Protein AF-A0A5E4KX99-F1 (afdb_monomer_lite)

Foldseek 3Di:
DVVVVVVVVVVVVVVPPDPPPPPPPPPPDQDFFKEKEFEAAPVRQAAWQWKKWKQAPVRDIDIWTAHNRNMTMDHRGGQIWMWIGGVQWDIDTDPGGDGHDYHYYYTYGFWAKEKEFEAAPVRAGAFQKWKWKQAPVRDIDIWTAHPRNMDIDGHRFFFIWIWIDGPQWDIDTDGTDGRHHYYYHYDYTYGFDDVVLLVQLVVLLCQLVVQLVVLVVVPVPPDCPCLLVSNVVSVVSSLVSLVVSCVVVVHQWHDDPDSVLTDGVLLLVLLLQLLVVLLVVVVVVCVVPPDDPVSVVVSSNVSSVLSSCLSVQLSVVCVVCVVQVVVPDVVSSSVSSSVSSNCVVVVVVVVVVVVLVVDDPVVVCVVCLQVVLLLQLCFALVDDSLLSVLCVQLVNRHLVSLLVDPDLVVSCVSSVDDSVVSVSSNVSSVLCVLQVNDPVVQVVCVVVVQSHPVSLLVPDLVVLVVSCVVRVGNSVSNVVVSVVVD

Secondary structure (DSSP, 8-state):
-HHHHHHHHHHHHHHS----------TT----EEEEEEEE-TTS-B-TT-EEEEE-TTS-EEEEE--TTSEEEEEEE-SB-EEEE-TTB--EE-SS-B-SEEEEEEPPBPPEEEEEEEEETT--B-TT-EEEEE-TTS-EEEEE--TTSEEEEEE-SEEEEEEEE-TTBPPEEEEEEEE-TT-EEEEEEPBPPPHHHHHHHHHHHHHHHHHHHHHHHGGGSTT-TTHHHHHHHHHHHHHHHHHHHHHHHT--EEEESEEEEEEETHHHHHHHHHHHHHHHHHHHHHHTS---HHHHHHHHHHHHHHHHHHHHHHHHHHHH-HHHHHT--HHHHHHHHHHHHHTHHHHHHHHHHHHHHHS-HHHHHHHHHHHHHHHHHHHHH---HHHHHHHHHTT--SHHHHHH-S-HHHHHHHHT--HHHHHHHHHHHHHHHHTT--HHHHHHHHTTT--SHHHHHHT-HHHHHHHHHHHT--HHHHHHHHHHH-

Structure (mmCIF, N/CA/C/O backbone):
data_AF-A0A5E4KX99-F1
#
_entry.id   AF-A0A5E4KX99-F1
#
loop_
_atom_site.group_PDB
_atom_site.id
_atom_site.type_symbol
_atom_site.label_atom_id
_atom_site.label_alt_id
_atom_site.label_comp_id
_atom_site.label_asym_id
_atom_site.label_entity_id
_atom_site.label_seq_id
_atom_site.pdbx_PDB_ins_code
_atom_site.Cartn_x
_atom_site.Cartn_y
_atom_site.Cartn_z
_atom_site.occupancy
_atom_site.B_iso_or_equiv
_atom_site.auth_seq_id
_atom_site.auth_comp_id
_atom_site.auth_asym_id
_atom_site.auth_atom_id
_atom_site.pdbx_PDB_model_num
ATOM 1 N N . MET A 1 1 ? -3.307 -23.089 -34.613 1.00 44.16 1 MET A N 1
ATOM 2 C CA . MET A 1 1 ? -2.799 -21.711 -34.404 1.00 44.16 1 MET A CA 1
ATOM 3 C C . MET A 1 1 ? -1.633 -21.332 -35.318 1.00 44.16 1 MET A C 1
ATOM 5 O O . MET A 1 1 ? -1.630 -20.208 -35.792 1.00 44.16 1 MET A O 1
ATOM 9 N N . VAL A 1 2 ? -0.712 -22.241 -35.665 1.00 36.81 2 VAL A N 1
ATOM 10 C CA . VAL A 1 2 ? 0.419 -21.945 -36.579 1.00 36.81 2 VAL A CA 1
ATOM 11 C C . VAL A 1 2 ? -0.026 -21.594 -38.018 1.00 36.81 2 VAL A C 1
ATOM 13 O O . VAL A 1 2 ? 0.577 -20.745 -38.664 1.00 36.81 2 VAL A O 1
ATOM 16 N N . GLY A 1 3 ? -1.150 -22.143 -38.498 1.00 30.84 3 GLY A N 1
ATOM 17 C CA . GLY A 1 3 ? -1.674 -21.859 -39.847 1.00 30.84 3 GLY A CA 1
ATOM 18 C C . GLY A 1 3 ? -2.347 -20.489 -40.042 1.00 30.84 3 GLY A C 1
ATOM 19 O O . GLY A 1 3 ? -2.503 -20.054 -41.178 1.00 30.84 3 GLY A O 1
ATOM 20 N N . VAL A 1 4 ? -2.729 -19.794 -38.962 1.00 39.47 4 VAL A N 1
ATOM 21 C CA . VAL A 1 4 ? -3.359 -18.457 -39.046 1.00 39.47 4 VAL A CA 1
ATOM 22 C C . VAL A 1 4 ? -2.293 -17.359 -39.086 1.00 39.47 4 VAL A C 1
ATOM 24 O O . VAL A 1 4 ? -2.448 -16.384 -39.810 1.00 39.47 4 VAL A O 1
ATOM 27 N N . ILE A 1 5 ? -1.157 -17.563 -38.411 1.00 42.03 5 ILE A N 1
ATOM 28 C CA . ILE A 1 5 ? -0.041 -16.606 -38.404 1.00 42.03 5 ILE A CA 1
ATOM 29 C C . ILE A 1 5 ? 0.683 -16.597 -39.760 1.00 42.03 5 ILE A C 1
ATOM 31 O O . ILE A 1 5 ? 1.001 -15.529 -40.272 1.00 42.03 5 ILE A O 1
ATOM 35 N N . ILE A 1 6 ? 0.844 -17.757 -40.411 1.00 42.53 6 ILE A N 1
ATOM 36 C CA . ILE A 1 6 ? 1.455 -17.825 -41.751 1.00 42.53 6 ILE A CA 1
ATOM 37 C C . ILE A 1 6 ? 0.539 -17.197 -42.815 1.00 42.53 6 ILE A C 1
ATOM 39 O O . ILE A 1 6 ? 1.030 -16.499 -43.697 1.00 42.53 6 ILE A O 1
ATOM 43 N N . LYS A 1 7 ? -0.792 -17.349 -42.705 1.00 37.19 7 LYS A N 1
ATOM 44 C CA . LYS A 1 7 ? -1.737 -16.663 -43.604 1.00 37.19 7 LYS A CA 1
ATOM 45 C C . LYS A 1 7 ? -1.737 -15.148 -43.406 1.00 37.19 7 LYS A C 1
ATOM 47 O O . LYS A 1 7 ? -1.787 -14.440 -44.401 1.00 37.19 7 LYS A O 1
ATOM 52 N N . SER A 1 8 ? -1.626 -14.650 -42.175 1.00 41.19 8 SER A N 1
ATOM 53 C CA . SER A 1 8 ? -1.585 -13.205 -41.916 1.00 41.19 8 SER A CA 1
ATOM 54 C C . SER A 1 8 ? -0.257 -12.559 -42.317 1.00 41.19 8 SER A C 1
ATOM 56 O O . SER A 1 8 ? -0.279 -11.448 -42.830 1.00 41.19 8 SER A O 1
ATOM 58 N N . ILE A 1 9 ? 0.881 -13.250 -42.177 1.00 42.69 9 ILE A N 1
ATOM 59 C CA . ILE A 1 9 ? 2.183 -12.746 -42.657 1.00 42.69 9 ILE A CA 1
ATOM 60 C C . ILE A 1 9 ? 2.229 -12.744 -44.194 1.00 42.69 9 ILE A C 1
ATOM 62 O O . ILE A 1 9 ? 2.695 -11.775 -44.788 1.00 42.69 9 ILE A O 1
ATOM 66 N N . LEU A 1 10 ? 1.665 -13.762 -44.856 1.00 35.88 10 LEU A N 1
ATOM 67 C CA . LEU A 1 10 ? 1.577 -13.785 -46.321 1.00 35.88 10 LEU A CA 1
ATOM 68 C C . LEU A 1 10 ? 0.583 -12.737 -46.861 1.00 35.88 10 LEU A C 1
ATOM 70 O O . LEU A 1 10 ? 0.836 -12.132 -47.897 1.00 35.88 10 LEU A O 1
ATOM 74 N N . LEU A 1 11 ? -0.518 -12.471 -46.145 1.00 33.94 11 LEU A N 1
ATOM 75 C CA . LEU A 1 11 ? -1.491 -11.436 -46.515 1.00 33.94 11 LEU A CA 1
ATOM 76 C C . LEU A 1 11 ? -0.943 -10.016 -46.278 1.00 33.94 11 LEU A C 1
ATOM 78 O O . LEU A 1 11 ? -1.275 -9.109 -47.034 1.00 33.94 11 LEU A O 1
ATOM 82 N N . PHE A 1 12 ? -0.061 -9.826 -45.291 1.00 38.72 12 PHE A N 1
ATOM 83 C CA . PHE A 1 12 ? 0.606 -8.542 -45.039 1.00 38.72 12 PHE A CA 1
ATOM 84 C C . PHE A 1 12 ? 1.687 -8.232 -46.088 1.00 38.72 12 PHE A C 1
ATOM 86 O O . PHE A 1 12 ? 1.818 -7.087 -46.508 1.00 38.72 12 PHE A O 1
ATOM 93 N N . ILE A 1 13 ? 2.395 -9.253 -46.589 1.00 40.41 13 ILE A N 1
ATOM 94 C CA . ILE A 1 13 ? 3.366 -9.106 -47.691 1.00 40.41 13 ILE A CA 1
ATOM 95 C C . ILE A 1 13 ? 2.662 -8.812 -49.033 1.00 40.41 13 ILE A C 1
ATOM 97 O O . ILE A 1 13 ? 3.232 -8.140 -49.887 1.00 40.41 13 ILE A O 1
ATOM 101 N N . ILE A 1 14 ? 1.412 -9.257 -49.216 1.00 39.94 14 ILE A N 1
ATOM 102 C CA . ILE A 1 14 ? 0.649 -9.060 -50.464 1.00 39.94 14 ILE A CA 1
ATOM 103 C C . ILE A 1 14 ? -0.176 -7.755 -50.460 1.00 39.94 14 ILE A C 1
ATOM 105 O O . ILE A 1 14 ? -0.394 -7.184 -51.524 1.00 39.94 14 ILE A O 1
ATOM 109 N N . LEU A 1 15 ? -0.608 -7.244 -49.299 1.00 32.22 15 LEU A N 1
ATOM 110 C CA . LEU A 1 15 ? -1.455 -6.037 -49.209 1.00 32.22 15 LEU A CA 1
ATOM 111 C C . LEU A 1 15 ? -0.692 -4.717 -48.992 1.00 32.22 15 LEU A C 1
ATOM 113 O O . LEU A 1 15 ? -1.299 -3.656 -49.110 1.00 32.22 15 LEU A O 1
ATOM 117 N N . PHE A 1 16 ? 0.614 -4.763 -48.711 1.00 33.22 16 PHE A N 1
ATOM 118 C CA . PHE A 1 16 ? 1.474 -3.578 -48.541 1.00 33.22 16 PHE A CA 1
ATOM 119 C C . PHE A 1 16 ? 2.603 -3.482 -49.574 1.00 33.22 16 PHE A C 1
ATOM 121 O O . PHE A 1 16 ? 3.603 -2.803 -49.353 1.00 33.22 16 PHE A O 1
ATOM 128 N N . LEU A 1 17 ? 2.430 -4.105 -50.739 1.00 32.28 17 LEU A N 1
ATOM 129 C CA . LEU A 1 17 ? 3.063 -3.587 -51.943 1.00 32.28 17 LEU A CA 1
ATOM 130 C C . LEU A 1 17 ? 2.210 -2.392 -52.384 1.00 32.28 17 LEU A C 1
ATOM 132 O O . LEU A 1 17 ? 1.126 -2.613 -52.931 1.00 32.28 17 LEU A O 1
ATOM 136 N N . PRO A 1 18 ? 2.627 -1.124 -52.169 1.00 34.69 18 PRO A N 1
ATOM 137 C CA . PRO A 1 18 ? 2.121 -0.080 -53.040 1.00 34.69 18 PRO A CA 1
ATOM 138 C C . PRO A 1 18 ? 2.360 -0.577 -54.462 1.00 34.69 18 PRO A C 1
ATOM 140 O O . PRO A 1 18 ? 3.390 -1.198 -54.736 1.00 34.69 18 PRO A O 1
ATOM 143 N N . SER A 1 19 ? 1.399 -0.354 -55.349 1.00 35.78 19 SER A N 1
ATOM 144 C CA . SER A 1 19 ? 1.588 -0.508 -56.783 1.00 35.78 19 SER A CA 1
ATOM 145 C C . SER A 1 19 ? 2.695 0.456 -57.208 1.00 35.78 19 SER A C 1
ATOM 147 O O . SER A 1 19 ? 2.440 1.548 -57.709 1.00 35.78 19 SER A O 1
ATOM 149 N N . VAL A 1 20 ? 3.945 0.088 -56.938 1.00 40.88 20 VAL A N 1
ATOM 150 C CA . VAL A 1 20 ? 5.107 0.686 -57.548 1.00 40.88 20 VAL A CA 1
ATOM 151 C C . VAL A 1 20 ? 4.941 0.255 -58.985 1.00 40.88 20 VAL A C 1
ATOM 153 O O . VAL A 1 20 ? 5.066 -0.925 -59.317 1.00 40.88 20 VAL A O 1
ATOM 156 N N . ALA A 1 21 ? 4.577 1.206 -59.837 1.00 34.84 21 ALA A N 1
ATOM 157 C CA . ALA A 1 21 ? 4.978 1.115 -61.217 1.00 34.84 21 ALA A CA 1
ATOM 158 C C . ALA A 1 21 ? 6.494 0.916 -61.161 1.00 34.84 21 ALA A C 1
ATOM 160 O O . ALA A 1 21 ? 7.247 1.868 -60.963 1.00 34.84 21 ALA A O 1
ATOM 161 N N . ALA A 1 22 ? 6.934 -0.342 -61.221 1.00 39.78 22 ALA A N 1
ATOM 162 C CA . ALA A 1 22 ? 8.265 -0.662 -61.663 1.00 39.78 22 ALA A CA 1
ATOM 163 C C . ALA A 1 22 ? 8.306 -0.063 -63.063 1.00 39.78 22 ALA A C 1
ATOM 165 O O . ALA A 1 22 ? 7.812 -0.661 -64.019 1.00 39.78 22 ALA A O 1
ATOM 166 N N . GLY A 1 23 ? 8.773 1.185 -63.158 1.00 40.12 23 GLY A N 1
ATOM 167 C CA . GLY A 1 23 ? 9.247 1.701 -64.422 1.00 40.12 23 GLY A CA 1
ATOM 168 C C . GLY A 1 23 ? 10.189 0.624 -64.919 1.00 40.12 23 GLY A C 1
ATOM 169 O O . GLY A 1 23 ? 11.112 0.252 -64.193 1.00 40.12 23 GLY A O 1
ATOM 170 N N . GLN A 1 24 ? 9.863 0.027 -66.066 1.00 39.31 24 GLN A N 1
ATOM 171 C CA . GLN A 1 24 ? 10.779 -0.877 -66.735 1.00 39.31 24 GLN A CA 1
ATOM 172 C C . GLN A 1 24 ? 12.104 -0.126 -66.817 1.00 39.31 24 GLN A C 1
ATOM 174 O O . GLN A 1 24 ? 12.202 0.891 -67.502 1.00 39.31 24 GLN A O 1
ATOM 179 N N . LEU A 1 25 ? 13.077 -0.564 -66.020 1.00 47.03 25 LEU A N 1
ATOM 180 C CA . LEU A 1 25 ? 14.448 -0.118 -66.145 1.00 47.03 25 LEU A CA 1
ATOM 181 C C . LEU A 1 25 ? 14.883 -0.648 -67.503 1.00 47.03 25 LEU A C 1
ATOM 183 O O . LEU A 1 25 ? 15.090 -1.848 -67.659 1.00 47.03 25 LEU A O 1
ATOM 187 N N . ASP A 1 26 ? 14.901 0.238 -68.494 1.00 46.06 26 ASP A N 1
ATOM 188 C CA . ASP A 1 26 ? 15.429 -0.044 -69.818 1.00 46.06 26 ASP A CA 1
ATOM 189 C C . ASP A 1 26 ? 16.878 -0.519 -69.632 1.00 46.06 26 ASP A C 1
ATOM 191 O O . ASP A 1 26 ? 17.750 0.238 -69.200 1.00 46.06 26 ASP A O 1
ATOM 195 N N . GLU A 1 27 ? 17.122 -1.815 -69.840 1.00 49.81 27 GLU A N 1
ATOM 196 C CA . GLU A 1 27 ? 18.379 -2.483 -69.477 1.00 49.81 27 GLU A CA 1
ATOM 197 C C . GLU A 1 27 ? 19.589 -1.987 -70.284 1.00 49.81 27 GLU A C 1
ATOM 199 O O . GLU A 1 27 ? 20.719 -2.357 -69.971 1.00 49.81 27 GLU A O 1
ATOM 204 N N . ASN A 1 28 ? 19.379 -1.120 -71.279 1.00 50.72 28 ASN A N 1
ATOM 205 C CA . ASN A 1 28 ? 20.403 -0.733 -72.244 1.00 50.72 28 ASN A CA 1
ATOM 206 C C . ASN A 1 28 ? 20.693 0.765 -72.355 1.00 50.72 28 ASN A C 1
ATOM 208 O O . ASN A 1 28 ? 21.486 1.153 -73.215 1.00 50.72 28 ASN A O 1
ATOM 212 N N . THR A 1 29 ? 20.131 1.619 -71.500 1.00 54.12 29 THR A N 1
ATOM 213 C CA . THR A 1 29 ? 20.494 3.039 -71.528 1.00 54.12 29 THR A CA 1
ATOM 214 C C . THR A 1 29 ? 21.383 3.401 -70.352 1.00 54.12 29 THR A C 1
ATOM 216 O O . THR A 1 29 ? 21.002 3.287 -69.190 1.00 54.12 29 THR A O 1
ATOM 219 N N . ASP A 1 30 ? 22.579 3.878 -70.681 1.00 67.81 30 ASP A N 1
ATOM 220 C CA . ASP A 1 30 ? 23.577 4.499 -69.810 1.00 67.81 30 ASP A CA 1
ATOM 221 C C . ASP A 1 30 ? 23.068 5.856 -69.269 1.00 67.81 30 ASP A C 1
ATOM 223 O O . ASP A 1 30 ? 23.676 6.913 -69.445 1.00 67.81 30 ASP A O 1
ATOM 227 N N . THR A 1 31 ? 21.864 5.851 -68.693 1.00 75.81 31 THR A N 1
ATOM 228 C CA . THR A 1 31 ? 21.152 7.039 -68.232 1.00 75.81 31 THR A CA 1
ATOM 229 C C . THR A 1 31 ? 21.771 7.542 -66.942 1.00 75.81 31 THR A C 1
ATOM 231 O O . THR A 1 31 ? 21.774 6.858 -65.917 1.00 75.81 31 THR A O 1
ATOM 234 N N . ILE A 1 32 ? 22.278 8.768 -67.010 1.00 83.06 32 ILE A N 1
ATOM 235 C CA . ILE A 1 32 ? 22.665 9.567 -65.853 1.00 83.06 32 ILE A CA 1
ATOM 236 C C . ILE A 1 32 ? 21.389 10.163 -65.264 1.00 83.06 32 ILE A C 1
ATOM 238 O O . ILE A 1 32 ? 20.579 10.740 -65.989 1.00 83.06 32 ILE A O 1
ATOM 242 N N . GLY A 1 33 ? 21.215 10.051 -63.953 1.00 87.50 33 GLY A N 1
ATOM 243 C CA . GLY A 1 33 ? 20.093 10.671 -63.265 1.00 87.50 33 GLY A CA 1
ATOM 244 C C . GLY A 1 33 ? 20.302 10.719 -61.761 1.00 87.50 33 GLY A C 1
ATOM 245 O O . GLY A 1 33 ? 21.372 10.398 -61.248 1.00 87.50 33 GLY A O 1
ATOM 246 N N . ASN A 1 34 ? 19.271 11.148 -61.047 1.00 90.50 34 ASN A N 1
ATOM 247 C CA . ASN A 1 34 ? 19.334 11.285 -59.600 1.00 90.50 34 ASN A CA 1
ATOM 248 C C . ASN A 1 34 ? 18.769 10.033 -58.929 1.00 90.50 34 ASN A C 1
ATOM 250 O O . ASN A 1 34 ? 17.805 9.442 -59.421 1.00 90.50 34 ASN A O 1
ATOM 254 N N . ILE A 1 35 ? 19.351 9.642 -57.797 1.00 92.31 35 ILE A N 1
ATOM 255 C CA . ILE A 1 35 ? 18.842 8.549 -56.970 1.00 92.31 35 ILE A CA 1
ATOM 256 C C . ILE A 1 35 ? 18.560 9.047 -55.554 1.00 92.31 35 ILE A C 1
ATOM 258 O O . ILE A 1 35 ? 19.391 9.703 -54.923 1.00 92.31 35 ILE A O 1
ATOM 262 N N . SER A 1 36 ? 17.367 8.729 -55.058 1.00 93.75 36 SER A N 1
ATOM 263 C CA . SER A 1 36 ? 16.972 8.928 -53.668 1.00 93.75 36 SER A CA 1
ATOM 264 C C . SER A 1 36 ? 16.866 7.574 -52.984 1.00 93.75 36 SER A C 1
ATOM 266 O O . SER A 1 36 ? 16.226 6.657 -53.495 1.00 93.75 36 SER A O 1
ATOM 268 N N . ILE A 1 37 ? 17.517 7.439 -51.838 1.00 93.56 37 ILE A N 1
ATOM 269 C CA . ILE A 1 37 ? 17.590 6.201 -51.077 1.00 93.56 37 ILE A CA 1
ATOM 270 C C . ILE A 1 37 ? 16.925 6.434 -49.727 1.00 93.56 37 ILE A C 1
ATOM 272 O O . ILE A 1 37 ? 17.395 7.260 -48.951 1.00 93.56 37 ILE A O 1
ATOM 276 N N . ILE A 1 38 ? 15.857 5.696 -49.444 1.00 94.31 38 ILE A N 1
ATOM 277 C CA . ILE A 1 38 ? 15.119 5.739 -48.181 1.00 94.31 38 ILE A CA 1
ATOM 278 C C . ILE A 1 38 ? 15.519 4.512 -47.364 1.00 94.31 38 ILE A C 1
ATOM 280 O O . ILE A 1 38 ? 15.323 3.382 -47.808 1.00 94.31 38 ILE A O 1
ATOM 284 N N . VAL A 1 39 ? 16.081 4.730 -46.180 1.00 93.31 39 VAL A N 1
ATOM 285 C CA . VAL A 1 39 ? 16.588 3.692 -45.281 1.00 93.31 39 VAL A CA 1
ATOM 286 C C . VAL A 1 39 ? 15.735 3.656 -44.020 1.00 93.31 39 VAL A C 1
ATOM 288 O O . VAL A 1 39 ? 15.731 4.604 -43.234 1.00 93.31 39 VAL A O 1
ATOM 291 N N . ASN A 1 40 ? 15.049 2.535 -43.820 1.00 91.31 40 ASN A N 1
ATOM 292 C CA . ASN A 1 40 ? 14.211 2.287 -42.656 1.00 91.31 40 ASN A CA 1
ATOM 293 C C . ASN A 1 40 ? 14.705 1.075 -41.854 1.00 91.31 40 ASN A C 1
ATOM 295 O O . ASN A 1 40 ? 15.447 0.230 -42.357 1.00 91.31 40 ASN A O 1
ATOM 299 N N . ASP A 1 41 ? 14.270 0.971 -40.603 1.00 85.12 41 ASP A N 1
ATOM 300 C CA . ASP A 1 41 ? 14.358 -0.260 -39.818 1.00 85.12 41 ASP A CA 1
ATOM 301 C C . ASP A 1 41 ? 13.230 -1.248 -40.196 1.00 85.12 41 ASP A C 1
ATOM 303 O O . ASP A 1 41 ? 12.346 -0.948 -41.006 1.00 85.12 41 ASP A O 1
ATOM 307 N N . LEU A 1 42 ? 13.228 -2.443 -39.592 1.00 81.69 42 LEU A N 1
ATOM 308 C CA . LEU A 1 42 ? 12.185 -3.464 -39.800 1.00 81.69 42 LEU A CA 1
ATOM 309 C C . LEU A 1 42 ? 10.765 -3.012 -39.401 1.00 81.69 42 LEU A C 1
ATOM 311 O O . LEU A 1 42 ? 9.795 -3.659 -39.791 1.00 81.69 42 LEU A O 1
ATOM 315 N N . LYS A 1 43 ? 10.628 -1.929 -38.627 1.00 79.69 43 LYS A N 1
ATOM 316 C CA . LYS A 1 43 ? 9.346 -1.338 -38.216 1.00 79.69 43 LYS A CA 1
ATOM 317 C C . LYS A 1 43 ? 8.894 -0.211 -39.150 1.00 79.69 43 LYS A C 1
ATOM 319 O O . LYS A 1 43 ? 7.803 0.323 -38.960 1.00 79.69 43 LYS A O 1
ATOM 324 N N . GLY A 1 44 ? 9.703 0.142 -40.149 1.00 85.50 44 GLY A N 1
ATOM 325 C CA . GLY A 1 44 ? 9.449 1.264 -41.046 1.00 85.50 44 GLY A CA 1
ATOM 326 C C . GLY A 1 44 ? 9.868 2.622 -40.477 1.00 85.50 44 GLY A C 1
ATOM 327 O O . GLY A 1 44 ? 9.524 3.642 -41.070 1.00 85.50 44 GLY A O 1
ATOM 328 N N . SER A 1 45 ? 10.591 2.663 -39.353 1.00 86.19 45 SER A N 1
ATOM 329 C CA . SER A 1 45 ? 11.127 3.911 -38.798 1.00 86.19 45 SER A CA 1
ATOM 330 C C . SER A 1 45 ? 12.350 4.357 -39.604 1.00 86.19 45 SER A C 1
ATOM 332 O O . SER A 1 45 ? 13.195 3.515 -39.914 1.00 86.19 45 SER A O 1
ATOM 334 N N . PRO A 1 46 ? 12.503 5.657 -39.905 1.00 91.69 46 PRO A N 1
ATOM 335 C CA . PRO A 1 46 ? 13.661 6.153 -40.641 1.00 91.69 46 PRO A CA 1
ATOM 336 C C . PRO A 1 46 ? 14.956 6.002 -39.836 1.00 91.69 46 PRO A C 1
ATOM 338 O O . PRO A 1 46 ? 14.978 6.274 -38.634 1.00 91.69 46 PRO A O 1
ATOM 341 N N . ILE A 1 47 ? 16.048 5.620 -40.505 1.00 89.62 47 ILE A N 1
ATOM 342 C CA . ILE A 1 47 ? 17.388 5.532 -39.907 1.00 89.62 47 ILE A CA 1
ATOM 343 C C . ILE A 1 47 ? 18.196 6.769 -40.329 1.00 89.62 47 ILE A C 1
ATOM 345 O O . ILE A 1 47 ? 18.678 6.802 -41.466 1.00 89.62 47 ILE A O 1
ATOM 349 N N . PRO A 1 48 ? 18.353 7.790 -39.465 1.00 91.25 48 PRO A N 1
ATOM 350 C CA . PRO A 1 48 ? 19.178 8.957 -39.765 1.00 91.25 48 PRO A CA 1
ATOM 351 C C . PRO A 1 48 ? 20.673 8.630 -39.704 1.00 91.25 48 PRO A C 1
ATOM 353 O O . PRO A 1 48 ? 21.085 7.667 -39.056 1.00 91.25 48 PRO A O 1
ATOM 356 N N . ASP A 1 49 ? 21.482 9.452 -40.375 1.00 90.50 49 ASP A N 1
ATOM 357 C CA . ASP A 1 49 ? 22.947 9.375 -40.394 1.00 90.50 49 ASP A CA 1
ATOM 358 C C . ASP A 1 49 ? 23.538 8.050 -40.918 1.00 90.50 49 ASP A C 1
ATOM 360 O O . ASP A 1 49 ? 24.744 7.813 -40.790 1.00 90.50 49 ASP A O 1
ATOM 364 N N . ALA A 1 50 ? 22.727 7.203 -41.560 1.00 90.44 50 ALA A N 1
ATOM 365 C CA . ALA A 1 50 ? 23.198 6.016 -42.257 1.00 90.44 50 ALA A CA 1
ATOM 366 C C . ALA A 1 50 ? 24.137 6.442 -43.388 1.00 90.44 50 ALA A C 1
ATOM 368 O O . ALA A 1 50 ? 23.795 7.266 -44.236 1.00 90.44 50 ALA A O 1
ATOM 369 N N . PHE A 1 51 ? 25.338 5.881 -43.384 1.00 92.69 51 PHE A N 1
ATOM 370 C CA . PHE A 1 51 ? 26.381 6.174 -44.345 1.00 92.69 51 PHE A CA 1
ATOM 371 C C . PHE A 1 51 ? 26.204 5.305 -45.584 1.00 92.69 51 PHE A C 1
ATOM 373 O O . PHE A 1 51 ? 26.266 4.077 -45.516 1.00 92.69 51 PHE A O 1
ATOM 380 N N . ILE A 1 52 ? 26.006 5.945 -46.729 1.00 91.56 52 ILE A N 1
ATOM 381 C CA . ILE A 1 52 ? 25.810 5.262 -48.000 1.00 91.56 52 ILE A CA 1
ATOM 382 C C . ILE A 1 52 ? 26.999 5.562 -48.890 1.00 91.56 52 ILE A C 1
ATOM 384 O O . ILE A 1 52 ? 27.319 6.716 -49.171 1.00 91.56 52 ILE A O 1
ATOM 388 N N . GLN A 1 53 ? 27.636 4.495 -49.344 1.00 91.06 53 GLN A N 1
ATOM 389 C CA . GLN A 1 53 ? 28.719 4.513 -50.304 1.00 91.06 53 GLN A CA 1
ATOM 390 C C . GLN A 1 53 ? 28.189 3.998 -51.639 1.00 91.06 53 GLN A C 1
ATOM 392 O O . GLN A 1 53 ? 27.599 2.921 -51.705 1.00 91.06 53 GLN A O 1
ATOM 397 N N . ALA A 1 54 ? 28.447 4.744 -52.704 1.00 87.44 54 ALA A N 1
ATOM 398 C CA . ALA A 1 54 ? 28.196 4.316 -54.070 1.00 87.44 54 ALA A CA 1
ATOM 399 C C . ALA A 1 54 ? 29.485 4.404 -54.890 1.00 87.44 54 ALA A C 1
ATOM 401 O O . ALA A 1 54 ? 30.399 5.165 -54.560 1.00 87.44 54 ALA A O 1
ATOM 402 N N . THR A 1 55 ? 29.566 3.632 -55.966 1.00 81.31 55 THR A N 1
ATOM 403 C CA . THR A 1 55 ? 30.647 3.751 -56.952 1.00 81.31 55 THR A CA 1
ATOM 404 C C . THR A 1 55 ? 30.138 4.508 -58.168 1.00 81.31 55 THR A C 1
ATOM 406 O O . THR A 1 55 ? 29.181 4.072 -58.794 1.00 81.31 55 THR A O 1
ATOM 409 N N . ASP A 1 56 ? 30.753 5.634 -58.508 1.00 71.75 56 ASP A N 1
ATOM 410 C CA . ASP A 1 56 ? 30.392 6.445 -59.668 1.00 71.75 56 ASP A CA 1
ATOM 411 C C . ASP A 1 56 ? 30.847 5.800 -61.003 1.00 71.75 56 ASP A C 1
ATOM 413 O O . ASP A 1 56 ? 31.564 4.792 -61.001 1.00 71.75 56 ASP A O 1
ATOM 417 N N . PRO A 1 57 ? 30.466 6.371 -62.164 1.00 57.41 57 PRO A N 1
ATOM 418 C CA . PRO A 1 57 ? 30.798 5.831 -63.489 1.00 57.41 57 PRO A CA 1
ATOM 419 C C . PRO A 1 57 ? 32.291 5.672 -63.791 1.00 57.41 57 PRO A C 1
ATOM 421 O O . PRO A 1 57 ? 32.660 4.908 -64.678 1.00 57.41 57 PRO A O 1
ATOM 424 N N . SER A 1 58 ? 33.148 6.419 -63.095 1.00 69.75 58 SER A N 1
ATOM 425 C CA . SER A 1 58 ? 34.604 6.381 -63.252 1.00 69.75 58 SER A CA 1
ATOM 426 C C . SER A 1 58 ? 35.278 5.371 -62.317 1.00 69.75 58 SER A C 1
ATOM 428 O O . SER A 1 58 ? 36.502 5.253 -62.313 1.00 69.75 58 SER A O 1
ATOM 430 N N . GLY A 1 59 ? 34.492 4.647 -61.512 1.00 75.06 59 GLY A N 1
ATOM 431 C CA . GLY A 1 59 ? 34.990 3.768 -60.457 1.00 75.06 59 GLY A CA 1
ATOM 432 C C . GLY A 1 59 ? 35.337 4.508 -59.161 1.00 75.06 59 GLY A C 1
ATOM 433 O O . GLY A 1 59 ? 35.861 3.896 -58.229 1.00 75.06 59 GLY A O 1
ATOM 434 N N . LYS A 1 60 ? 35.055 5.814 -59.069 1.00 84.19 60 LYS A N 1
ATOM 435 C CA . LYS A 1 60 ? 35.348 6.627 -57.888 1.00 84.19 60 LYS A CA 1
ATOM 436 C C . LYS A 1 60 ? 34.225 6.492 -56.863 1.00 84.19 60 LYS A C 1
ATOM 438 O O . LYS A 1 60 ? 33.045 6.456 -57.191 1.00 84.19 60 LYS A O 1
ATOM 443 N N . LEU A 1 61 ? 34.596 6.415 -55.589 1.00 88.94 61 LEU A N 1
ATOM 444 C CA . LEU A 1 61 ? 33.630 6.334 -54.498 1.00 88.94 61 LEU A CA 1
ATOM 445 C C . LEU A 1 61 ? 32.997 7.699 -54.223 1.00 88.94 61 LEU A C 1
ATOM 447 O O . LEU A 1 61 ? 33.695 8.708 -54.094 1.00 88.94 61 LEU A O 1
ATOM 451 N N . VAL A 1 62 ? 31.676 7.701 -54.087 1.00 91.00 62 VAL A N 1
ATOM 452 C CA . VAL A 1 62 ? 30.874 8.844 -53.649 1.00 91.00 62 VAL A CA 1
ATOM 453 C C . VAL A 1 62 ? 30.074 8.453 -52.413 1.00 91.00 62 VAL A C 1
ATOM 455 O O . VAL A 1 62 ? 29.715 7.289 -52.229 1.00 91.00 62 VAL A O 1
ATOM 458 N N . PHE A 1 63 ? 29.822 9.426 -51.543 1.00 93.31 63 PHE A N 1
ATOM 459 C CA . PHE A 1 63 ? 29.262 9.188 -50.219 1.00 93.31 63 PHE A CA 1
ATOM 460 C C . PHE A 1 63 ? 28.111 10.143 -49.944 1.00 93.31 63 PHE A C 1
ATOM 462 O O . PHE A 1 63 ? 28.171 11.314 -50.314 1.00 93.31 63 PHE A O 1
ATOM 469 N N . SER A 1 64 ? 27.092 9.647 -49.255 1.00 94.81 64 SER A N 1
ATOM 470 C CA . SER A 1 64 ? 25.983 10.445 -48.743 1.00 94.81 64 SER A CA 1
ATOM 471 C C . SER A 1 64 ? 25.563 9.907 -47.378 1.00 94.81 64 SER A C 1
ATOM 473 O O . SER A 1 64 ? 25.881 8.769 -47.024 1.00 94.81 64 SER A O 1
ATOM 475 N N . LYS A 1 65 ? 24.876 10.734 -46.594 1.00 95.81 65 LYS A N 1
ATOM 476 C CA . LYS A 1 65 ? 24.261 10.325 -45.330 1.00 95.81 65 LYS A CA 1
ATOM 477 C C . LYS A 1 65 ? 22.761 10.514 -45.415 1.00 95.81 65 LYS A C 1
ATOM 479 O O . LYS A 1 65 ? 22.302 11.449 -46.069 1.00 95.81 65 LYS A O 1
ATOM 484 N N . THR A 1 66 ? 22.014 9.647 -44.747 1.00 96.50 66 THR A N 1
ATOM 485 C CA . THR A 1 66 ? 20.577 9.850 -44.608 1.00 96.50 66 THR A CA 1
ATOM 486 C C . THR A 1 66 ? 20.269 11.015 -43.674 1.00 96.50 66 THR A C 1
ATOM 488 O O . THR A 1 66 ? 20.931 11.219 -42.656 1.00 96.50 66 THR A O 1
ATOM 491 N N . ASP A 1 67 ? 19.252 11.791 -44.031 1.00 95.62 67 ASP A N 1
ATOM 492 C CA . ASP A 1 67 ? 18.710 12.871 -43.217 1.00 95.62 67 ASP A CA 1
ATOM 493 C C . ASP A 1 67 ? 17.813 12.345 -42.076 1.00 95.62 67 ASP A C 1
ATOM 495 O O . ASP A 1 67 ? 17.683 11.142 -41.842 1.00 95.62 67 ASP A O 1
ATOM 499 N N . SER A 1 68 ? 17.143 13.253 -41.359 1.00 93.25 68 SER A N 1
ATOM 500 C CA . SER A 1 68 ? 16.215 12.906 -40.271 1.00 93.25 68 SER A CA 1
ATOM 501 C C . SER A 1 68 ? 14.992 12.091 -40.712 1.00 93.25 68 SER A C 1
ATOM 503 O O . SER A 1 68 ? 14.305 11.520 -39.866 1.00 93.25 68 SER A O 1
ATOM 505 N N . LYS A 1 69 ? 14.714 12.019 -42.018 1.00 95.38 69 LYS A N 1
ATOM 506 C CA . LYS A 1 69 ? 13.664 11.189 -42.620 1.00 95.38 69 LYS A CA 1
ATOM 507 C C . LYS A 1 69 ? 14.226 9.886 -43.189 1.00 95.38 69 LYS A C 1
ATOM 509 O O . LYS A 1 69 ? 13.527 9.203 -43.933 1.00 95.38 69 LYS A O 1
ATOM 514 N N . GLY A 1 70 ? 15.478 9.544 -42.878 1.00 95.44 70 GLY A N 1
ATOM 515 C CA . GLY A 1 70 ? 16.126 8.337 -43.378 1.00 95.44 70 GLY A CA 1
ATOM 516 C C . GLY A 1 70 ? 16.426 8.405 -44.874 1.00 95.44 70 GLY A C 1
ATOM 517 O O . GLY A 1 70 ? 16.642 7.369 -45.490 1.00 95.44 70 GLY A O 1
ATOM 518 N N . THR A 1 71 ? 16.425 9.596 -45.482 1.00 95.38 71 THR A N 1
ATOM 519 C CA . THR A 1 71 ? 16.594 9.759 -46.929 1.00 95.38 71 THR A CA 1
ATOM 520 C C . THR A 1 71 ? 17.980 10.289 -47.260 1.00 95.38 71 THR A C 1
ATOM 522 O O . THR A 1 71 ? 18.418 11.292 -46.707 1.00 95.38 71 THR A O 1
ATOM 525 N N . ALA A 1 72 ? 18.670 9.641 -48.191 1.00 96.31 72 ALA A N 1
ATOM 526 C CA . ALA A 1 72 ? 19.889 10.147 -48.804 1.00 96.31 72 ALA A CA 1
ATOM 527 C C . ALA A 1 72 ? 19.669 10.406 -50.289 1.00 96.31 72 ALA A C 1
ATOM 529 O O . ALA A 1 72 ? 18.838 9.771 -50.940 1.00 96.31 72 ALA A O 1
ATOM 530 N N . TYR A 1 73 ? 20.443 11.337 -50.828 1.00 94.12 73 TYR A N 1
ATOM 531 C CA . TYR A 1 73 ? 20.322 11.757 -52.212 1.00 94.12 73 TYR A CA 1
ATOM 532 C C . TYR A 1 73 ? 21.686 11.757 -52.887 1.00 94.12 73 TYR A C 1
ATOM 534 O O . TYR A 1 73 ? 22.684 12.170 -52.288 1.00 94.12 73 TYR A O 1
ATOM 542 N N . PHE A 1 74 ? 21.709 11.282 -54.128 1.00 92.19 74 PHE A N 1
ATOM 543 C CA . PHE A 1 74 ? 22.862 11.361 -55.006 1.00 92.19 74 PHE A CA 1
ATOM 544 C C . PHE A 1 74 ? 22.438 11.939 -56.354 1.00 92.19 74 PHE A C 1
ATOM 546 O O . PHE A 1 74 ? 21.477 11.477 -56.975 1.00 92.19 74 PHE A O 1
ATOM 553 N N . GLU A 1 75 ? 23.184 12.937 -56.813 1.00 90.56 75 GLU A N 1
ATOM 554 C CA . GLU A 1 75 ? 22.953 13.601 -58.092 1.00 90.56 75 GLU A CA 1
ATOM 555 C C . GLU A 1 75 ? 23.836 13.019 -59.188 1.00 90.56 75 GLU A C 1
ATOM 557 O O . GLU A 1 75 ? 25.000 12.694 -58.949 1.00 90.56 75 GLU A O 1
ATOM 562 N N . ASN A 1 76 ? 23.299 12.968 -60.408 1.00 87.94 76 ASN A N 1
ATOM 563 C CA . ASN A 1 76 ? 24.047 12.636 -61.622 1.00 87.94 76 ASN A CA 1
ATOM 564 C C . ASN A 1 76 ? 24.821 11.302 -61.542 1.00 87.94 76 ASN A C 1
ATOM 566 O O . ASN A 1 76 ? 25.952 11.191 -62.019 1.00 87.94 76 ASN A O 1
ATOM 570 N N . ILE A 1 77 ? 24.199 10.278 -60.958 1.00 85.31 77 ILE A N 1
ATOM 571 C CA . ILE A 1 77 ? 24.741 8.922 -60.852 1.00 85.31 77 ILE A CA 1
ATOM 572 C C . ILE A 1 77 ? 24.182 8.041 -61.982 1.00 85.31 77 ILE A C 1
ATOM 574 O O . ILE A 1 77 ? 23.047 8.206 -62.429 1.00 85.31 77 ILE A O 1
ATOM 578 N N . ARG A 1 78 ? 25.006 7.117 -62.487 1.00 84.38 78 ARG A N 1
ATOM 579 C CA . ARG A 1 78 ? 24.576 6.054 -63.413 1.00 84.38 78 ARG A CA 1
ATOM 580 C C . ARG A 1 78 ? 24.232 4.789 -62.635 1.00 84.38 78 ARG A C 1
ATOM 582 O O . ARG A 1 78 ? 24.271 4.771 -61.415 1.00 84.38 78 ARG A O 1
ATOM 589 N N . LYS A 1 79 ? 23.922 3.702 -63.335 1.00 86.81 79 LYS A N 1
ATOM 590 C CA . LYS A 1 79 ? 23.739 2.395 -62.704 1.00 86.81 79 LYS A CA 1
ATOM 591 C C . LYS A 1 79 ? 24.992 2.007 -61.889 1.00 86.81 79 LYS A C 1
ATOM 593 O O . LYS A 1 79 ? 26.056 1.811 -62.470 1.00 86.81 79 LYS A O 1
ATOM 598 N N . SER A 1 80 ? 24.859 1.895 -60.565 1.00 84.12 80 SER A N 1
ATOM 599 C CA . SER A 1 80 ? 25.991 1.797 -59.627 1.00 84.12 80 SER A CA 1
ATOM 600 C C . SER A 1 80 ? 25.752 0.784 -58.507 1.00 84.12 80 SER A C 1
ATOM 602 O O . SER A 1 80 ? 24.615 0.546 -58.111 1.00 84.12 80 SER A O 1
ATOM 604 N N . ASN A 1 81 ? 26.819 0.197 -57.957 1.00 86.69 81 ASN A N 1
ATOM 605 C CA . ASN A 1 81 ? 26.723 -0.629 -56.749 1.00 86.69 81 ASN A CA 1
ATOM 606 C C . ASN A 1 81 ? 26.684 0.258 -55.500 1.00 86.69 81 ASN A C 1
ATOM 608 O O . ASN A 1 81 ? 27.433 1.235 -55.410 1.00 86.69 81 ASN A O 1
ATOM 612 N N . PHE A 1 82 ? 25.849 -0.118 -54.531 1.00 87.12 82 PHE A N 1
ATOM 613 C CA . PHE A 1 82 ? 25.666 0.606 -53.274 1.00 87.12 82 PHE A CA 1
ATOM 614 C C . PHE A 1 82 ? 26.013 -0.278 -52.077 1.00 87.12 82 PHE A C 1
ATOM 616 O O . PHE A 1 82 ? 25.664 -1.459 -52.039 1.00 87.12 82 PHE A O 1
ATOM 623 N N . ILE A 1 83 ? 26.675 0.318 -51.088 1.00 88.25 83 ILE A N 1
ATOM 624 C CA . ILE A 1 83 ? 26.891 -0.244 -49.756 1.00 88.25 83 ILE A CA 1
ATOM 625 C C . ILE A 1 83 ? 26.291 0.733 -48.755 1.00 88.25 83 ILE A C 1
ATOM 627 O O . ILE A 1 83 ? 26.613 1.921 -48.771 1.00 88.25 83 ILE A O 1
ATOM 631 N N . VAL A 1 84 ? 25.429 0.238 -47.879 1.00 87.44 84 VAL A N 1
ATOM 632 C CA . VAL A 1 84 ? 24.753 1.042 -46.862 1.00 87.44 84 VAL A CA 1
ATOM 633 C C . VAL A 1 84 ? 25.182 0.529 -45.504 1.00 87.44 84 VAL A C 1
ATOM 635 O O . VAL A 1 84 ? 25.021 -0.653 -45.205 1.00 87.44 84 VAL A O 1
ATOM 638 N N . LYS A 1 85 ? 25.734 1.429 -44.696 1.00 86.44 85 LYS A N 1
ATOM 639 C CA . LYS A 1 85 ? 26.212 1.148 -43.348 1.00 86.44 85 LYS A CA 1
ATOM 640 C C . LYS A 1 85 ? 25.497 2.056 -42.367 1.00 86.44 85 LYS A C 1
ATOM 642 O O . LYS A 1 85 ? 25.476 3.270 -42.548 1.00 86.44 85 LYS A O 1
ATOM 647 N N . ALA A 1 86 ? 24.959 1.493 -41.300 1.00 84.62 86 ALA A N 1
ATOM 648 C CA . ALA A 1 86 ? 24.402 2.274 -40.205 1.00 84.62 86 ALA A CA 1
ATOM 649 C C . ALA A 1 86 ? 24.862 1.680 -38.877 1.00 84.62 86 ALA A C 1
ATOM 651 O O . ALA A 1 86 ? 24.953 0.464 -38.726 1.00 84.62 86 ALA A O 1
ATOM 652 N N . GLN A 1 87 ? 25.170 2.536 -37.903 1.00 77.94 87 GLN A N 1
ATOM 653 C CA . GLN A 1 87 ? 25.612 2.074 -36.592 1.00 77.94 87 GLN A CA 1
ATOM 654 C C . GLN A 1 87 ? 24.510 1.237 -35.927 1.00 77.94 87 GLN A C 1
ATOM 656 O O . GLN A 1 87 ? 23.388 1.708 -35.765 1.00 77.94 87 GLN A O 1
ATOM 661 N N . GLY A 1 88 ? 24.843 0.010 -35.516 1.00 73.75 88 GLY A N 1
ATOM 662 C CA . GLY A 1 88 ? 23.885 -0.920 -34.907 1.00 73.75 88 GLY A CA 1
ATOM 663 C C . GLY A 1 88 ? 23.039 -1.707 -35.913 1.00 73.75 88 GLY A C 1
ATOM 664 O O . GLY A 1 88 ? 22.078 -2.356 -35.507 1.00 73.75 88 GLY A O 1
ATOM 665 N N . TYR A 1 89 ? 23.386 -1.678 -37.202 1.00 83.38 89 TYR A N 1
ATOM 666 C CA . TYR A 1 89 ? 22.721 -2.430 -38.263 1.00 83.38 89 TYR A CA 1
ATOM 667 C C . TYR A 1 89 ? 23.730 -3.192 -39.113 1.00 83.38 89 TYR A C 1
ATOM 669 O O . TYR A 1 89 ? 24.878 -2.776 -39.242 1.00 83.38 89 TYR A O 1
ATOM 677 N N . GLN A 1 90 ? 23.280 -4.296 -39.706 1.00 82.75 90 GLN A N 1
ATOM 678 C CA . GLN A 1 90 ? 24.090 -5.078 -40.629 1.00 82.75 90 GLN A CA 1
ATOM 679 C C . GLN A 1 90 ? 24.333 -4.272 -41.904 1.00 82.75 90 GLN A C 1
ATOM 681 O O . GLN A 1 90 ? 23.407 -3.654 -42.439 1.00 82.75 90 GLN A O 1
ATOM 686 N N . ASP A 1 91 ? 25.565 -4.324 -42.409 1.00 86.88 91 ASP A N 1
ATOM 687 C CA . ASP A 1 91 ? 25.911 -3.753 -43.707 1.00 86.88 91 ASP A CA 1
ATOM 688 C C . ASP A 1 91 ? 25.018 -4.360 -44.800 1.00 86.88 91 ASP A C 1
ATOM 690 O O . ASP A 1 91 ? 24.908 -5.582 -44.940 1.00 86.88 91 ASP A O 1
ATOM 694 N N . TRP A 1 92 ? 24.408 -3.503 -45.615 1.00 88.88 92 TRP A N 1
ATOM 695 C CA . TRP A 1 92 ? 23.664 -3.928 -46.794 1.00 88.88 92 TRP A CA 1
ATOM 696 C C . TRP A 1 92 ? 24.479 -3.652 -48.051 1.00 88.88 92 TRP A C 1
ATOM 698 O O . TRP A 1 92 ? 25.018 -2.559 -48.229 1.00 88.88 92 TRP A O 1
ATOM 708 N N . VAL A 1 93 ? 24.562 -4.642 -48.938 1.00 86.69 93 VAL A N 1
ATOM 709 C CA . VAL A 1 93 ? 25.284 -4.546 -50.210 1.00 86.69 93 VAL A CA 1
ATOM 710 C C . VAL A 1 93 ? 24.315 -4.857 -51.342 1.00 86.69 93 VAL A C 1
ATOM 712 O O . VAL A 1 93 ? 23.686 -5.921 -51.351 1.00 86.69 93 VAL A O 1
ATOM 715 N N . ALA A 1 94 ? 24.205 -3.938 -52.301 1.00 85.44 94 ALA A N 1
ATOM 716 C CA . ALA A 1 94 ? 23.413 -4.146 -53.503 1.00 85.44 94 ALA A CA 1
ATOM 717 C C . ALA A 1 94 ? 23.954 -5.357 -54.274 1.00 85.44 94 ALA A C 1
ATOM 719 O O . ALA A 1 94 ? 25.147 -5.440 -54.564 1.00 85.44 94 ALA A O 1
ATOM 720 N N . ARG A 1 95 ? 23.072 -6.306 -54.603 1.00 80.94 95 ARG A N 1
ATOM 721 C CA . ARG A 1 95 ? 23.449 -7.500 -55.380 1.00 80.94 95 ARG A CA 1
ATOM 722 C C . ARG A 1 95 ? 23.650 -7.194 -56.861 1.00 80.94 95 ARG A C 1
ATOM 724 O O . ARG A 1 95 ? 24.395 -7.903 -57.527 1.00 80.94 95 ARG A O 1
ATOM 731 N N . GLU A 1 96 ? 22.992 -6.147 -57.346 1.00 84.31 96 GLU A N 1
ATOM 732 C CA . GLU A 1 96 ? 23.066 -5.676 -58.723 1.00 84.31 96 GLU A CA 1
ATOM 733 C C . GLU A 1 96 ? 23.196 -4.147 -58.746 1.00 84.31 96 GLU A C 1
ATOM 735 O O . GLU A 1 96 ? 22.704 -3.483 -57.824 1.00 84.31 96 GLU A O 1
ATOM 740 N N . PRO A 1 97 ? 23.822 -3.572 -59.788 1.00 85.19 97 PRO A N 1
ATOM 741 C CA . PRO A 1 97 ? 23.893 -2.128 -59.954 1.00 85.19 97 PRO A CA 1
ATOM 742 C C . PRO A 1 97 ? 22.494 -1.495 -60.034 1.00 85.19 97 PRO A C 1
ATOM 744 O O . PRO A 1 97 ? 21.626 -1.977 -60.761 1.00 85.19 97 PRO A O 1
ATOM 747 N N . ILE A 1 98 ? 22.282 -0.382 -59.336 1.00 85.88 98 ILE A N 1
ATOM 748 C CA . ILE A 1 98 ? 20.993 0.315 -59.230 1.00 85.88 98 ILE A CA 1
ATOM 749 C C . ILE A 1 98 ? 21.068 1.622 -60.017 1.00 85.88 98 ILE A C 1
ATOM 751 O O . ILE A 1 98 ? 22.022 2.383 -59.860 1.00 85.88 98 ILE A O 1
ATOM 755 N N . GLY A 1 99 ? 20.090 1.853 -60.896 1.00 85.75 99 GLY A N 1
ATOM 756 C CA . GLY A 1 99 ? 19.986 3.061 -61.720 1.00 85.75 99 GLY A CA 1
ATOM 757 C C . GLY A 1 99 ? 19.276 4.229 -61.019 1.00 85.75 99 GLY A C 1
ATOM 758 O O . GLY A 1 99 ? 18.834 4.088 -59.878 1.00 85.75 99 GLY A O 1
ATOM 759 N N . PRO A 1 100 ? 19.144 5.380 -61.701 1.00 87.81 100 PRO A N 1
ATOM 760 C CA . PRO A 1 100 ? 18.391 6.533 -61.204 1.00 87.81 100 PRO A CA 1
ATOM 761 C C . PRO A 1 100 ? 16.954 6.183 -60.788 1.00 87.81 100 PRO A C 1
ATOM 763 O O . PRO A 1 100 ? 16.305 5.357 -61.429 1.00 87.81 100 PRO A O 1
ATOM 766 N N . GLY A 1 101 ? 16.438 6.834 -59.740 1.00 90.38 101 GLY A N 1
ATOM 767 C CA . GLY A 1 101 ? 15.092 6.583 -59.216 1.00 90.38 101 GLY A CA 1
ATOM 768 C C . GLY A 1 101 ? 14.983 6.686 -57.693 1.00 90.38 101 GLY A C 1
ATOM 769 O O . GLY A 1 101 ? 15.761 7.380 -57.041 1.00 90.38 101 GLY A O 1
ATOM 770 N N . VAL A 1 102 ? 13.993 5.999 -57.119 1.00 89.00 102 VAL A N 1
ATOM 771 C CA . VAL A 1 102 ? 13.796 5.908 -55.664 1.00 89.00 102 VAL A CA 1
ATOM 772 C C . VAL A 1 102 ? 14.006 4.466 -55.222 1.00 89.00 102 VAL A C 1
ATOM 774 O O . VAL A 1 102 ? 13.332 3.563 -55.713 1.00 89.00 102 VAL A O 1
ATOM 777 N N . LEU A 1 103 ? 14.918 4.257 -54.277 1.00 88.94 103 LEU A N 1
ATOM 778 C CA . LEU A 1 103 ? 15.206 2.962 -53.673 1.00 88.94 103 LEU A CA 1
ATOM 779 C C . LEU A 1 103 ? 14.769 2.978 -52.209 1.00 88.94 103 LEU A C 1
ATOM 781 O O . LEU A 1 103 ? 15.228 3.814 -51.436 1.00 88.94 103 LEU A O 1
ATOM 785 N N . MET A 1 104 ? 13.916 2.036 -51.814 1.00 88.69 104 MET A N 1
ATOM 786 C CA . MET A 1 104 ? 13.570 1.818 -50.408 1.00 88.69 104 MET A CA 1
ATOM 787 C C . MET A 1 104 ? 14.332 0.609 -49.876 1.00 88.69 104 MET A C 1
ATOM 789 O O . MET A 1 104 ? 14.336 -0.450 -50.502 1.00 88.69 104 MET A O 1
ATOM 793 N N . MET A 1 105 ? 14.961 0.762 -48.716 1.00 87.62 105 MET A N 1
ATOM 794 C CA . MET A 1 105 ? 15.741 -0.284 -48.067 1.00 87.62 105 MET A CA 1
ATOM 795 C C . MET A 1 105 ? 15.358 -0.417 -46.605 1.00 87.62 105 MET A C 1
ATOM 797 O O . MET A 1 105 ? 15.047 0.561 -45.928 1.00 87.62 105 MET A O 1
ATOM 801 N N . VAL A 1 106 ? 15.434 -1.653 -46.127 1.00 86.75 106 VAL A N 1
ATOM 802 C CA . VAL A 1 106 ? 15.206 -2.004 -44.733 1.00 86.75 106 VAL A CA 1
ATOM 803 C C . VAL A 1 106 ? 16.480 -2.636 -44.194 1.00 86.75 106 VAL A C 1
ATOM 805 O O . VAL A 1 106 ? 16.926 -3.657 -44.721 1.00 86.75 106 VAL A O 1
ATOM 808 N N . LEU A 1 107 ? 17.079 -2.027 -43.172 1.00 85.12 107 LEU A N 1
ATOM 809 C CA . LEU A 1 107 ? 18.245 -2.589 -42.498 1.00 85.12 107 LEU A CA 1
ATOM 810 C C . LEU A 1 107 ? 17.818 -3.476 -41.328 1.00 85.12 107 LEU A C 1
ATOM 812 O O . LEU A 1 107 ? 16.887 -3.166 -40.582 1.00 85.12 107 LEU A O 1
ATOM 816 N N . VAL A 1 108 ? 18.541 -4.580 -41.150 1.00 81.62 108 VAL A N 1
ATOM 817 C CA . VAL A 1 108 ? 18.378 -5.483 -40.008 1.00 81.62 108 VAL A CA 1
ATOM 818 C C . VAL A 1 108 ? 19.365 -5.058 -38.930 1.00 81.62 108 VAL A C 1
ATOM 820 O O . VAL A 1 108 ? 20.557 -4.932 -39.200 1.00 81.62 108 VAL A O 1
ATOM 823 N N . SER A 1 109 ? 18.882 -4.814 -37.714 1.00 78.56 109 SER A N 1
ATOM 824 C CA . SER A 1 109 ? 19.743 -4.428 -36.596 1.00 78.56 109 SER A CA 1
ATOM 825 C C . SER A 1 109 ? 20.754 -5.532 -36.269 1.00 78.56 109 SER A C 1
ATOM 827 O O . SER A 1 109 ? 20.371 -6.701 -36.165 1.00 78.56 109 SER A O 1
ATOM 829 N N . GLU A 1 110 ? 22.020 -5.181 -36.052 1.00 80.56 110 GLU A N 1
ATOM 830 C CA . GLU A 1 110 ? 23.007 -6.123 -35.523 1.00 80.56 110 GLU A CA 1
ATOM 831 C C . GLU A 1 110 ? 22.672 -6.439 -34.067 1.00 80.56 110 GLU A C 1
ATOM 833 O O . GLU A 1 110 ? 22.493 -5.510 -33.276 1.00 80.56 110 GLU A O 1
ATOM 838 N N . PRO A 1 111 ? 22.585 -7.719 -33.674 1.00 80.62 111 PRO A N 1
ATOM 839 C CA . PRO A 1 111 ? 22.268 -8.050 -32.299 1.00 80.62 111 PRO A CA 1
ATOM 840 C C . PRO A 1 111 ? 23.387 -7.568 -31.366 1.00 80.62 111 PRO A C 1
ATOM 842 O O . PRO A 1 111 ? 24.568 -7.874 -31.547 1.00 80.62 111 PRO A O 1
ATOM 845 N N . ALA A 1 112 ? 23.007 -6.819 -30.335 1.00 85.25 112 ALA A N 1
ATOM 846 C CA . ALA A 1 112 ? 23.896 -6.405 -29.269 1.00 85.25 112 ALA A CA 1
ATOM 847 C C . ALA A 1 112 ? 24.107 -7.581 -28.309 1.00 85.25 112 ALA A C 1
ATOM 849 O O . ALA A 1 112 ? 23.185 -8.016 -27.615 1.00 85.25 112 ALA A O 1
ATOM 850 N N . ASN A 1 113 ? 25.341 -8.082 -28.246 1.00 89.88 113 ASN A N 1
ATOM 851 C CA . ASN A 1 113 ? 25.752 -8.987 -27.180 1.00 89.88 113 ASN A CA 1
ATOM 852 C C . ASN A 1 113 ? 25.998 -8.160 -25.917 1.00 89.88 113 ASN A C 1
ATOM 854 O O . ASN A 1 113 ? 26.937 -7.363 -25.859 1.00 89.88 113 ASN A O 1
ATOM 858 N N . THR A 1 114 ? 25.136 -8.336 -24.922 1.00 91.12 114 THR A N 1
ATOM 859 C CA . THR A 1 114 ? 25.232 -7.664 -23.628 1.00 91.12 114 THR A CA 1
ATOM 860 C C . THR A 1 114 ? 25.540 -8.680 -22.537 1.00 91.12 114 THR A C 1
ATOM 862 O O . THR A 1 114 ? 25.056 -9.817 -22.567 1.00 91.12 114 THR A O 1
ATOM 865 N N . ASN A 1 115 ? 26.361 -8.266 -21.577 1.00 95.19 115 ASN A N 1
ATOM 866 C CA . ASN A 1 115 ? 26.708 -9.068 -20.415 1.00 95.19 115 ASN A CA 1
ATOM 867 C C . ASN A 1 115 ? 26.049 -8.471 -19.174 1.00 95.19 115 ASN A C 1
ATOM 869 O O . ASN A 1 115 ? 25.977 -7.255 -19.013 1.00 95.19 115 ASN A O 1
ATOM 873 N N . PHE A 1 116 ? 25.615 -9.340 -18.277 1.00 96.25 116 PHE A N 1
ATOM 874 C CA . PHE A 1 116 ? 24.984 -8.996 -17.014 1.00 96.25 116 PHE A CA 1
ATOM 875 C C . PHE A 1 116 ? 25.833 -9.494 -15.858 1.00 96.25 116 PHE A C 1
ATOM 877 O O . PHE A 1 116 ? 26.406 -10.581 -15.943 1.00 96.25 116 PHE A O 1
ATOM 884 N N . HIS A 1 117 ? 25.881 -8.723 -14.777 1.00 97.81 117 HIS A N 1
ATOM 885 C CA . HIS A 1 117 ? 26.460 -9.140 -13.505 1.00 97.81 117 HIS A CA 1
ATOM 886 C C . HIS A 1 117 ? 25.494 -8.792 -12.375 1.00 97.81 117 HIS A C 1
ATOM 888 O O . HIS A 1 117 ? 25.229 -7.622 -12.115 1.00 97.81 117 HIS A O 1
ATOM 894 N N . ILE A 1 118 ? 24.924 -9.814 -11.750 1.00 97.69 118 ILE A N 1
ATOM 895 C CA . ILE A 1 118 ? 23.921 -9.697 -10.700 1.00 97.69 118 ILE A CA 1
ATOM 896 C C . ILE A 1 118 ? 24.616 -9.906 -9.361 1.00 97.69 118 ILE A C 1
ATOM 898 O O . ILE A 1 118 ? 25.174 -10.975 -9.107 1.00 97.69 118 ILE A O 1
ATOM 902 N N . ILE A 1 119 ? 24.581 -8.882 -8.518 1.00 97.56 119 ILE A N 1
ATOM 903 C CA . ILE A 1 119 ? 25.190 -8.893 -7.190 1.00 97.56 119 ILE A CA 1
ATOM 904 C C . ILE A 1 119 ? 24.172 -8.488 -6.129 1.00 97.56 119 ILE A C 1
ATOM 906 O O . ILE A 1 119 ? 23.167 -7.860 -6.440 1.00 97.56 119 ILE A O 1
ATOM 910 N N . ASP A 1 120 ? 24.421 -8.833 -4.872 1.00 95.69 120 ASP A N 1
ATOM 911 C CA . ASP A 1 120 ? 23.636 -8.334 -3.745 1.00 95.69 120 ASP A CA 1
ATOM 912 C C . ASP A 1 120 ? 24.172 -6.986 -3.219 1.00 95.69 120 ASP A C 1
ATOM 914 O O . ASP A 1 120 ? 25.215 -6.480 -3.650 1.00 95.69 120 ASP A O 1
ATOM 918 N N . THR A 1 121 ? 23.485 -6.398 -2.237 1.00 90.38 121 THR A N 1
ATOM 919 C CA . THR A 1 121 ? 23.910 -5.149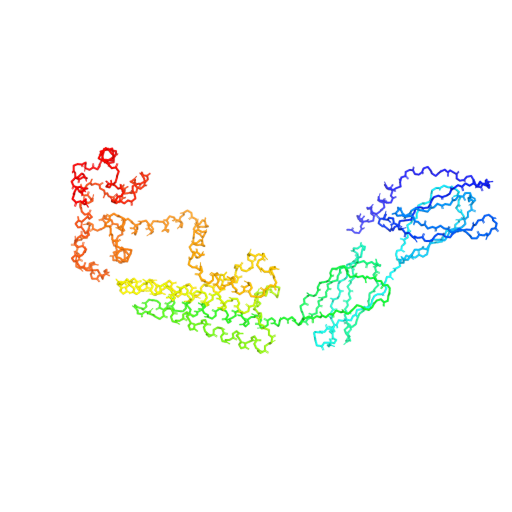 -1.573 1.00 90.38 121 THR A CA 1
ATOM 920 C C . THR A 1 121 ? 25.256 -5.247 -0.842 1.00 90.38 121 THR A C 1
ATOM 922 O O . THR A 1 121 ? 25.870 -4.222 -0.544 1.00 90.38 121 THR A O 1
ATOM 925 N N . LYS A 1 122 ? 25.760 -6.462 -0.585 1.00 91.75 122 LYS A N 1
ATOM 926 C CA . LYS A 1 122 ? 27.088 -6.744 -0.015 1.00 91.75 122 LYS A CA 1
ATOM 927 C C . LYS A 1 122 ? 28.137 -7.052 -1.092 1.00 91.75 122 LYS A C 1
ATOM 929 O O . LYS A 1 122 ? 29.283 -7.333 -0.745 1.00 91.75 122 LYS A O 1
ATOM 934 N N . ARG A 1 123 ? 27.774 -6.937 -2.375 1.00 94.38 123 ARG A N 1
ATOM 935 C CA . ARG A 1 123 ? 28.590 -7.256 -3.557 1.00 94.38 123 ARG A CA 1
ATOM 936 C C . ARG A 1 123 ? 28.955 -8.738 -3.700 1.00 94.38 123 ARG A C 1
ATOM 938 O O . ARG A 1 123 ? 29.956 -9.046 -4.343 1.00 94.38 123 ARG A O 1
ATOM 945 N N . ASN A 1 124 ? 28.166 -9.646 -3.130 1.00 95.75 124 ASN A N 1
ATOM 946 C CA . ASN A 1 124 ? 28.275 -11.071 -3.436 1.00 95.75 124 ASN A CA 1
ATOM 947 C C . ASN A 1 124 ? 27.551 -11.377 -4.746 1.00 95.75 124 ASN A C 1
ATOM 949 O O . ASN A 1 124 ? 26.519 -10.776 -5.038 1.00 95.75 124 ASN A O 1
ATOM 953 N N . ASP A 1 125 ? 28.068 -12.337 -5.503 1.00 97.75 125 ASP A N 1
ATOM 954 C CA . ASP A 1 125 ? 27.437 -12.822 -6.728 1.00 97.75 125 ASP A CA 1
ATOM 955 C C . ASP A 1 125 ? 26.096 -13.514 -6.423 1.00 97.75 125 ASP A C 1
ATOM 957 O O . ASP A 1 125 ? 26.016 -14.336 -5.507 1.00 97.75 125 ASP A O 1
ATOM 961 N N . VAL A 1 126 ? 25.049 -13.209 -7.201 1.00 96.56 126 VAL A N 1
ATOM 962 C CA . VAL A 1 126 ? 23.722 -13.837 -7.064 1.00 96.56 126 VAL A CA 1
ATOM 963 C C . VAL A 1 126 ? 23.512 -14.867 -8.182 1.00 96.56 126 VAL A C 1
ATOM 965 O O . VAL A 1 126 ? 23.205 -14.482 -9.320 1.00 96.56 126 VAL A O 1
ATOM 968 N N . PRO A 1 127 ? 23.681 -16.173 -7.900 1.00 97.00 127 PRO A N 1
ATOM 969 C CA . PRO A 1 127 ? 23.462 -17.221 -8.887 1.00 97.00 127 PRO A CA 1
ATOM 970 C C . PRO A 1 127 ? 21.973 -17.458 -9.149 1.00 97.00 127 PRO A C 1
ATOM 972 O O . PRO A 1 127 ? 21.116 -17.066 -8.356 1.00 97.00 127 PRO A O 1
ATOM 975 N N . ASP A 1 128 ? 21.673 -18.123 -10.266 1.00 95.38 128 ASP A N 1
ATOM 976 C CA . ASP A 1 128 ? 20.328 -18.584 -10.628 1.00 95.38 128 ASP A CA 1
ATOM 977 C C . ASP A 1 128 ? 19.261 -17.476 -10.728 1.00 95.38 128 ASP A C 1
ATOM 979 O O . ASP A 1 128 ? 18.057 -17.735 -10.664 1.00 95.38 128 ASP A O 1
ATOM 983 N N . ALA A 1 129 ? 19.682 -16.227 -10.925 1.00 95.69 129 ALA A N 1
ATOM 984 C CA . ALA A 1 129 ? 18.790 -15.100 -11.143 1.00 95.69 129 ALA A CA 1
ATOM 985 C C . ALA A 1 129 ? 18.226 -15.147 -12.569 1.00 95.69 129 ALA A C 1
ATOM 987 O O . ALA A 1 129 ? 18.977 -15.127 -13.545 1.00 95.69 129 ALA A O 1
ATOM 988 N N . PHE A 1 130 ? 16.901 -15.163 -12.701 1.00 96.19 130 PHE A N 1
ATOM 989 C CA . PHE A 1 130 ? 16.208 -15.056 -13.980 1.00 96.19 130 PHE A CA 1
ATOM 990 C C . PHE A 1 130 ? 16.167 -13.601 -14.441 1.00 96.19 130 PHE A C 1
ATOM 992 O O . PHE A 1 130 ? 15.546 -12.758 -13.797 1.00 96.19 130 PHE A O 1
ATOM 999 N N . ILE A 1 131 ? 16.791 -13.324 -15.580 1.00 97.56 131 ILE A N 1
ATOM 1000 C CA . ILE A 1 131 ? 16.864 -12.020 -16.233 1.00 97.56 131 ILE A CA 1
ATOM 1001 C C . ILE A 1 131 ? 15.921 -12.057 -17.433 1.00 97.56 131 ILE A C 1
ATOM 1003 O O . ILE A 1 131 ? 16.149 -12.799 -18.390 1.00 97.56 131 ILE A O 1
ATOM 1007 N N . ILE A 1 132 ? 14.852 -11.273 -17.375 1.00 97.00 132 ILE A N 1
ATOM 1008 C CA . ILE A 1 132 ? 13.851 -11.133 -18.429 1.00 97.00 132 ILE A CA 1
ATOM 1009 C C . ILE A 1 132 ? 14.088 -9.786 -19.103 1.00 97.00 132 ILE A C 1
ATOM 1011 O O . ILE A 1 132 ? 14.020 -8.750 -18.450 1.00 97.00 132 ILE A O 1
ATOM 1015 N N . ILE A 1 133 ? 14.362 -9.805 -20.402 1.00 96.50 133 ILE A N 1
ATOM 1016 C CA . ILE A 1 133 ? 14.677 -8.625 -21.203 1.00 96.50 133 ILE A CA 1
ATOM 1017 C C . ILE A 1 133 ? 13.587 -8.478 -22.252 1.00 96.50 133 ILE A C 1
ATOM 1019 O O . ILE A 1 133 ? 13.353 -9.415 -23.010 1.00 96.50 133 ILE A O 1
ATOM 1023 N N . VAL A 1 134 ? 12.948 -7.317 -22.312 1.00 94.75 134 VAL A N 1
ATOM 1024 C CA . VAL A 1 134 ? 12.065 -6.930 -23.415 1.00 94.75 134 VAL A CA 1
ATOM 1025 C C . VAL A 1 134 ? 12.789 -5.847 -24.201 1.00 94.75 134 VAL A C 1
ATOM 1027 O O . VAL A 1 134 ? 12.968 -4.738 -23.698 1.00 94.75 134 VAL A O 1
ATOM 1030 N N . ASP A 1 135 ? 13.283 -6.192 -25.389 1.00 90.88 135 ASP A N 1
ATOM 1031 C CA . ASP A 1 135 ? 14.116 -5.298 -26.197 1.00 90.88 135 ASP A CA 1
ATOM 1032 C C . ASP A 1 135 ? 13.311 -4.178 -26.886 1.00 90.88 135 ASP A C 1
ATOM 1034 O O . ASP A 1 135 ? 12.082 -4.116 -26.812 1.00 90.88 135 ASP A O 1
ATOM 1038 N N . SER A 1 136 ? 14.012 -3.283 -27.586 1.00 83.88 136 SER A N 1
ATOM 1039 C CA . SER A 1 136 ? 13.424 -2.160 -28.335 1.00 83.88 136 SER A CA 1
ATOM 1040 C C . SER A 1 136 ? 12.469 -2.608 -29.450 1.00 83.88 136 SER A C 1
ATOM 1042 O O . SER A 1 136 ? 11.605 -1.844 -29.901 1.00 83.88 136 SER A O 1
ATOM 1044 N N . MET A 1 137 ? 12.597 -3.858 -29.900 1.00 80.81 137 MET A N 1
ATOM 1045 C CA . MET A 1 137 ? 11.717 -4.477 -30.879 1.00 80.81 137 MET A CA 1
ATOM 1046 C C . MET A 1 137 ? 10.466 -5.098 -30.247 1.00 80.81 137 MET A C 1
ATOM 1048 O O . MET A 1 137 ? 9.492 -5.318 -30.963 1.00 80.81 137 MET A O 1
ATOM 1052 N N . GLY A 1 138 ? 10.436 -5.256 -28.922 1.00 85.62 138 GLY A N 1
ATOM 1053 C CA . GLY A 1 138 ? 9.381 -5.944 -28.180 1.00 85.62 138 GLY A CA 1
ATOM 1054 C C . GLY A 1 138 ? 9.628 -7.448 -28.049 1.00 85.62 138 GLY A C 1
ATOM 1055 O O . GLY A 1 138 ? 8.753 -8.166 -27.565 1.00 85.62 138 GLY A O 1
ATOM 1056 N N . ASN A 1 139 ? 10.798 -7.940 -28.464 1.00 87.31 139 ASN A N 1
ATOM 1057 C CA . ASN A 1 139 ? 11.159 -9.339 -28.293 1.00 87.31 139 ASN A CA 1
ATOM 1058 C C . ASN A 1 139 ? 11.540 -9.598 -26.840 1.00 87.31 139 ASN A C 1
ATOM 1060 O O . ASN A 1 139 ? 12.277 -8.823 -26.226 1.00 87.31 139 ASN A O 1
ATOM 1064 N N . GLN A 1 140 ? 11.080 -10.729 -26.314 1.00 95.25 140 GLN A N 1
ATOM 1065 C CA . GLN A 1 140 ? 11.414 -11.164 -24.969 1.00 95.25 140 GLN A CA 1
ATOM 1066 C C . GLN A 1 140 ? 12.543 -12.200 -24.997 1.00 95.25 140 GLN A C 1
ATOM 1068 O O . GLN A 1 140 ? 12.435 -13.235 -25.655 1.00 95.25 140 GLN A O 1
ATOM 1073 N N . VAL A 1 141 ? 13.600 -11.953 -24.225 1.00 95.19 141 VAL A N 1
ATOM 1074 C CA . VAL A 1 141 ? 14.710 -12.885 -23.998 1.00 95.19 141 VAL A CA 1
ATOM 1075 C C . VAL A 1 141 ? 14.804 -13.188 -22.507 1.00 95.19 141 VAL A C 1
ATOM 1077 O O . VAL A 1 141 ? 14.754 -12.281 -21.683 1.00 95.19 141 VAL A O 1
ATOM 1080 N N . VAL A 1 142 ? 14.946 -14.466 -22.152 1.00 96.00 142 VAL A N 1
ATOM 1081 C CA . VAL A 1 142 ? 15.114 -14.906 -20.760 1.00 96.00 142 VAL A CA 1
ATOM 1082 C C . VAL A 1 142 ? 16.470 -15.582 -20.602 1.00 96.00 142 VAL A C 1
ATOM 1084 O O . VAL A 1 142 ? 16.837 -16.447 -21.401 1.00 96.00 142 VAL A O 1
ATOM 1087 N N . LYS A 1 143 ? 17.220 -15.179 -19.578 1.00 97.62 143 LYS A N 1
ATOM 1088 C CA . LYS A 1 143 ? 18.517 -15.750 -19.202 1.00 97.62 143 LYS A CA 1
ATOM 1089 C C . LYS A 1 143 ? 18.557 -16.056 -17.714 1.00 97.62 143 LYS A C 1
ATOM 1091 O O . LYS A 1 143 ? 17.766 -15.516 -16.952 1.00 97.62 143 LYS A O 1
ATOM 1096 N N . GLN A 1 144 ? 19.484 -16.918 -17.324 1.00 97.44 144 GLN A N 1
ATOM 1097 C CA . GLN A 1 144 ? 19.753 -17.258 -15.934 1.00 97.44 144 GLN A CA 1
ATOM 1098 C C . GLN A 1 144 ? 21.219 -16.943 -15.635 1.00 97.44 144 GLN A C 1
ATOM 1100 O O . GLN A 1 144 ? 22.074 -17.214 -16.484 1.00 97.44 144 GLN A O 1
ATOM 1105 N N . SER A 1 145 ? 21.499 -16.329 -14.484 1.00 97.81 145 SER A N 1
ATOM 1106 C CA . SER A 1 145 ? 22.874 -16.071 -14.052 1.00 97.81 145 SER A CA 1
ATOM 1107 C C . SER A 1 145 ? 23.586 -17.353 -13.617 1.00 97.81 145 SER A C 1
ATOM 1109 O O . SER A 1 145 ? 22.982 -18.263 -13.050 1.00 97.81 145 SER A O 1
ATOM 1111 N N . ASP A 1 146 ? 24.884 -17.424 -13.901 1.00 98.00 146 ASP A N 1
ATOM 1112 C CA . ASP A 1 146 ? 25.762 -18.512 -13.482 1.00 98.00 146 ASP A CA 1
ATOM 1113 C C . ASP A 1 146 ? 26.171 -18.399 -11.999 1.00 98.00 146 ASP A C 1
ATOM 1115 O O . ASP A 1 146 ? 25.760 -17.491 -11.277 1.00 98.00 146 ASP A O 1
ATOM 1119 N N . ALA A 1 147 ? 27.038 -19.308 -11.541 1.00 97.06 147 ALA A N 1
ATOM 1120 C CA . ALA A 1 147 ? 27.559 -19.323 -10.171 1.00 97.06 147 ALA A CA 1
ATOM 1121 C C . ALA A 1 147 ? 28.309 -18.037 -9.750 1.00 97.06 147 ALA A C 1
ATOM 1123 O O . ALA A 1 147 ? 28.541 -17.835 -8.562 1.00 97.06 147 ALA A O 1
ATOM 1124 N N . LYS A 1 148 ? 28.712 -17.190 -10.706 1.00 97.62 148 LYS A N 1
ATOM 1125 C CA . LYS A 1 148 ? 29.370 -15.891 -10.489 1.00 97.62 148 LYS A CA 1
ATOM 1126 C C . LYS A 1 148 ? 28.414 -14.724 -10.746 1.00 97.62 148 LYS A C 1
ATOM 1128 O O . LYS A 1 148 ? 28.857 -13.603 -10.990 1.00 97.62 148 LYS A O 1
ATOM 1133 N N . GLY A 1 149 ? 27.106 -14.982 -10.760 1.00 97.25 149 GLY A N 1
ATOM 1134 C CA . GLY A 1 149 ? 26.090 -13.972 -11.015 1.00 97.25 149 GLY A CA 1
ATOM 1135 C C . GLY A 1 149 ? 26.143 -13.407 -12.434 1.00 97.25 149 GLY A C 1
ATOM 1136 O O . GLY A 1 149 ? 25.601 -12.332 -12.672 1.00 97.25 149 GLY A O 1
ATOM 1137 N N . LYS A 1 150 ? 26.793 -14.077 -13.393 1.00 97.75 150 LYS A N 1
ATOM 1138 C CA . LYS A 1 150 ? 26.969 -13.560 -14.755 1.00 97.75 150 LYS A CA 1
ATOM 1139 C C . LYS A 1 150 ? 26.026 -14.217 -15.745 1.00 97.75 150 LYS A C 1
ATOM 1141 O O . LYS A 1 150 ? 25.749 -15.407 -15.667 1.00 97.75 150 LYS A O 1
ATOM 1146 N N . ALA A 1 151 ? 25.564 -13.443 -16.717 1.00 97.50 151 ALA A N 1
ATOM 1147 C CA . ALA A 1 151 ? 24.808 -13.953 -17.856 1.00 97.50 151 ALA A CA 1
ATOM 1148 C C . ALA A 1 151 ? 25.135 -13.150 -19.115 1.00 97.50 151 ALA A C 1
ATOM 1150 O O . ALA A 1 151 ? 25.595 -12.014 -19.029 1.00 97.50 151 ALA A O 1
ATOM 1151 N N . SER A 1 152 ? 24.850 -13.712 -20.286 1.00 95.75 152 SER A N 1
ATOM 1152 C CA . SER A 1 152 ? 24.938 -12.995 -21.557 1.00 95.75 152 SER A CA 1
ATOM 1153 C C . SER A 1 152 ? 23.673 -13.186 -22.386 1.00 95.75 152 SER A C 1
ATOM 1155 O O . SER A 1 152 ? 23.057 -14.260 -22.402 1.00 95.75 152 SER A O 1
ATOM 1157 N N . ALA A 1 153 ? 23.267 -12.124 -23.074 1.00 94.94 153 ALA A N 1
ATOM 1158 C CA . ALA A 1 153 ? 22.149 -12.145 -24.004 1.00 94.94 153 ALA A CA 1
ATOM 1159 C C . ALA A 1 153 ? 22.521 -11.447 -25.307 1.00 94.94 153 ALA A C 1
ATOM 1161 O O . ALA A 1 153 ? 23.281 -10.484 -25.317 1.00 94.94 153 ALA A O 1
ATOM 1162 N N . SER A 1 154 ? 21.942 -11.943 -26.395 1.00 92.75 154 SER A N 1
ATOM 1163 C CA . SER A 1 154 ? 21.974 -11.302 -27.701 1.00 92.75 154 SER A CA 1
ATOM 1164 C C . SER A 1 154 ? 20.588 -10.705 -27.917 1.00 92.75 154 SER A C 1
ATOM 1166 O O . SER A 1 154 ? 19.606 -11.449 -27.943 1.00 92.75 154 SER A O 1
ATOM 1168 N N . VAL A 1 155 ? 20.495 -9.378 -27.944 1.00 90.94 155 VAL A N 1
ATOM 1169 C CA . VAL A 1 155 ? 19.226 -8.636 -28.026 1.00 90.94 155 VAL A CA 1
ATOM 1170 C C . VAL A 1 155 ? 19.315 -7.559 -29.092 1.00 90.94 155 VAL A C 1
ATOM 1172 O O . VAL A 1 155 ? 20.408 -7.179 -29.505 1.00 90.94 155 VAL A O 1
ATOM 1175 N N . SER A 1 156 ? 18.175 -7.047 -29.544 1.00 85.75 156 SER A N 1
ATOM 1176 C CA . SER A 1 156 ? 18.177 -5.910 -30.465 1.00 85.75 156 SER A CA 1
ATOM 1177 C C . SER A 1 156 ? 18.816 -4.687 -29.792 1.00 85.75 156 SER A C 1
ATOM 1179 O O . SER A 1 156 ? 18.567 -4.449 -28.605 1.00 85.75 156 SER A O 1
ATOM 1181 N N . PRO A 1 157 ? 19.631 -3.903 -30.512 1.00 83.12 157 PRO A N 1
ATOM 1182 C CA . PRO A 1 157 ? 20.249 -2.712 -29.960 1.00 83.12 157 PRO A CA 1
ATOM 1183 C C . PRO A 1 157 ? 19.189 -1.659 -29.606 1.00 83.12 157 PRO A C 1
ATOM 1185 O O . PRO A 1 157 ? 18.098 -1.601 -30.184 1.00 83.12 157 PRO A O 1
ATOM 1188 N N . GLY A 1 158 ? 19.518 -0.807 -28.637 1.00 84.50 158 GLY A N 1
ATOM 1189 C CA . GLY A 1 158 ? 18.649 0.274 -28.169 1.00 84.50 158 GLY A CA 1
ATOM 1190 C C . GLY A 1 158 ? 18.147 0.069 -26.742 1.00 84.50 158 GLY A C 1
ATOM 1191 O O . GLY A 1 158 ? 18.778 -0.603 -25.938 1.00 84.50 158 GLY A O 1
ATOM 1192 N N . ARG A 1 159 ? 17.030 0.706 -26.386 1.00 87.00 159 ARG A N 1
ATOM 1193 C CA . ARG A 1 159 ? 16.497 0.670 -25.015 1.00 87.00 159 ARG A CA 1
ATOM 1194 C C . ARG A 1 159 ? 15.687 -0.601 -24.775 1.00 87.00 159 ARG A C 1
ATOM 1196 O O . ARG A 1 159 ? 14.820 -0.924 -25.581 1.00 87.00 159 ARG A O 1
ATOM 1203 N N . ALA A 1 160 ? 15.937 -1.269 -23.656 1.00 92.94 160 ALA A N 1
ATOM 1204 C CA . ALA A 1 160 ? 15.215 -2.459 -23.224 1.00 92.94 160 ALA A CA 1
ATOM 1205 C C . ALA A 1 160 ? 14.674 -2.298 -21.799 1.00 92.94 160 ALA A C 1
ATOM 1207 O O . ALA A 1 160 ? 15.256 -1.588 -20.980 1.00 92.94 160 ALA A O 1
ATOM 1208 N N . ASN A 1 161 ? 13.582 -2.990 -21.493 1.00 94.56 161 ASN A N 1
ATOM 1209 C CA . ASN A 1 161 ? 13.090 -3.136 -20.125 1.00 94.56 161 ASN A CA 1
ATOM 1210 C C . ASN A 1 161 ? 13.626 -4.442 -19.546 1.00 94.56 161 ASN A C 1
ATOM 1212 O O . ASN A 1 161 ? 13.577 -5.479 -20.213 1.00 94.56 161 ASN A O 1
ATOM 1216 N N . ILE A 1 162 ? 14.140 -4.394 -18.319 1.00 96.81 162 ILE A N 1
ATOM 1217 C CA . ILE A 1 162 ? 14.735 -5.552 -17.655 1.00 96.81 162 ILE A CA 1
ATOM 1218 C C . ILE A 1 162 ? 14.008 -5.824 -16.345 1.00 96.81 162 ILE A C 1
ATOM 1220 O O . ILE A 1 162 ? 13.859 -4.934 -15.513 1.00 96.81 162 ILE A O 1
ATOM 1224 N N . THR A 1 163 ? 13.636 -7.084 -16.143 1.00 96.19 163 THR A N 1
ATOM 1225 C CA . THR A 1 163 ? 13.147 -7.612 -14.868 1.00 96.19 163 THR A CA 1
ATOM 1226 C C . THR A 1 163 ? 14.074 -8.723 -14.394 1.00 96.19 163 THR A C 1
ATOM 1228 O O . THR A 1 163 ? 14.343 -9.659 -15.147 1.00 96.19 163 THR A O 1
ATOM 1231 N N . ILE A 1 164 ? 14.529 -8.665 -13.143 1.00 97.00 164 ILE A N 1
ATOM 1232 C CA . ILE A 1 164 ? 15.386 -9.692 -12.538 1.00 97.00 164 ILE A CA 1
ATOM 1233 C C . ILE A 1 164 ? 14.670 -10.315 -11.343 1.00 97.00 164 ILE A C 1
ATOM 1235 O O . ILE A 1 164 ? 14.146 -9.612 -10.479 1.00 97.00 164 ILE A O 1
ATOM 1239 N N . LYS A 1 165 ? 14.649 -11.650 -11.298 1.00 93.25 165 LYS A N 1
ATOM 1240 C CA . LYS A 1 165 ? 14.058 -12.438 -10.212 1.00 93.25 165 LYS A CA 1
ATOM 1241 C C . LYS A 1 165 ? 15.071 -13.448 -9.692 1.00 93.25 165 LYS A C 1
ATOM 1243 O O . LYS A 1 165 ? 15.523 -14.296 -10.454 1.00 93.25 165 LYS A O 1
ATOM 1248 N N . ALA A 1 166 ? 15.371 -13.403 -8.401 1.00 92.94 166 ALA A N 1
ATOM 1249 C CA . ALA A 1 166 ? 16.215 -14.389 -7.735 1.00 92.94 166 ALA A CA 1
ATOM 1250 C C . ALA A 1 166 ? 15.575 -14.820 -6.410 1.00 92.94 166 ALA A C 1
ATOM 1252 O O . ALA A 1 166 ? 14.899 -14.033 -5.746 1.00 92.94 166 ALA A O 1
ATOM 1253 N N . GLY A 1 167 ? 15.754 -16.086 -6.029 1.00 83.94 167 GLY A N 1
ATOM 1254 C CA . GLY A 1 167 ? 15.219 -16.602 -4.770 1.00 83.94 167 GLY A CA 1
ATOM 1255 C C . GLY A 1 167 ? 15.851 -15.892 -3.573 1.00 83.94 167 GLY A C 1
ATOM 1256 O O . GLY A 1 167 ? 17.070 -15.851 -3.461 1.00 83.94 167 GLY A O 1
ATOM 1257 N N . GLY A 1 168 ? 15.028 -15.344 -2.677 1.00 82.62 168 GLY A N 1
ATOM 1258 C CA . GLY A 1 168 ? 15.516 -14.595 -1.514 1.00 82.62 168 GLY A CA 1
ATOM 1259 C C . GLY A 1 168 ? 15.910 -13.143 -1.804 1.00 82.62 168 GLY A C 1
ATOM 1260 O O . GLY A 1 168 ? 16.521 -12.521 -0.942 1.00 82.62 168 GLY A O 1
ATOM 1261 N N . TYR A 1 169 ? 15.546 -12.599 -2.970 1.00 87.62 169 TYR A N 1
ATOM 1262 C CA . TYR A 1 169 ? 15.780 -11.205 -3.370 1.00 87.62 169 TYR A CA 1
ATOM 1263 C C . TYR A 1 169 ? 14.469 -10.510 -3.778 1.00 87.62 169 TYR A C 1
ATOM 1265 O O . TYR A 1 169 ? 13.526 -11.174 -4.218 1.00 87.62 169 TYR A O 1
ATOM 1273 N N . GLU A 1 170 ? 14.391 -9.184 -3.624 1.00 84.56 170 GLU A N 1
ATOM 1274 C CA . GLU A 1 170 ? 13.305 -8.375 -4.192 1.00 84.56 170 GLU A CA 1
ATOM 1275 C C . GLU A 1 170 ? 13.352 -8.423 -5.735 1.0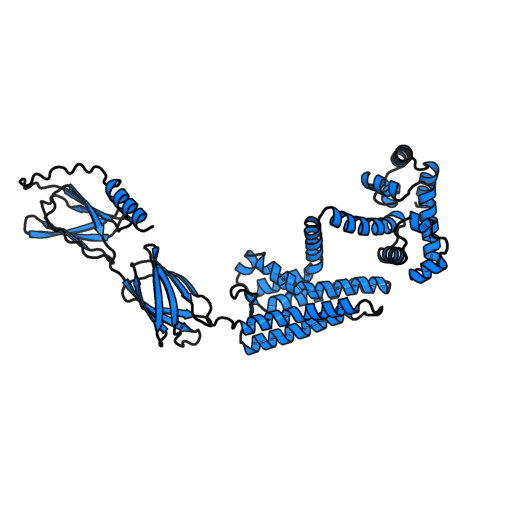0 84.56 170 GLU A C 1
ATOM 1277 O O . GLU A 1 170 ? 14.412 -8.595 -6.346 1.00 84.56 170 GLU A O 1
ATOM 1282 N N . ILE A 1 171 ? 12.190 -8.288 -6.389 1.00 87.00 171 ILE A N 1
ATOM 1283 C CA . ILE A 1 171 ? 12.122 -8.225 -7.856 1.00 87.00 171 ILE A CA 1
ATOM 1284 C C . ILE A 1 171 ? 12.658 -6.868 -8.303 1.00 87.00 171 ILE A C 1
ATOM 1286 O O . ILE A 1 171 ? 12.061 -5.834 -8.009 1.00 87.00 171 ILE A O 1
ATOM 1290 N N . PHE A 1 172 ? 13.740 -6.881 -9.074 1.00 92.12 172 PHE A N 1
ATOM 1291 C CA . PHE A 1 172 ? 14.313 -5.673 -9.651 1.00 92.12 172 PHE A CA 1
ATOM 1292 C C . PHE A 1 172 ? 13.694 -5.397 -11.025 1.00 92.12 172 PHE A C 1
ATOM 1294 O O . PHE A 1 172 ? 13.611 -6.303 -11.857 1.00 92.12 172 PHE A O 1
ATOM 1301 N N . ASN A 1 173 ? 13.274 -4.153 -11.268 1.00 92.19 173 ASN A N 1
ATOM 1302 C CA . ASN A 1 173 ? 12.747 -3.697 -12.553 1.00 92.19 173 ASN A CA 1
ATOM 1303 C C . ASN A 1 173 ? 13.438 -2.394 -12.958 1.00 92.19 173 ASN A C 1
ATOM 1305 O O . ASN A 1 173 ? 13.311 -1.398 -12.251 1.00 92.19 173 ASN A O 1
ATOM 1309 N N . GLU A 1 174 ? 14.098 -2.389 -14.114 1.00 92.88 174 GLU A N 1
ATOM 1310 C CA . GLU A 1 174 ? 14.694 -1.190 -14.705 1.00 92.88 174 GLU A CA 1
ATOM 1311 C C . GLU A 1 174 ? 14.080 -0.950 -16.081 1.00 92.88 174 GLU A C 1
ATOM 1313 O O . GLU A 1 174 ? 14.110 -1.813 -16.967 1.00 92.88 174 GLU A O 1
ATOM 1318 N N . ASN A 1 175 ? 13.520 0.242 -16.259 1.00 90.06 175 ASN A N 1
ATOM 1319 C CA . ASN A 1 175 ? 12.953 0.655 -17.530 1.00 90.06 175 ASN A CA 1
ATOM 1320 C C . ASN A 1 175 ? 14.034 1.352 -18.355 1.00 90.06 175 ASN A C 1
ATOM 1322 O O . ASN A 1 175 ? 14.725 2.234 -17.856 1.00 90.06 175 ASN A O 1
ATOM 1326 N N . SER A 1 176 ? 14.113 1.039 -19.648 1.00 88.56 176 SER A N 1
ATOM 1327 C CA . SER A 1 176 ? 14.977 1.760 -20.592 1.00 88.56 176 SER A CA 1
ATOM 1328 C C . SER A 1 176 ? 16.498 1.631 -20.335 1.00 88.56 176 SER A C 1
ATOM 1330 O O . SER A 1 176 ? 17.239 2.613 -20.433 1.00 88.56 176 SER A O 1
ATOM 1332 N N . VAL A 1 177 ? 16.995 0.412 -20.122 1.00 89.38 177 VAL A N 1
ATOM 1333 C CA . VAL A 1 177 ? 18.437 0.106 -20.128 1.00 89.38 177 VAL A CA 1
ATOM 1334 C C . VAL A 1 177 ? 18.982 0.152 -21.552 1.00 89.38 177 VAL A C 1
ATOM 1336 O O . VAL A 1 177 ? 18.396 -0.427 -22.466 1.00 89.38 177 VAL A O 1
ATOM 1339 N N . ASN A 1 178 ? 20.106 0.838 -21.756 1.00 85.44 178 ASN A N 1
ATOM 1340 C CA . ASN A 1 178 ? 20.735 0.937 -23.069 1.00 85.44 178 ASN A CA 1
ATOM 1341 C C . ASN A 1 178 ? 21.505 -0.350 -23.413 1.00 85.44 178 ASN A C 1
ATOM 1343 O O . ASN A 1 178 ? 22.534 -0.653 -22.812 1.00 85.44 178 ASN A O 1
ATOM 1347 N N . MET A 1 179 ? 21.013 -1.082 -24.405 1.00 86.06 179 MET A N 1
ATOM 1348 C CA . MET A 1 179 ? 21.637 -2.268 -24.977 1.00 86.06 179 MET A CA 1
ATOM 1349 C C . MET A 1 179 ? 22.521 -1.844 -26.148 1.00 86.06 179 MET A C 1
ATOM 1351 O O . MET A 1 179 ? 22.085 -1.794 -27.299 1.00 86.06 179 MET A O 1
ATOM 1355 N N . SER A 1 180 ? 23.773 -1.504 -25.846 1.00 78.12 180 SER A N 1
ATOM 1356 C CA . SER A 1 180 ? 24.822 -1.279 -26.842 1.00 78.12 180 SER A CA 1
ATOM 1357 C C . SER A 1 180 ? 25.909 -2.352 -26.724 1.00 78.12 180 SER A C 1
ATOM 1359 O O . SER A 1 180 ? 26.137 -2.921 -25.652 1.00 78.12 180 SER A O 1
ATOM 1361 N N . GLY A 1 181 ? 26.531 -2.695 -27.856 1.00 65.62 181 GLY A N 1
ATOM 1362 C CA . GLY A 1 181 ? 27.443 -3.836 -27.966 1.00 65.62 181 GLY A CA 1
ATOM 1363 C C . GLY A 1 181 ? 28.558 -3.837 -26.914 1.00 65.62 181 GLY A C 1
ATOM 1364 O O . GLY A 1 181 ? 29.214 -2.822 -26.690 1.00 65.62 181 GLY A O 1
ATOM 1365 N N . ASN A 1 182 ? 28.774 -5.001 -26.293 1.00 73.06 182 ASN A N 1
ATOM 1366 C CA . ASN A 1 182 ? 29.779 -5.289 -25.261 1.00 73.06 182 ASN A CA 1
ATOM 1367 C C . ASN A 1 182 ? 29.624 -4.549 -23.918 1.00 73.06 182 ASN A C 1
ATOM 1369 O O . ASN A 1 182 ? 30.527 -4.636 -23.083 1.00 73.06 182 ASN A O 1
ATOM 1373 N N . ALA A 1 183 ? 28.499 -3.876 -23.656 1.00 79.69 183 ALA A N 1
ATOM 1374 C CA . ALA A 1 183 ? 28.236 -3.319 -22.331 1.00 79.69 183 ALA A CA 1
ATOM 1375 C C . ALA A 1 183 ? 28.135 -4.431 -21.266 1.00 79.69 183 ALA A C 1
ATOM 1377 O O . ALA A 1 183 ? 27.508 -5.473 -21.486 1.00 79.69 183 ALA A O 1
ATOM 1378 N N . VAL A 1 184 ? 28.752 -4.191 -20.105 1.00 89.94 184 VAL A N 1
ATOM 1379 C CA . VAL A 1 184 ? 28.559 -4.989 -18.888 1.00 89.94 184 VAL A CA 1
ATOM 1380 C C . VAL A 1 184 ? 27.611 -4.209 -17.986 1.00 89.94 184 VAL A C 1
ATOM 1382 O O . VAL A 1 184 ? 27.977 -3.162 -17.459 1.00 89.94 184 VAL A O 1
ATOM 1385 N N . ASN A 1 185 ? 26.391 -4.711 -17.832 1.00 92.19 185 ASN A N 1
ATOM 1386 C CA . ASN A 1 185 ? 25.375 -4.131 -16.965 1.00 92.19 185 ASN A CA 1
ATOM 1387 C C . ASN A 1 185 ? 25.423 -4.824 -15.599 1.00 92.19 185 ASN A C 1
ATOM 1389 O O . ASN A 1 185 ? 25.164 -6.026 -15.503 1.00 92.19 185 ASN A O 1
ATOM 1393 N N . THR A 1 186 ? 25.757 -4.077 -14.548 1.00 95.94 186 THR A N 1
ATOM 1394 C CA . THR A 1 186 ? 25.745 -4.587 -13.172 1.00 95.94 186 THR A CA 1
ATOM 1395 C C . THR A 1 186 ? 24.452 -4.184 -12.478 1.00 95.94 186 THR A C 1
ATOM 1397 O O . THR A 1 186 ? 24.130 -2.999 -12.420 1.00 95.94 186 THR A O 1
ATOM 1400 N N . PHE A 1 187 ? 23.742 -5.159 -11.916 1.00 96.06 187 PHE A N 1
ATOM 1401 C CA . PHE A 1 187 ? 22.507 -4.948 -11.166 1.00 96.06 187 PHE A CA 1
ATOM 1402 C C . PHE A 1 187 ? 22.685 -5.395 -9.722 1.00 96.06 187 PHE A C 1
ATOM 1404 O O . PHE A 1 187 ? 23.220 -6.474 -9.465 1.00 96.06 187 PHE A O 1
ATOM 1411 N N . VAL A 1 188 ? 22.232 -4.558 -8.789 1.00 96.06 188 VAL A N 1
ATOM 1412 C CA . VAL A 1 188 ? 22.288 -4.829 -7.351 1.00 96.06 188 VAL A CA 1
ATOM 1413 C C . VAL A 1 188 ? 20.897 -5.240 -6.886 1.00 96.06 188 VAL A C 1
ATOM 1415 O O . VAL A 1 188 ? 19.962 -4.450 -6.983 1.00 96.06 188 VAL A O 1
ATOM 1418 N N . LEU A 1 189 ? 20.756 -6.470 -6.399 1.00 92.75 189 LEU A N 1
ATOM 1419 C CA . LEU A 1 189 ? 19.518 -6.973 -5.817 1.00 92.75 189 LEU A CA 1
ATOM 1420 C C . LEU A 1 189 ? 19.501 -6.744 -4.307 1.00 92.75 189 LEU A C 1
ATOM 1422 O O . LEU A 1 189 ? 20.456 -7.064 -3.592 1.00 92.75 189 LEU A O 1
ATOM 1426 N N . GLU A 1 190 ? 18.378 -6.236 -3.813 1.00 86.50 190 GLU A N 1
ATOM 1427 C CA . GLU A 1 190 ? 18.115 -6.156 -2.381 1.00 86.50 190 GLU A CA 1
ATOM 1428 C C . GLU A 1 190 ? 17.610 -7.516 -1.875 1.00 86.50 190 GLU A C 1
ATOM 1430 O O . GLU A 1 190 ? 16.802 -8.154 -2.557 1.00 86.50 190 GLU A O 1
ATOM 1435 N N . PRO A 1 191 ? 18.086 -8.011 -0.717 1.00 83.19 191 PRO A N 1
ATOM 1436 C CA . PRO A 1 191 ? 17.543 -9.217 -0.108 1.00 83.19 191 PRO A CA 1
ATOM 1437 C C . PRO A 1 191 ? 16.031 -9.088 0.081 1.00 83.19 191 PRO A C 1
ATOM 1439 O O . PRO A 1 191 ? 15.538 -8.125 0.659 1.00 83.19 191 PRO A O 1
ATOM 1442 N N . GLY A 1 192 ? 15.298 -10.077 -0.408 1.00 73.31 192 GLY A N 1
ATOM 1443 C CA . GLY A 1 192 ? 13.864 -10.183 -0.246 1.00 73.31 192 GLY A CA 1
ATOM 1444 C C . GLY A 1 192 ? 13.564 -10.686 1.155 1.00 73.31 192 GLY A C 1
ATOM 1445 O O . GLY A 1 192 ? 14.287 -11.513 1.717 1.00 73.31 192 GLY A O 1
ATOM 1446 N N . VAL A 1 193 ? 12.471 -10.204 1.728 1.00 62.88 193 VAL A N 1
ATOM 1447 C CA . VAL A 1 193 ? 12.049 -10.625 3.061 1.00 62.88 193 VAL A CA 1
ATOM 1448 C C . VAL A 1 193 ? 11.753 -12.111 3.042 1.00 62.88 193 VAL A C 1
ATOM 1450 O O . VAL A 1 193 ? 10.952 -12.599 2.242 1.00 62.88 193 VAL A O 1
ATOM 1453 N N . ASN A 1 194 ? 12.390 -12.846 3.946 1.00 64.25 194 ASN A N 1
ATOM 1454 C CA . ASN A 1 194 ? 12.080 -14.250 4.133 1.00 64.25 194 ASN A CA 1
ATOM 1455 C C . ASN A 1 194 ? 10.583 -14.376 4.499 1.00 64.25 194 ASN A C 1
ATOM 1457 O O . ASN A 1 194 ? 10.157 -13.772 5.485 1.00 64.25 194 ASN A O 1
ATOM 1461 N N . PRO A 1 195 ? 9.776 -15.169 3.770 1.00 61.28 195 PRO A N 1
ATOM 1462 C CA . PRO A 1 195 ? 8.337 -15.289 4.022 1.00 61.28 195 PRO A CA 1
ATOM 1463 C C . PRO A 1 195 ? 8.011 -15.761 5.449 1.00 61.28 195 PRO A C 1
ATOM 1465 O O . PRO A 1 195 ? 6.947 -15.446 5.984 1.00 61.28 195 PRO A O 1
ATOM 1468 N N . LYS A 1 196 ? 8.942 -16.462 6.117 1.00 65.88 196 LYS A N 1
ATOM 1469 C CA . LYS A 1 196 ? 8.815 -16.804 7.544 1.00 65.88 196 LYS A CA 1
ATOM 1470 C C . LYS A 1 196 ? 8.823 -15.565 8.441 1.00 65.88 196 LYS A C 1
ATOM 1472 O O . LYS A 1 196 ? 8.089 -15.526 9.425 1.00 65.88 196 LYS A O 1
ATOM 1477 N N . THR A 1 197 ? 9.617 -14.558 8.099 1.00 66.62 197 THR A N 1
ATOM 1478 C CA . THR A 1 197 ? 9.688 -13.292 8.830 1.00 66.62 197 THR A CA 1
ATOM 1479 C C . THR A 1 197 ? 8.412 -12.478 8.622 1.00 66.62 197 THR A C 1
ATOM 1481 O O . THR A 1 197 ? 7.862 -11.969 9.594 1.00 66.62 197 THR A O 1
ATOM 1484 N N . SER A 1 198 ? 7.862 -12.444 7.401 1.00 65.38 198 SER A N 1
ATOM 1485 C CA . SER A 1 198 ? 6.570 -11.797 7.106 1.00 65.38 198 SER A CA 1
ATOM 1486 C C . SER A 1 198 ? 5.420 -12.382 7.934 1.00 65.38 198 SER A C 1
ATOM 1488 O O . SER A 1 198 ? 4.646 -11.633 8.527 1.00 65.38 198 SER A O 1
ATOM 1490 N N . LEU A 1 199 ? 5.338 -13.714 8.056 1.00 70.69 199 LEU A N 1
ATOM 1491 C CA . LEU A 1 199 ? 4.350 -14.363 8.928 1.00 70.69 199 LEU A CA 1
ATOM 1492 C C . LEU A 1 199 ? 4.522 -13.950 10.392 1.00 70.69 199 LEU A C 1
ATOM 1494 O O . LEU A 1 199 ? 3.534 -13.685 11.072 1.00 70.69 199 LEU A O 1
ATOM 1498 N N . LEU A 1 200 ? 5.761 -13.858 10.874 1.00 75.00 200 LEU A N 1
ATOM 1499 C CA . LEU A 1 200 ? 6.050 -13.464 12.250 1.00 75.00 200 LEU A CA 1
ATOM 1500 C C . LEU A 1 200 ? 5.630 -12.010 12.538 1.00 75.00 200 LEU A C 1
ATOM 1502 O O . LEU A 1 200 ? 5.060 -11.744 13.596 1.00 75.00 200 LEU A O 1
ATOM 1506 N N . TYR A 1 201 ? 5.834 -11.091 11.584 1.00 73.00 201 TYR A N 1
ATOM 1507 C CA . TYR A 1 201 ? 5.334 -9.713 11.666 1.00 73.00 201 TYR A CA 1
ATOM 1508 C C . TYR A 1 201 ? 3.798 -9.664 11.722 1.00 73.00 201 TYR A C 1
ATOM 1510 O O . TYR A 1 201 ? 3.239 -8.956 12.561 1.00 73.00 201 TYR A O 1
ATOM 1518 N N . ILE A 1 202 ? 3.112 -10.453 10.885 1.00 73.56 202 ILE A N 1
ATOM 1519 C CA . ILE A 1 202 ? 1.643 -10.554 10.889 1.00 73.56 202 ILE A CA 1
ATOM 1520 C C . ILE A 1 202 ? 1.144 -11.104 12.230 1.00 73.56 202 ILE A C 1
ATOM 1522 O O . ILE A 1 202 ? 0.241 -10.525 12.833 1.00 73.56 202 ILE A O 1
ATOM 1526 N N . PHE A 1 203 ? 1.755 -12.178 12.738 1.00 77.81 203 PHE A N 1
ATOM 1527 C CA . PHE A 1 203 ? 1.405 -12.740 14.043 1.00 77.81 203 PHE A CA 1
ATOM 1528 C C . PHE A 1 203 ? 1.596 -11.721 15.166 1.00 77.81 203 PHE A C 1
ATOM 1530 O O . PHE A 1 203 ? 0.688 -11.547 15.976 1.00 77.81 203 PHE A O 1
ATOM 1537 N N . ALA A 1 204 ? 2.726 -11.008 15.194 1.00 77.50 204 ALA A N 1
ATOM 1538 C CA . ALA A 1 204 ? 2.995 -9.985 16.201 1.00 77.50 204 ALA A CA 1
ATOM 1539 C C . ALA A 1 204 ? 1.971 -8.839 16.153 1.00 77.50 204 ALA A C 1
ATOM 1541 O O . ALA A 1 204 ? 1.500 -8.400 17.202 1.00 77.50 204 ALA A O 1
ATOM 1542 N N . LEU A 1 205 ? 1.558 -8.408 14.956 1.00 74.81 205 LEU A N 1
ATOM 1543 C CA . LEU A 1 205 ? 0.481 -7.429 14.794 1.00 74.81 205 LEU A CA 1
ATOM 1544 C C . LEU A 1 205 ? -0.885 -7.966 15.222 1.00 74.81 205 LEU A C 1
ATOM 1546 O O . LEU A 1 205 ? -1.700 -7.189 15.696 1.00 74.81 205 LEU A O 1
ATOM 1550 N N . MET A 1 206 ? -1.140 -9.270 15.112 1.00 75.94 206 MET A N 1
ATOM 1551 C CA . MET A 1 206 ? -2.402 -9.882 15.535 1.00 75.94 206 MET A CA 1
ATOM 1552 C C . MET A 1 206 ? -2.520 -10.109 17.048 1.00 75.94 206 MET A C 1
ATOM 1554 O O . MET A 1 206 ? -3.640 -10.219 17.552 1.00 75.94 206 MET A O 1
ATOM 1558 N N . VAL A 1 207 ? -1.412 -10.145 17.798 1.00 79.75 207 VAL A N 1
ATOM 1559 C CA . VAL A 1 207 ? -1.418 -10.372 19.259 1.00 79.75 207 VAL A CA 1
ATOM 1560 C C . VAL A 1 207 ? -2.344 -9.404 20.022 1.00 79.75 207 VAL A C 1
ATOM 1562 O O . VAL A 1 207 ? -3.175 -9.891 20.792 1.00 79.75 207 VAL A O 1
ATOM 1565 N N . PRO A 1 208 ? -2.300 -8.070 19.815 1.00 74.31 208 PRO A N 1
ATOM 1566 C CA . PRO A 1 208 ? -3.208 -7.134 20.481 1.00 74.31 208 PRO A CA 1
ATOM 1567 C C . PRO A 1 208 ? -4.680 -7.415 20.165 1.00 74.31 208 PRO A C 1
ATOM 1569 O O . PRO A 1 208 ? -5.535 -7.288 21.039 1.00 74.31 208 PRO A O 1
ATOM 1572 N N . PHE A 1 209 ? -4.979 -7.825 18.928 1.00 70.19 209 PHE A N 1
ATOM 1573 C CA . PHE A 1 209 ? -6.338 -8.145 18.499 1.00 70.19 209 PHE A CA 1
ATOM 1574 C C . PHE A 1 209 ? -6.851 -9.430 19.155 1.00 70.19 209 PHE A C 1
ATOM 1576 O O . PHE A 1 209 ? -7.966 -9.451 19.669 1.00 70.19 209 PHE A O 1
ATOM 1583 N N . ILE A 1 210 ? -6.021 -10.476 19.214 1.00 74.88 210 ILE A N 1
ATOM 1584 C CA . ILE A 1 210 ? -6.355 -11.749 19.870 1.00 74.88 210 ILE A CA 1
ATOM 1585 C C . ILE A 1 210 ? -6.560 -11.544 21.375 1.00 74.88 210 ILE A C 1
ATOM 1587 O O . ILE A 1 210 ? -7.564 -11.995 21.922 1.00 74.88 210 ILE A O 1
ATOM 1591 N N . LEU A 1 211 ? -5.655 -10.822 22.046 1.00 73.81 211 LEU A N 1
ATOM 1592 C CA . LEU A 1 211 ?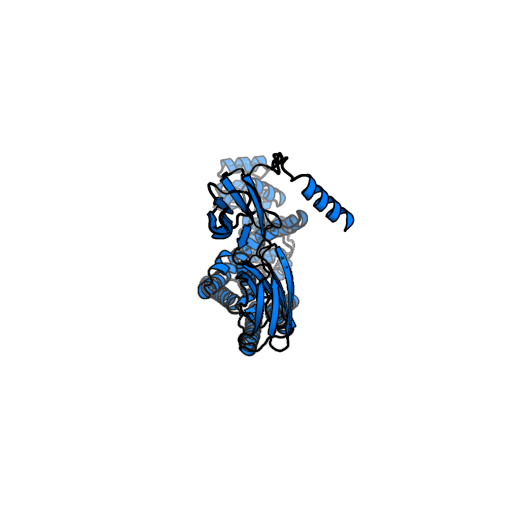 -5.785 -10.510 23.474 1.00 73.81 211 LEU A CA 1
ATOM 1593 C C . LEU A 1 211 ? -7.068 -9.733 23.772 1.00 73.81 211 LEU A C 1
ATOM 1595 O O . LEU A 1 211 ? -7.715 -9.966 24.793 1.00 73.81 211 LEU A O 1
ATOM 1599 N N . LEU A 1 212 ? -7.463 -8.837 22.870 1.00 67.25 212 LEU A N 1
ATOM 1600 C CA . LEU A 1 212 ? -8.683 -8.059 23.013 1.00 67.25 212 LEU A CA 1
ATOM 1601 C C . LEU A 1 212 ? -9.944 -8.876 22.705 1.00 67.25 212 LEU A C 1
ATOM 1603 O O . LEU A 1 212 ? -10.935 -8.724 23.414 1.00 67.25 212 LEU A O 1
ATOM 1607 N N . LEU A 1 213 ? -9.903 -9.787 21.729 1.00 68.12 213 LEU A N 1
ATOM 1608 C CA . LEU A 1 213 ? -10.960 -10.777 21.503 1.00 68.12 213 LEU A CA 1
ATOM 1609 C C . LEU A 1 213 ? -11.180 -11.621 22.760 1.00 68.12 213 LEU A C 1
ATOM 1611 O O . LEU A 1 213 ? -12.309 -11.708 23.239 1.00 68.12 213 LEU A O 1
ATOM 1615 N N . ILE A 1 214 ? -10.103 -12.140 23.353 1.00 72.38 214 ILE A N 1
ATOM 1616 C CA . ILE A 1 214 ? -10.149 -12.893 24.612 1.00 72.38 214 ILE A CA 1
ATOM 1617 C C . ILE A 1 214 ? -10.734 -12.021 25.733 1.00 72.38 214 ILE A C 1
ATOM 1619 O O . ILE A 1 214 ? -11.674 -12.436 26.405 1.00 72.38 214 ILE A O 1
ATOM 1623 N N . ALA A 1 215 ? -10.261 -10.782 25.900 1.00 67.44 215 ALA A N 1
ATOM 1624 C CA . ALA A 1 215 ? -10.795 -9.861 26.906 1.00 67.44 215 ALA A CA 1
ATOM 1625 C C . ALA A 1 215 ? -12.284 -9.526 26.684 1.00 67.44 215 ALA A C 1
ATOM 1627 O O . ALA A 1 215 ? -13.027 -9.359 27.652 1.00 67.44 215 ALA A O 1
ATOM 1628 N N . SER A 1 216 ? -12.726 -9.448 25.424 1.00 60.31 216 SER A N 1
ATOM 1629 C CA . SER A 1 216 ? -14.122 -9.207 25.045 1.00 60.31 216 SER A CA 1
ATOM 1630 C C . SER A 1 216 ? -15.017 -10.428 25.262 1.00 60.31 216 SER A C 1
ATOM 1632 O O . SER A 1 216 ? -16.176 -10.259 25.619 1.00 60.31 216 SER A O 1
ATOM 1634 N N . MET A 1 217 ? -14.486 -11.643 25.112 1.00 64.62 217 MET A N 1
ATOM 1635 C CA . MET A 1 217 ? -15.196 -12.886 25.429 1.00 64.62 217 MET A CA 1
ATOM 1636 C C . MET A 1 217 ? -15.310 -13.098 26.942 1.00 64.62 217 MET A C 1
ATOM 1638 O O . MET A 1 217 ? -16.308 -13.619 27.421 1.00 64.62 217 MET A O 1
ATOM 1642 N N . LEU A 1 218 ? -14.340 -12.615 27.722 1.00 63.09 218 LEU A N 1
ATOM 1643 C CA . LEU A 1 218 ? -14.379 -12.640 29.191 1.00 63.09 218 LEU A CA 1
ATOM 1644 C C . LEU A 1 218 ? -15.305 -11.563 29.803 1.00 63.09 218 LEU A C 1
ATOM 1646 O O . LEU A 1 218 ? -15.406 -11.450 31.028 1.00 63.09 218 LEU A O 1
ATOM 1650 N N . LYS A 1 219 ? -15.977 -10.762 28.963 1.00 50.03 219 LYS A N 1
ATOM 1651 C CA . LYS A 1 219 ? -16.835 -9.623 29.335 1.00 50.03 219 LYS A CA 1
ATOM 1652 C C . LYS A 1 219 ? -18.083 -10.009 30.137 1.00 50.03 219 LYS A C 1
ATOM 1654 O O . LYS A 1 219 ? -18.586 -9.152 30.857 1.00 50.03 219 LYS A O 1
ATOM 1659 N N . ASP A 1 220 ? -18.526 -11.264 30.087 1.00 52.16 220 ASP A N 1
ATOM 1660 C CA . ASP A 1 220 ? -19.681 -11.740 30.871 1.00 52.16 220 ASP A CA 1
ATOM 1661 C C . ASP A 1 220 ? -19.414 -11.822 32.383 1.00 52.16 220 ASP A C 1
ATOM 1663 O O . ASP A 1 220 ? -20.318 -12.073 33.176 1.00 52.16 220 ASP A O 1
ATOM 1667 N N . THR A 1 221 ? -18.191 -11.524 32.828 1.00 53.09 221 THR A N 1
ATOM 1668 C CA . THR A 1 221 ? -17.908 -11.295 34.246 1.00 53.09 221 THR A CA 1
ATOM 1669 C C . THR A 1 221 ? -17.980 -9.792 34.544 1.00 53.09 221 THR A C 1
ATOM 1671 O O . THR A 1 221 ? -17.176 -9.003 34.048 1.00 53.09 221 THR A O 1
ATOM 1674 N N . HIS A 1 222 ? -18.959 -9.376 35.356 1.00 50.03 222 HIS A N 1
ATOM 1675 C CA . HIS A 1 222 ? -19.385 -7.993 35.664 1.00 50.03 222 HIS A CA 1
ATOM 1676 C C . HIS A 1 222 ? -18.308 -6.984 36.162 1.00 50.03 222 HIS A C 1
ATOM 1678 O O . HIS A 1 222 ? -18.645 -5.886 36.613 1.00 50.03 222 HIS A O 1
ATOM 1684 N N . HIS A 1 223 ? -17.006 -7.274 36.085 1.00 53.03 223 HIS A N 1
ATOM 1685 C CA . HIS A 1 223 ? -15.941 -6.492 36.725 1.00 53.03 223 HIS A CA 1
ATOM 1686 C C . HIS A 1 223 ? -14.749 -6.102 35.850 1.00 53.03 223 HIS A C 1
ATOM 1688 O O . HIS A 1 223 ? -13.744 -5.620 36.380 1.00 53.03 223 HIS A O 1
ATOM 1694 N N . ASN A 1 224 ? -14.821 -6.220 34.522 1.00 56.31 224 ASN A N 1
ATOM 1695 C CA . ASN A 1 224 ? -13.614 -6.049 33.714 1.00 56.31 224 ASN A CA 1
ATOM 1696 C C . ASN A 1 224 ? -13.233 -4.573 33.425 1.00 56.31 224 ASN A C 1
ATOM 1698 O O . ASN A 1 224 ? -13.272 -4.095 32.292 1.00 56.31 224 ASN A O 1
ATOM 1702 N N . LYS A 1 225 ? -12.800 -3.840 34.467 1.00 63.66 225 LYS A N 1
ATOM 1703 C CA . LYS A 1 225 ? -12.157 -2.505 34.391 1.00 63.66 225 LYS A CA 1
ATOM 1704 C C . LYS A 1 225 ? -10.830 -2.520 33.607 1.00 63.66 225 LYS A C 1
ATOM 1706 O O . LYS A 1 225 ? -10.259 -1.467 33.329 1.00 63.66 225 LYS A O 1
ATOM 1711 N N . TRP A 1 226 ? -10.343 -3.703 33.233 1.00 66.00 226 TRP A N 1
ATOM 1712 C CA . TRP A 1 226 ? -9.031 -3.932 32.628 1.00 66.00 226 TRP A CA 1
ATOM 1713 C C . TRP A 1 226 ? -9.002 -3.822 31.099 1.00 66.00 226 TRP A C 1
ATOM 1715 O O . TRP A 1 226 ? -7.936 -3.932 30.500 1.00 66.00 226 TRP A O 1
ATOM 1725 N N . TYR A 1 227 ? -10.134 -3.565 30.442 1.00 65.88 227 TYR A N 1
ATOM 1726 C CA . TYR A 1 227 ? -10.207 -3.500 28.976 1.00 65.88 227 TYR A CA 1
ATOM 1727 C C . TYR A 1 227 ? -9.216 -2.507 28.315 1.00 65.88 227 TYR A C 1
ATOM 1729 O O . TYR A 1 227 ? -8.537 -2.878 27.359 1.00 65.88 227 TYR A O 1
ATOM 1737 N N . PRO A 1 228 ? -9.029 -1.269 28.817 1.00 66.94 228 PRO A N 1
ATOM 1738 C CA . PRO A 1 228 ? -8.039 -0.353 28.244 1.00 66.94 228 PRO A CA 1
ATOM 1739 C C . PRO A 1 228 ? -6.606 -0.812 28.537 1.00 66.94 228 PRO A C 1
ATOM 1741 O O . PRO A 1 228 ? -5.722 -0.673 27.698 1.00 66.94 228 PRO A O 1
ATOM 1744 N N . PHE A 1 229 ? -6.384 -1.376 29.727 1.00 73.44 229 PHE A N 1
ATOM 1745 C CA . PHE A 1 229 ? -5.073 -1.848 30.167 1.00 73.44 229 PHE A CA 1
ATOM 1746 C C . PHE A 1 229 ? -4.591 -3.041 29.345 1.00 73.44 229 PHE A C 1
ATOM 1748 O O . PHE A 1 229 ? -3.433 -3.071 28.947 1.00 73.44 229 PHE A O 1
ATOM 1755 N N . THR A 1 230 ? -5.479 -3.986 29.036 1.00 73.88 230 THR A N 1
ATOM 1756 C CA . THR A 1 230 ? -5.168 -5.148 28.188 1.00 73.88 230 THR A CA 1
ATOM 1757 C C . THR A 1 230 ? -4.841 -4.735 26.755 1.00 73.88 230 THR A C 1
ATOM 1759 O O . THR A 1 230 ? -3.893 -5.262 26.182 1.00 73.88 230 THR A O 1
ATOM 1762 N N . SER A 1 231 ? -5.542 -3.737 26.202 1.00 70.56 231 SER A N 1
ATOM 1763 C CA . SER A 1 231 ? -5.220 -3.177 24.882 1.00 70.56 231 SER A CA 1
ATOM 1764 C C . SER A 1 231 ? -3.838 -2.510 24.852 1.00 70.56 231 SER A C 1
ATOM 1766 O O . SER A 1 231 ? -3.036 -2.798 23.965 1.00 70.56 231 SER A O 1
ATOM 1768 N N . VAL A 1 232 ? -3.526 -1.668 25.846 1.00 76.31 232 VAL A N 1
ATOM 1769 C CA . VAL A 1 232 ? -2.209 -1.016 25.962 1.00 76.31 232 VAL A CA 1
ATOM 1770 C C . VAL A 1 232 ? -1.101 -2.051 26.148 1.00 76.31 232 VAL A C 1
ATOM 1772 O O . VAL A 1 232 ? -0.102 -2.006 25.437 1.00 76.31 232 VAL A O 1
ATOM 1775 N N . ALA A 1 233 ? -1.281 -3.003 27.066 1.00 80.50 233 ALA A N 1
ATOM 1776 C CA . ALA A 1 233 ? -0.304 -4.056 27.322 1.00 80.50 233 ALA A CA 1
ATOM 1777 C C . ALA A 1 233 ? -0.068 -4.925 26.078 1.00 80.50 233 ALA A C 1
ATOM 1779 O O . ALA A 1 233 ? 1.080 -5.215 25.748 1.00 80.50 233 ALA A O 1
ATOM 1780 N N . GLY A 1 234 ? -1.135 -5.276 25.352 1.00 79.75 234 GLY A N 1
ATOM 1781 C CA . GLY A 1 234 ? -1.045 -6.020 24.099 1.00 79.75 234 GLY A CA 1
ATOM 1782 C C . GLY A 1 234 ? -0.200 -5.294 23.055 1.00 79.75 234 GLY A C 1
ATOM 1783 O O . GLY A 1 234 ? 0.685 -5.906 22.461 1.00 79.75 234 GLY A O 1
ATOM 1784 N N . TRP A 1 235 ? -0.408 -3.986 22.879 1.00 82.44 235 TRP A N 1
ATOM 1785 C CA . TRP A 1 235 ? 0.401 -3.181 21.961 1.00 82.44 235 TRP A CA 1
ATOM 1786 C C . TRP A 1 235 ? 1.846 -3.005 22.410 1.00 82.44 235 TRP A C 1
ATOM 1788 O O . TRP A 1 235 ? 2.735 -3.090 21.571 1.00 82.44 235 TRP A O 1
ATOM 1798 N N . ILE A 1 236 ? 2.107 -2.809 23.705 1.00 83.44 236 ILE A N 1
ATOM 1799 C CA . ILE A 1 236 ? 3.482 -2.741 24.222 1.00 83.44 236 ILE A CA 1
ATOM 1800 C C . ILE A 1 236 ? 4.222 -4.040 23.888 1.00 83.44 236 ILE A C 1
ATOM 1802 O O . ILE A 1 236 ? 5.300 -3.985 23.304 1.00 83.44 236 ILE A O 1
ATOM 1806 N N . ILE A 1 237 ? 3.617 -5.197 24.176 1.00 84.75 237 ILE A N 1
ATOM 1807 C CA . ILE A 1 237 ? 4.197 -6.510 23.861 1.00 84.75 237 ILE A CA 1
ATOM 1808 C C . ILE A 1 237 ? 4.427 -6.652 22.352 1.00 84.75 237 ILE A C 1
ATOM 1810 O O . ILE A 1 237 ? 5.522 -7.028 21.933 1.00 84.75 237 ILE A O 1
ATOM 1814 N N . ALA A 1 238 ? 3.427 -6.314 21.533 1.00 83.50 238 ALA A N 1
ATOM 1815 C CA . ALA A 1 238 ? 3.537 -6.384 20.081 1.00 83.50 238 ALA A CA 1
ATOM 1816 C C . ALA A 1 238 ? 4.672 -5.498 19.553 1.00 83.50 238 ALA A C 1
ATOM 1818 O O . ALA A 1 238 ? 5.514 -5.977 18.799 1.00 83.50 238 ALA A O 1
ATOM 1819 N N . PHE A 1 239 ? 4.762 -4.239 19.988 1.00 85.62 239 PHE A N 1
ATOM 1820 C CA . PHE A 1 239 ? 5.831 -3.338 19.564 1.00 85.62 239 PHE A CA 1
ATOM 1821 C C . PHE A 1 239 ? 7.204 -3.800 20.043 1.00 85.62 239 PHE A C 1
ATOM 1823 O O . PHE A 1 239 ? 8.152 -3.723 19.270 1.00 85.62 239 PHE A O 1
ATOM 1830 N N . THR A 1 240 ? 7.332 -4.336 21.259 1.00 85.94 240 THR A N 1
ATOM 1831 C CA . THR A 1 240 ? 8.600 -4.919 21.723 1.00 85.94 240 THR A CA 1
ATOM 1832 C C . THR A 1 240 ? 9.041 -6.078 20.829 1.00 85.94 240 THR A C 1
ATOM 1834 O O . THR A 1 240 ? 10.198 -6.109 20.412 1.00 85.94 240 THR A O 1
ATOM 1837 N N . ILE A 1 241 ? 8.128 -6.992 20.480 1.00 84.56 241 ILE A N 1
ATOM 1838 C CA . ILE A 1 241 ? 8.417 -8.107 19.566 1.00 84.56 241 ILE A CA 1
ATOM 1839 C C . ILE A 1 241 ? 8.810 -7.571 18.186 1.00 84.56 241 ILE A C 1
ATOM 1841 O O . ILE A 1 241 ? 9.833 -7.973 17.640 1.00 84.56 241 ILE A O 1
ATOM 1845 N N . LEU A 1 242 ? 8.038 -6.635 17.632 1.00 83.00 242 LEU A N 1
ATOM 1846 C CA . LEU A 1 242 ? 8.296 -6.068 16.310 1.00 83.00 242 LEU A CA 1
ATOM 1847 C C . LEU A 1 242 ? 9.641 -5.329 16.246 1.00 83.00 242 LEU A C 1
ATOM 1849 O O . LEU A 1 242 ? 10.376 -5.505 15.279 1.00 83.00 242 LEU A O 1
ATOM 1853 N N . ILE A 1 243 ? 9.992 -4.548 17.274 1.00 84.50 243 ILE A N 1
ATOM 1854 C CA . ILE A 1 243 ? 11.285 -3.851 17.369 1.00 84.50 243 ILE A CA 1
ATOM 1855 C C . ILE A 1 243 ? 12.430 -4.859 17.478 1.00 84.50 243 ILE A C 1
ATOM 1857 O O . ILE A 1 243 ? 13.448 -4.693 16.811 1.00 84.50 243 ILE A O 1
ATOM 1861 N N . PHE A 1 244 ? 12.269 -5.914 18.284 1.00 83.94 244 PHE A N 1
ATOM 1862 C CA . PHE A 1 244 ? 13.269 -6.974 18.403 1.00 83.94 244 PHE A CA 1
ATOM 1863 C C . PHE A 1 244 ? 13.516 -7.671 17.058 1.00 83.94 244 PHE A C 1
ATOM 1865 O O . PHE A 1 244 ? 14.665 -7.849 16.658 1.00 83.94 244 PHE A O 1
ATOM 1872 N N . LEU A 1 245 ? 12.448 -8.008 16.329 1.00 78.81 245 LEU A N 1
ATOM 1873 C CA . LEU A 1 245 ? 12.546 -8.605 14.996 1.00 78.81 245 LEU A CA 1
ATOM 1874 C C . LEU A 1 245 ? 13.176 -7.655 13.984 1.00 78.81 245 LEU A C 1
ATOM 1876 O O . LEU A 1 245 ? 14.038 -8.072 13.215 1.00 78.81 245 LEU A O 1
ATOM 1880 N N . ALA A 1 246 ? 12.788 -6.381 14.010 1.00 80.00 246 ALA A N 1
ATOM 1881 C CA . ALA A 1 246 ? 13.361 -5.373 13.134 1.00 80.00 246 ALA A CA 1
ATOM 1882 C C . ALA A 1 246 ? 14.865 -5.195 13.371 1.00 80.00 246 ALA A C 1
ATOM 1884 O O . ALA A 1 246 ? 15.646 -5.157 12.423 1.00 80.00 246 ALA A O 1
ATOM 1885 N N . TYR A 1 247 ? 15.284 -5.164 14.638 1.00 81.50 247 TYR A N 1
ATOM 1886 C CA . TYR A 1 247 ? 16.691 -5.094 15.015 1.00 81.50 247 TYR A CA 1
ATOM 1887 C C . TYR A 1 247 ? 17.469 -6.341 14.574 1.00 81.50 247 TYR A C 1
ATOM 1889 O O . TYR A 1 247 ? 18.538 -6.217 13.983 1.00 81.50 247 TYR A O 1
ATOM 1897 N N . TYR A 1 248 ? 16.923 -7.539 14.810 1.00 78.69 248 TYR A N 1
ATOM 1898 C CA . TYR A 1 248 ? 17.577 -8.800 14.445 1.00 78.69 248 TYR A CA 1
ATOM 1899 C C . TYR A 1 248 ? 17.761 -8.954 12.928 1.00 78.69 248 TYR A C 1
ATOM 1901 O O . TYR A 1 248 ? 18.793 -9.449 12.479 1.00 78.69 248 TYR A O 1
ATOM 1909 N N . ASN A 1 249 ? 16.783 -8.502 12.139 1.00 73.75 249 ASN A N 1
ATOM 1910 C CA . ASN A 1 249 ? 16.822 -8.589 10.677 1.00 73.75 249 ASN A CA 1
ATOM 1911 C C . ASN A 1 249 ? 17.463 -7.364 10.003 1.00 73.75 249 ASN A C 1
ATOM 1913 O O . ASN A 1 249 ? 17.630 -7.372 8.786 1.00 73.75 249 ASN A O 1
ATOM 1917 N N . ASN A 1 250 ? 17.827 -6.330 10.774 1.00 77.38 250 ASN A N 1
ATOM 1918 C CA . ASN A 1 250 ? 18.257 -5.022 10.271 1.00 77.38 250 ASN A CA 1
ATOM 1919 C C . ASN A 1 250 ? 17.260 -4.416 9.259 1.00 77.38 250 ASN A C 1
ATOM 1921 O O . ASN A 1 250 ? 17.654 -3.811 8.262 1.00 77.38 250 ASN A O 1
ATOM 1925 N N . ASP A 1 251 ? 15.965 -4.607 9.518 1.00 77.25 251 ASP A N 1
ATOM 1926 C CA . ASP A 1 251 ? 14.871 -4.185 8.648 1.00 77.25 251 ASP A CA 1
ATOM 1927 C C . ASP A 1 251 ? 13.697 -3.668 9.480 1.00 77.25 251 ASP A C 1
ATOM 1929 O O . ASP A 1 251 ? 13.042 -4.403 10.220 1.00 77.25 251 ASP A O 1
ATOM 1933 N N . TYR A 1 252 ? 13.437 -2.370 9.362 1.00 82.44 252 TYR A N 1
ATOM 1934 C CA . TYR A 1 252 ? 12.398 -1.671 10.115 1.00 82.44 252 TYR A CA 1
ATOM 1935 C C . TYR A 1 252 ? 11.074 -1.586 9.355 1.00 82.44 252 TYR A C 1
ATOM 1937 O O . TYR A 1 252 ? 10.216 -0.778 9.717 1.00 82.44 252 TYR A O 1
ATOM 1945 N N . ASN A 1 253 ? 10.894 -2.392 8.311 1.00 82.44 253 ASN A N 1
ATOM 1946 C CA . ASN A 1 253 ? 9.651 -2.475 7.564 1.00 82.44 253 ASN A CA 1
ATOM 1947 C C . ASN A 1 253 ? 8.810 -3.682 7.996 1.00 82.44 253 ASN A C 1
ATOM 1949 O O . ASN A 1 253 ? 9.302 -4.755 8.335 1.00 82.44 253 ASN A O 1
ATOM 1953 N N . ILE A 1 254 ? 7.498 -3.481 7.985 1.00 79.50 254 ILE A N 1
ATOM 1954 C CA . ILE A 1 254 ? 6.468 -4.499 8.140 1.00 79.50 254 ILE A CA 1
ATOM 1955 C C . ILE A 1 254 ? 5.957 -4.832 6.743 1.00 79.50 254 ILE A C 1
ATOM 1957 O O . ILE A 1 254 ? 5.598 -3.930 5.986 1.00 79.50 254 ILE A O 1
ATOM 1961 N N . TYR A 1 255 ? 5.870 -6.123 6.436 1.00 76.12 255 TYR A N 1
ATOM 1962 C CA . TYR A 1 255 ? 5.430 -6.625 5.137 1.00 76.12 255 TYR A CA 1
ATOM 1963 C C . TYR A 1 255 ? 4.057 -7.282 5.258 1.00 76.12 255 TYR A C 1
ATOM 1965 O O . TYR A 1 255 ? 3.876 -8.211 6.050 1.00 76.12 255 TYR A O 1
ATOM 1973 N N . PHE A 1 256 ? 3.091 -6.802 4.474 1.00 69.94 256 PHE A N 1
ATOM 1974 C CA . PHE A 1 256 ? 1.699 -7.249 4.529 1.00 69.94 256 PHE A CA 1
ATOM 1975 C C . PHE A 1 256 ? 1.345 -8.149 3.347 1.00 69.94 256 PHE A C 1
ATOM 1977 O O . PHE A 1 256 ? 0.929 -7.631 2.319 1.00 69.94 256 PHE A O 1
ATOM 1984 N N . LEU A 1 257 ? 1.416 -9.479 3.525 1.00 63.62 257 LEU A N 1
ATOM 1985 C CA . LEU A 1 257 ? 1.023 -10.540 2.564 1.00 63.62 257 LEU A CA 1
ATOM 1986 C C . LEU A 1 257 ? 1.785 -10.546 1.217 1.00 63.62 257 LEU A C 1
ATOM 1988 O O . LEU A 1 257 ? 2.182 -11.614 0.761 1.00 63.62 257 LEU A O 1
ATOM 1992 N N . ASP A 1 258 ? 2.016 -9.380 0.621 1.00 60.97 258 ASP A N 1
ATOM 1993 C CA . ASP A 1 258 ? 2.815 -9.102 -0.564 1.00 60.97 258 ASP A CA 1
ATOM 1994 C C . ASP A 1 258 ? 4.106 -8.360 -0.147 1.00 60.97 258 ASP A C 1
ATOM 1996 O O . ASP A 1 258 ? 4.025 -7.354 0.570 1.00 60.97 258 ASP A O 1
ATOM 2000 N N . PRO A 1 259 ? 5.299 -8.810 -0.580 1.00 60.84 259 PRO A N 1
ATOM 2001 C CA . PRO A 1 259 ? 6.563 -8.106 -0.348 1.00 60.84 259 PRO A CA 1
ATOM 2002 C C . PRO A 1 259 ? 6.568 -6.641 -0.814 1.00 60.84 259 PRO A C 1
ATOM 2004 O O . PRO A 1 259 ? 7.316 -5.834 -0.268 1.00 60.84 259 PRO A O 1
ATOM 2007 N N . MET A 1 260 ? 5.736 -6.281 -1.796 1.00 59.75 260 MET A N 1
ATOM 2008 C CA . MET A 1 260 ? 5.618 -4.907 -2.292 1.00 59.75 260 MET A CA 1
ATOM 2009 C C . MET A 1 260 ? 4.874 -3.979 -1.323 1.00 59.75 260 MET A C 1
ATOM 2011 O O . MET A 1 260 ? 5.067 -2.764 -1.362 1.00 59.75 260 MET A O 1
ATOM 2015 N N . LEU A 1 261 ? 4.050 -4.526 -0.425 1.00 69.69 261 LEU A N 1
ATOM 2016 C CA . LEU A 1 261 ? 3.313 -3.761 0.580 1.00 69.69 261 LEU A CA 1
ATOM 2017 C C . LEU A 1 261 ? 4.142 -3.651 1.861 1.00 69.69 261 LEU A C 1
ATOM 2019 O O . LEU A 1 261 ? 3.856 -4.301 2.873 1.00 69.69 261 LEU A O 1
ATOM 2023 N N . LYS A 1 262 ? 5.182 -2.811 1.804 1.00 80.19 262 LYS A N 1
ATOM 2024 C CA . LYS A 1 262 ? 6.039 -2.497 2.951 1.00 80.19 262 LYS A CA 1
ATOM 2025 C C . LYS A 1 262 ? 5.635 -1.188 3.622 1.00 80.19 262 LYS A C 1
ATOM 2027 O O . LYS A 1 262 ? 5.472 -0.162 2.969 1.00 80.19 262 LYS A O 1
ATOM 2032 N N . VAL A 1 263 ? 5.485 -1.223 4.943 1.00 85.06 263 VAL A N 1
ATOM 2033 C CA . VAL A 1 263 ? 5.211 -0.042 5.774 1.00 85.06 263 VAL A CA 1
ATOM 2034 C C . VAL A 1 263 ? 6.233 0.015 6.886 1.00 85.06 263 VAL A C 1
ATOM 2036 O O . VAL A 1 263 ? 6.478 -0.983 7.552 1.00 85.06 263 VAL A O 1
ATOM 2039 N N . SER A 1 264 ? 6.804 1.187 7.141 1.00 87.94 264 SER A N 1
ATOM 2040 C CA . SER A 1 264 ? 7.712 1.341 8.273 1.00 87.94 264 SER A CA 1
ATOM 2041 C C . SER A 1 264 ? 7.019 0.977 9.593 1.00 87.94 264 SER A C 1
ATOM 2043 O O . SER A 1 264 ? 5.920 1.455 9.877 1.00 87.94 264 SER A O 1
ATOM 2045 N N . LEU A 1 265 ? 7.691 0.197 10.444 1.00 88.62 265 LEU A N 1
ATOM 2046 C CA . LEU A 1 265 ? 7.259 -0.146 11.804 1.00 88.62 265 LEU A CA 1
ATOM 2047 C C . LEU A 1 265 ? 6.940 1.095 12.654 1.00 88.62 265 LEU A C 1
ATOM 2049 O O . LEU A 1 265 ? 6.121 1.045 13.570 1.00 88.62 265 LEU A O 1
ATOM 2053 N N . PHE A 1 266 ? 7.548 2.232 12.333 1.00 88.75 266 PHE A N 1
ATOM 2054 C CA . PHE A 1 266 ? 7.305 3.485 13.032 1.00 88.75 266 PHE A CA 1
ATOM 2055 C C . PHE A 1 266 ? 5.916 4.084 12.743 1.00 88.75 266 PHE A C 1
ATOM 2057 O O . PHE A 1 266 ? 5.420 4.850 13.563 1.00 88.75 266 PHE A O 1
ATOM 2064 N N . VAL A 1 267 ? 5.247 3.708 11.645 1.00 92.38 267 VAL A N 1
ATOM 2065 C CA . VAL A 1 267 ? 3.883 4.164 11.304 1.00 92.38 267 VAL A CA 1
ATOM 2066 C C . VAL A 1 267 ? 2.848 3.720 12.347 1.00 92.38 267 VAL A C 1
ATOM 2068 O O . VAL A 1 267 ? 2.211 4.591 12.947 1.00 92.38 267 VAL A O 1
ATOM 2071 N N . PRO A 1 268 ? 2.672 2.414 12.640 1.00 91.19 268 PRO A N 1
ATOM 2072 C CA . PRO A 1 268 ? 1.721 1.983 13.662 1.00 91.19 268 PRO A CA 1
ATOM 2073 C C . PRO A 1 268 ? 2.085 2.499 15.063 1.00 91.19 268 PRO A C 1
ATOM 2075 O O . PRO A 1 268 ? 1.186 2.812 15.844 1.00 91.19 268 PRO A O 1
ATOM 2078 N N . ILE A 1 269 ? 3.380 2.659 15.371 1.00 90.38 269 ILE A N 1
ATOM 2079 C CA . ILE A 1 269 ? 3.842 3.252 16.638 1.00 90.38 269 ILE A CA 1
ATOM 2080 C C . ILE A 1 269 ? 3.419 4.725 16.733 1.00 90.38 269 ILE A C 1
ATOM 2082 O O . ILE A 1 269 ? 2.849 5.139 17.743 1.00 90.38 269 ILE A O 1
ATOM 2086 N N . ALA A 1 270 ? 3.653 5.519 15.686 1.00 93.56 270 ALA A N 1
ATOM 2087 C CA . ALA A 1 270 ? 3.279 6.930 1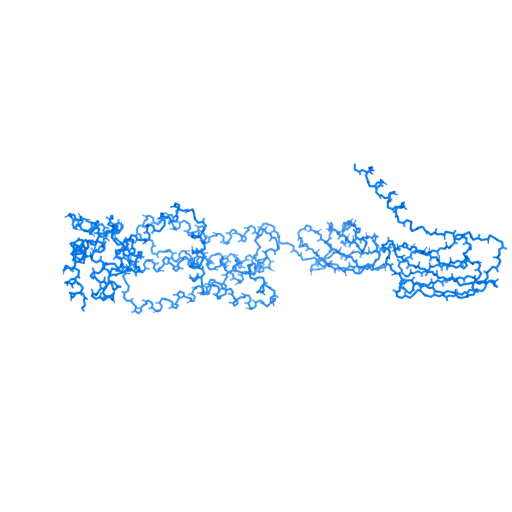5.652 1.00 93.56 270 ALA A CA 1
ATOM 2088 C C . ALA A 1 270 ? 1.763 7.115 15.814 1.00 93.56 270 ALA A C 1
ATOM 2090 O O . ALA A 1 270 ? 1.322 7.948 16.606 1.00 93.56 270 ALA A O 1
ATOM 2091 N N . ALA A 1 271 ? 0.963 6.287 15.140 1.00 95.31 271 ALA A N 1
ATOM 2092 C CA . ALA A 1 271 ? -0.490 6.297 15.278 1.00 95.31 271 ALA A CA 1
ATOM 2093 C C . ALA A 1 271 ? -0.958 5.919 16.692 1.00 95.31 271 ALA A C 1
ATOM 2095 O O . ALA A 1 271 ? -1.845 6.567 17.252 1.00 95.31 271 ALA A O 1
ATOM 2096 N N . PHE A 1 272 ? -0.328 4.920 17.315 1.00 92.75 272 PHE A N 1
ATOM 2097 C CA . PHE A 1 272 ? -0.594 4.576 18.711 1.00 92.75 272 PHE A CA 1
ATOM 2098 C C . PHE A 1 272 ? -0.299 5.755 19.652 1.00 92.75 272 PHE A C 1
ATOM 2100 O O . PHE A 1 272 ? -1.122 6.087 20.511 1.00 92.75 272 PHE A O 1
ATOM 2107 N N . LEU A 1 273 ? 0.832 6.444 19.465 1.00 92.25 273 LEU A N 1
ATOM 2108 C CA . LEU A 1 273 ? 1.180 7.636 20.244 1.00 92.25 273 LEU A CA 1
ATOM 2109 C C . LEU A 1 273 ? 0.162 8.768 20.043 1.00 92.25 273 LEU A C 1
ATOM 2111 O O . LEU A 1 273 ? -0.267 9.379 21.023 1.00 92.25 273 LEU A O 1
ATOM 2115 N N . GLY A 1 274 ? -0.290 8.996 18.807 1.00 93.25 274 GLY A N 1
ATOM 2116 C CA . GLY A 1 274 ? -1.343 9.965 18.495 1.00 93.25 274 GLY A CA 1
ATOM 2117 C C . GLY A 1 274 ? -2.657 9.670 19.219 1.00 93.25 274 GLY A C 1
ATOM 2118 O O . GLY A 1 274 ? -3.224 10.547 19.876 1.00 93.25 274 GLY A O 1
ATOM 2119 N N . ALA A 1 275 ? -3.108 8.414 19.193 1.00 92.81 275 ALA A N 1
ATOM 2120 C CA . ALA A 1 275 ? -4.314 7.993 19.905 1.00 92.81 275 ALA A CA 1
ATOM 2121 C C . ALA A 1 275 ? -4.172 8.145 21.430 1.00 92.81 275 ALA A C 1
ATOM 2123 O O . ALA A 1 275 ? -5.096 8.600 22.111 1.00 92.81 275 ALA A O 1
ATOM 2124 N N . THR A 1 276 ? -2.995 7.821 21.970 1.00 89.06 276 THR A N 1
ATOM 2125 C CA . THR A 1 276 ? -2.686 7.974 23.400 1.00 89.06 276 THR A CA 1
ATOM 2126 C C . THR A 1 276 ? -2.699 9.447 23.824 1.00 89.06 276 THR A C 1
ATOM 2128 O O . THR A 1 276 ? -3.249 9.787 24.877 1.00 89.06 276 THR A O 1
ATOM 2131 N N . SER A 1 277 ? -2.170 10.335 22.978 1.00 90.62 277 SER A N 1
ATOM 2132 C CA . SER A 1 277 ? -2.205 11.788 23.171 1.00 90.62 277 SER A CA 1
ATOM 2133 C C . SER A 1 277 ? -3.644 12.313 23.224 1.00 90.62 277 SER A C 1
ATOM 2135 O O . SER A 1 277 ? -4.035 12.955 24.204 1.00 90.62 277 SER A O 1
ATOM 2137 N N . HIS A 1 278 ? -4.489 11.924 22.257 1.00 89.75 278 HIS A N 1
ATOM 2138 C CA . HIS A 1 278 ? -5.913 12.282 22.254 1.00 89.75 278 HIS A CA 1
ATOM 2139 C C . HIS A 1 278 ? -6.621 11.826 23.542 1.00 89.75 278 HIS A C 1
ATOM 2141 O O . HIS A 1 278 ? -7.394 12.574 24.141 1.00 89.75 278 HIS A O 1
ATOM 2147 N N . ILE A 1 279 ? -6.394 10.586 23.983 1.00 87.38 279 ILE A N 1
ATOM 2148 C CA . ILE A 1 279 ? -7.028 10.040 25.195 1.00 87.38 279 ILE A CA 1
ATOM 2149 C C . ILE A 1 279 ? -6.590 10.797 26.447 1.00 87.38 279 ILE A C 1
ATOM 2151 O O . ILE A 1 279 ? -7.418 11.055 27.321 1.00 87.38 279 ILE A O 1
ATOM 2155 N N . THR A 1 280 ? -5.316 11.171 26.529 1.00 85.31 280 THR A N 1
ATOM 2156 C CA . THR A 1 280 ? -4.780 11.952 27.649 1.00 85.31 280 THR A CA 1
ATOM 2157 C C . THR A 1 280 ? -5.449 13.327 27.713 1.00 85.31 280 THR A C 1
ATOM 2159 O O . THR A 1 280 ? -5.972 13.697 28.765 1.00 85.31 280 THR A O 1
ATOM 2162 N N . MET A 1 281 ? -5.561 14.018 26.572 1.00 82.56 281 MET A N 1
ATOM 2163 C CA . MET A 1 281 ? -6.265 15.302 26.464 1.00 82.56 281 MET A CA 1
ATOM 2164 C C . MET A 1 281 ? -7.759 15.173 26.811 1.00 82.56 281 MET A C 1
ATOM 2166 O O . MET A 1 281 ? -8.317 15.974 27.555 1.00 82.56 281 MET A O 1
ATOM 2170 N N . SER A 1 282 ? -8.417 14.112 26.335 1.00 81.62 282 SER A N 1
ATOM 2171 C CA . SER A 1 282 ? -9.831 13.849 26.627 1.00 81.62 282 SER A CA 1
ATOM 2172 C C . SER A 1 282 ? -10.079 13.496 28.096 1.00 81.62 282 SER A C 1
ATOM 2174 O O . SER A 1 282 ? -11.145 13.812 28.619 1.00 81.62 282 SER A O 1
ATOM 2176 N N . LYS A 1 283 ? -9.139 12.821 28.772 1.00 77.25 283 LYS A N 1
ATOM 2177 C CA . LYS A 1 283 ? -9.233 12.548 30.213 1.00 77.25 283 LYS A CA 1
ATOM 2178 C C . LYS A 1 283 ? -9.146 13.829 31.028 1.00 77.25 283 LYS A C 1
ATOM 2180 O O . LYS A 1 283 ? -9.943 13.966 31.945 1.00 77.25 283 LYS A O 1
ATOM 2185 N N . LEU A 1 284 ? -8.234 14.738 30.682 1.00 72.25 284 LEU A N 1
ATOM 2186 C CA . LEU A 1 284 ? -8.119 16.044 31.339 1.00 72.25 284 LEU A CA 1
ATOM 2187 C C . LEU A 1 284 ? -9.464 16.784 31.312 1.00 72.25 284 LEU A C 1
ATOM 2189 O O . LEU A 1 284 ? -9.987 17.124 32.366 1.00 72.25 284 LEU A O 1
ATOM 2193 N N . ASN A 1 285 ? -10.098 16.871 30.141 1.00 72.06 285 ASN A N 1
ATOM 2194 C CA . ASN A 1 285 ? -11.405 17.526 29.996 1.00 72.06 285 ASN A CA 1
ATOM 2195 C C . ASN A 1 285 ? -12.548 16.792 30.725 1.00 72.06 285 ASN A C 1
ATOM 2197 O O . ASN A 1 285 ? -13.513 17.407 31.169 1.00 72.06 285 ASN A O 1
ATOM 2201 N N . ASN A 1 286 ? -12.476 15.461 30.834 1.00 74.19 286 ASN A N 1
ATOM 2202 C CA . ASN A 1 286 ? -13.505 14.670 31.513 1.00 74.19 286 ASN A CA 1
ATOM 2203 C C . ASN A 1 286 ? -13.335 14.642 33.036 1.00 74.19 286 ASN A C 1
ATOM 2205 O O . ASN A 1 286 ? -14.322 14.422 33.725 1.00 74.19 286 ASN A O 1
ATOM 2209 N N . LEU A 1 287 ? -12.131 14.872 33.572 1.00 71.12 287 LEU A N 1
ATOM 2210 C CA . LEU A 1 287 ? -11.903 14.995 35.017 1.00 71.12 287 LEU A CA 1
ATOM 2211 C C . LEU A 1 287 ? -12.596 16.231 35.604 1.00 71.12 287 LEU A C 1
ATOM 2213 O O . LEU A 1 287 ? -12.999 16.210 36.764 1.00 71.12 287 LEU A O 1
ATOM 2217 N N . GLU A 1 288 ? -12.800 17.270 34.794 1.00 66.44 288 GLU A N 1
ATOM 2218 C CA . GLU A 1 288 ? -13.597 18.444 35.167 1.00 66.44 288 GLU A CA 1
ATOM 2219 C C . GLU A 1 288 ? -15.098 18.123 35.289 1.00 66.44 288 GLU A C 1
ATOM 2221 O O . GLU A 1 288 ? -15.848 18.851 35.939 1.00 66.44 288 GLU A O 1
ATOM 2226 N N . ARG A 1 289 ? -15.556 17.005 34.707 1.00 64.88 289 ARG A N 1
ATOM 2227 C CA . ARG A 1 289 ? -16.948 16.548 34.767 1.00 64.88 289 ARG A CA 1
ATOM 2228 C C . ARG A 1 289 ? -17.096 15.437 35.810 1.00 64.88 289 ARG A C 1
ATOM 2230 O O . ARG A 1 289 ? -16.429 14.407 35.748 1.00 64.88 289 ARG A O 1
ATOM 2237 N N . LYS A 1 290 ? -18.030 15.592 36.754 1.00 66.81 290 LYS A N 1
ATOM 2238 C CA . LYS A 1 290 ? -18.412 14.518 37.693 1.00 66.81 290 LYS A CA 1
ATOM 2239 C C . LYS A 1 290 ? -19.218 13.434 36.965 1.00 66.81 290 LYS A C 1
ATOM 2241 O O . LYS A 1 290 ? -20.441 13.437 37.008 1.00 66.81 290 LYS A O 1
ATOM 2246 N N . LEU A 1 291 ? -18.521 12.531 36.280 1.00 70.88 291 LEU A N 1
ATOM 2247 C CA . LEU A 1 291 ? -19.120 11.376 35.606 1.00 70.88 291 LEU A CA 1
ATOM 2248 C C . LEU A 1 291 ? -19.408 10.243 36.602 1.00 70.88 291 LEU A C 1
ATOM 2250 O O . LEU A 1 291 ? -18.609 9.965 37.502 1.00 70.88 291 LEU A O 1
ATOM 2254 N N . SER A 1 292 ? -20.528 9.554 36.407 1.00 72.06 292 SER A N 1
ATOM 2255 C CA . SER A 1 292 ? -20.888 8.334 37.135 1.00 72.06 292 SER A CA 1
ATOM 2256 C C . SER A 1 292 ? -19.975 7.152 36.763 1.00 72.06 292 SER A C 1
ATOM 2258 O O . SER A 1 292 ? -19.306 7.156 35.726 1.00 72.06 292 SER A O 1
ATOM 2260 N N . GLN A 1 293 ? -19.939 6.098 37.593 1.00 67.19 293 GLN A N 1
ATOM 2261 C CA . GLN A 1 293 ? -19.069 4.930 37.356 1.00 67.19 293 GLN A CA 1
ATOM 2262 C C . GLN A 1 293 ? -19.319 4.240 36.006 1.00 67.19 293 GLN A C 1
ATOM 2264 O O . GLN A 1 293 ? -18.382 3.734 35.385 1.00 67.19 293 GLN A O 1
ATOM 2269 N N . GLU A 1 294 ? -20.559 4.217 35.527 1.00 60.34 294 GLU A N 1
ATOM 2270 C CA . GLU A 1 294 ? -20.873 3.590 34.243 1.00 60.34 294 GLU A CA 1
ATOM 2271 C C . GLU A 1 294 ? -20.549 4.467 33.041 1.00 60.34 294 GLU A C 1
ATOM 2273 O O . GLU A 1 294 ? -20.087 3.952 32.022 1.00 60.34 294 GLU A O 1
ATOM 2278 N N . GLU A 1 295 ? -20.717 5.784 33.158 1.00 67.75 295 GLU A N 1
ATOM 2279 C CA . GLU A 1 295 ? -20.254 6.713 32.127 1.00 67.75 295 GLU A CA 1
ATOM 2280 C C . GLU A 1 295 ? -18.740 6.587 31.953 1.00 67.75 295 GLU A C 1
ATOM 2282 O O . GLU A 1 295 ? -18.248 6.502 30.826 1.00 67.75 295 GLU A O 1
ATOM 2287 N N . TRP A 1 296 ? -18.003 6.437 33.059 1.00 74.81 296 TRP A N 1
ATOM 2288 C CA . TRP A 1 296 ? -16.587 6.088 33.004 1.00 74.81 296 TRP A CA 1
ATOM 2289 C C . TRP A 1 296 ? -16.348 4.769 32.268 1.00 74.81 296 TRP A C 1
ATOM 2291 O O . TRP A 1 296 ? -15.454 4.712 31.425 1.00 74.81 296 TRP A O 1
ATOM 2301 N N . ARG A 1 297 ? -17.146 3.721 32.515 1.00 69.88 297 ARG A N 1
ATOM 2302 C CA . ARG A 1 297 ? -17.018 2.432 31.809 1.00 69.88 297 ARG A CA 1
ATOM 2303 C C . ARG A 1 297 ? -17.133 2.608 30.293 1.00 69.88 297 ARG A C 1
ATOM 2305 O O . ARG A 1 297 ? -16.280 2.105 29.564 1.00 69.88 297 ARG A O 1
ATOM 2312 N N . ILE A 1 298 ? -18.143 3.341 29.825 1.00 71.25 298 ILE A N 1
ATOM 2313 C CA . ILE A 1 298 ? -18.361 3.612 28.394 1.00 71.25 298 ILE A CA 1
ATOM 2314 C C . ILE A 1 298 ? -17.171 4.380 27.806 1.00 71.25 298 ILE A C 1
ATOM 2316 O O . ILE A 1 298 ? -16.630 3.997 26.766 1.00 71.25 298 ILE A O 1
ATOM 2320 N N . VAL A 1 299 ? -16.710 5.420 28.506 1.00 77.44 299 VAL A N 1
ATOM 2321 C CA . VAL A 1 299 ? -15.554 6.229 28.096 1.00 77.44 299 VAL A CA 1
ATOM 2322 C C . VAL A 1 299 ? -14.282 5.376 27.992 1.00 77.44 299 VAL A C 1
ATOM 2324 O O . VAL A 1 299 ? -13.575 5.447 26.986 1.00 77.44 299 VAL A O 1
ATOM 2327 N N . TYR A 1 300 ? -14.007 4.518 28.979 1.00 78.88 300 TYR A N 1
ATOM 2328 C CA . TYR A 1 300 ? -12.835 3.637 28.987 1.00 78.88 300 TYR A CA 1
ATOM 2329 C C . TYR A 1 300 ? -12.866 2.584 27.876 1.00 78.88 300 TYR A C 1
ATOM 2331 O O . TYR A 1 300 ? -11.841 2.356 27.233 1.00 78.88 300 TYR A O 1
ATOM 2339 N N . VAL A 1 301 ? -14.022 1.971 27.609 1.00 76.06 301 VAL A N 1
ATOM 2340 C CA . VAL A 1 301 ? -14.174 1.035 26.482 1.00 76.06 301 VAL A CA 1
ATOM 2341 C C . VAL A 1 301 ? -13.899 1.750 25.157 1.00 76.06 301 VAL A C 1
ATOM 2343 O O . VAL A 1 301 ? -13.151 1.232 24.326 1.00 76.06 301 VAL A O 1
ATOM 2346 N N . GLY A 1 302 ? -14.412 2.974 24.993 1.00 79.56 302 GLY A N 1
ATOM 2347 C CA . GLY A 1 302 ? -14.117 3.811 23.829 1.00 79.56 302 GLY A CA 1
ATOM 2348 C C . GLY A 1 302 ? -12.624 4.120 23.673 1.00 79.56 302 GLY A C 1
ATOM 2349 O O . GLY A 1 302 ? -12.104 4.091 22.560 1.00 79.56 302 GLY A O 1
ATOM 2350 N N . TYR A 1 303 ? -11.905 4.366 24.771 1.00 86.00 303 TYR A N 1
ATOM 2351 C CA . TYR A 1 303 ? -10.452 4.564 24.742 1.00 86.00 303 TYR A CA 1
ATOM 2352 C C . TYR A 1 303 ? -9.692 3.304 24.318 1.00 86.00 303 TYR A C 1
ATOM 2354 O O . TYR A 1 303 ? -8.829 3.389 23.446 1.00 86.00 303 TYR A O 1
ATOM 2362 N N . GLY A 1 304 ? -10.035 2.142 24.883 1.00 79.88 304 GLY A N 1
ATOM 2363 C CA . GLY A 1 304 ? -9.416 0.869 24.502 1.00 79.88 304 GLY A CA 1
ATOM 2364 C C . GLY A 1 304 ? -9.624 0.546 23.021 1.00 79.88 304 GLY A C 1
ATOM 2365 O O . GLY A 1 304 ? -8.676 0.191 22.327 1.00 79.88 304 GLY A O 1
ATOM 2366 N N . ARG A 1 305 ? -10.841 0.761 22.503 1.00 81.75 305 ARG A N 1
ATOM 2367 C CA . ARG A 1 305 ? -11.161 0.564 21.080 1.00 81.75 305 ARG A CA 1
ATOM 2368 C C . ARG A 1 305 ? -10.300 1.440 20.164 1.00 81.75 305 ARG A C 1
ATOM 2370 O O . ARG A 1 305 ? -9.754 0.942 19.186 1.00 81.75 305 ARG A O 1
ATOM 2377 N N . ARG A 1 306 ? -10.124 2.722 20.501 1.00 87.00 306 ARG A N 1
ATOM 2378 C CA . ARG A 1 306 ? -9.310 3.655 19.698 1.00 87.00 306 ARG A CA 1
ATOM 2379 C C . ARG A 1 306 ? -7.827 3.300 19.706 1.00 87.00 306 ARG A C 1
ATOM 2381 O O . ARG A 1 306 ? -7.209 3.324 18.649 1.00 87.00 306 ARG A O 1
ATOM 2388 N N . LEU A 1 307 ? -7.273 2.938 20.865 1.00 87.56 307 LEU A N 1
ATOM 2389 C CA . LEU A 1 307 ? -5.879 2.483 20.964 1.00 87.56 307 LEU A CA 1
ATOM 2390 C C . LEU A 1 307 ? -5.641 1.212 20.153 1.00 87.56 307 LEU A C 1
ATOM 2392 O O . LEU A 1 307 ? -4.590 1.068 19.537 1.00 87.56 307 LEU A O 1
ATOM 2396 N N . LEU A 1 308 ? -6.626 0.312 20.120 1.00 84.69 308 LEU A N 1
ATOM 2397 C CA . LEU A 1 308 ? -6.557 -0.877 19.286 1.00 84.69 308 LEU A CA 1
ATOM 2398 C C . LEU A 1 308 ? -6.545 -0.529 17.795 1.00 84.69 308 LEU A C 1
ATOM 2400 O O . LEU A 1 308 ? -5.704 -1.043 17.070 1.00 84.69 308 LEU A O 1
ATOM 2404 N N . MET A 1 309 ? -7.476 0.314 17.344 1.00 86.12 309 MET A N 1
ATOM 2405 C CA . MET A 1 309 ? -7.716 0.545 15.917 1.00 86.12 309 MET A CA 1
ATOM 2406 C C . MET A 1 309 ? -6.718 1.507 15.267 1.00 86.12 309 MET A C 1
ATOM 2408 O O . MET A 1 309 ? -6.414 1.346 14.087 1.00 86.12 309 MET A O 1
ATOM 2412 N N . ALA A 1 310 ? -6.195 2.487 16.010 1.00 91.69 310 ALA A N 1
ATOM 2413 C CA . ALA A 1 310 ? -5.361 3.554 15.454 1.00 91.69 310 ALA A CA 1
ATOM 2414 C C . ALA A 1 310 ? -4.166 3.049 14.613 1.00 91.69 310 ALA A C 1
ATOM 2416 O O . ALA A 1 310 ? -4.008 3.530 13.488 1.00 91.69 310 ALA A O 1
ATOM 2417 N N . PRO A 1 311 ? -3.371 2.055 15.063 1.00 91.31 311 PRO A N 1
ATOM 2418 C CA . PRO A 1 311 ? -2.276 1.506 14.258 1.00 91.31 311 PRO A CA 1
ATOM 2419 C C . PRO A 1 311 ? -2.724 0.911 12.919 1.00 91.31 311 PRO A C 1
ATOM 2421 O O . PRO A 1 311 ? -2.070 1.132 11.903 1.00 91.31 311 PRO A O 1
ATOM 2424 N N . TYR A 1 312 ? -3.856 0.202 12.895 1.00 89.75 312 TYR A N 1
ATOM 2425 C CA . TYR A 1 312 ? -4.396 -0.396 11.670 1.00 89.75 312 TYR A CA 1
ATOM 2426 C C . TYR A 1 312 ? -4.949 0.659 10.717 1.00 89.75 312 TYR A C 1
ATOM 2428 O O . TYR A 1 312 ? -4.682 0.607 9.519 1.00 89.75 312 TYR A O 1
ATOM 2436 N N . ILE A 1 313 ? -5.685 1.640 11.247 1.00 90.69 313 ILE A N 1
ATOM 2437 C CA . ILE A 1 313 ? -6.236 2.739 10.450 1.00 90.69 313 ILE A CA 1
ATOM 2438 C C . ILE A 1 313 ? -5.104 3.528 9.790 1.00 90.69 313 ILE A C 1
ATOM 2440 O O . ILE A 1 313 ? -5.222 3.868 8.620 1.00 90.69 313 ILE A O 1
ATOM 2444 N N . ALA A 1 314 ? -3.993 3.772 10.489 1.00 92.25 314 ALA A N 1
ATOM 2445 C CA . ALA A 1 314 ? -2.842 4.462 9.910 1.00 92.25 314 ALA A CA 1
ATOM 2446 C C . ALA A 1 314 ? -2.182 3.683 8.769 1.00 92.25 314 ALA A C 1
ATOM 2448 O O . ALA A 1 314 ? -1.857 4.277 7.743 1.00 92.25 314 ALA A O 1
ATOM 2449 N N . VAL A 1 315 ? -2.032 2.362 8.915 1.00 89.31 315 VAL A N 1
ATOM 2450 C CA . VAL A 1 315 ? -1.529 1.496 7.837 1.00 89.31 315 VAL A CA 1
ATOM 2451 C C . VAL A 1 315 ? -2.450 1.568 6.617 1.00 89.31 315 VAL A C 1
ATOM 2453 O O . VAL A 1 315 ? -1.977 1.811 5.511 1.00 89.31 315 VAL A O 1
ATOM 2456 N N . ILE A 1 316 ? -3.765 1.418 6.812 1.00 88.06 316 ILE A N 1
ATOM 2457 C CA . ILE A 1 316 ? -4.749 1.485 5.721 1.00 88.06 316 ILE A CA 1
ATOM 2458 C C . ILE A 1 316 ? -4.728 2.869 5.059 1.00 88.06 316 ILE A C 1
ATOM 2460 O O . ILE A 1 316 ? -4.648 2.961 3.837 1.00 88.06 316 ILE A O 1
ATOM 2464 N N . ALA A 1 317 ? -4.743 3.940 5.858 1.00 87.69 317 ALA A N 1
ATOM 2465 C CA . ALA A 1 317 ? -4.750 5.318 5.375 1.00 87.69 317 ALA A CA 1
ATOM 2466 C C . ALA A 1 317 ? -3.556 5.607 4.454 1.00 87.69 317 ALA A C 1
ATOM 2468 O O . ALA A 1 317 ? -3.718 6.236 3.408 1.00 87.69 317 ALA A O 1
ATOM 2469 N N . LEU A 1 318 ? -2.377 5.093 4.812 1.00 87.12 318 LEU A N 1
ATOM 2470 C CA . LEU A 1 318 ? -1.147 5.274 4.047 1.00 87.12 318 LEU A CA 1
ATOM 2471 C C . LEU A 1 318 ? -1.201 4.610 2.666 1.00 87.12 318 LEU A C 1
ATOM 2473 O O . LEU A 1 318 ? -0.668 5.157 1.706 1.00 87.12 318 LEU A O 1
ATOM 2477 N N . PHE A 1 319 ? -1.885 3.471 2.549 1.00 82.25 319 PHE A N 1
ATOM 2478 C CA . PHE A 1 319 ? -2.105 2.814 1.260 1.00 82.25 319 PHE A CA 1
ATOM 2479 C C . PHE A 1 319 ? -3.225 3.456 0.440 1.00 82.25 319 PHE A C 1
ATOM 2481 O O . PHE A 1 319 ? -3.185 3.412 -0.786 1.00 82.25 319 PHE A O 1
ATOM 2488 N N . THR A 1 320 ? -4.216 4.069 1.091 1.00 81.44 320 THR A N 1
ATOM 2489 C CA . THR A 1 320 ? -5.305 4.754 0.379 1.00 81.44 320 THR A CA 1
ATOM 2490 C C . THR A 1 320 ? -4.917 6.138 -0.137 1.00 81.44 320 THR A C 1
ATOM 2492 O O . THR A 1 320 ? -5.463 6.583 -1.142 1.00 81.44 320 THR A O 1
ATOM 2495 N N . ILE A 1 321 ? -3.980 6.824 0.525 1.00 80.69 321 ILE A N 1
ATOM 2496 C CA . ILE A 1 321 ? -3.562 8.184 0.167 1.00 80.69 321 ILE A CA 1
ATOM 2497 C C . ILE A 1 321 ? -2.180 8.101 -0.482 1.00 80.69 321 ILE A C 1
ATOM 2499 O O . ILE A 1 321 ? -1.143 8.307 0.151 1.00 80.69 321 ILE A O 1
ATOM 2503 N N . THR A 1 322 ? -2.178 7.783 -1.777 1.00 64.75 322 THR A N 1
ATOM 2504 C CA . THR A 1 322 ? -0.964 7.576 -2.585 1.00 64.75 322 THR A CA 1
ATOM 2505 C C . THR A 1 322 ? -0.024 8.779 -2.572 1.00 64.75 322 THR A C 1
ATOM 2507 O O . THR A 1 322 ? 1.190 8.611 -2.631 1.00 64.75 322 THR A O 1
ATOM 2510 N N . GLU A 1 323 ? -0.564 9.990 -2.439 1.00 65.56 323 GLU A N 1
ATOM 2511 C CA . GLU A 1 323 ? 0.201 11.241 -2.411 1.00 65.56 323 GLU A CA 1
ATOM 2512 C C . GLU A 1 323 ? 1.144 11.321 -1.205 1.00 65.56 323 GLU A C 1
ATOM 2514 O O . GLU A 1 323 ? 2.279 11.764 -1.349 1.00 65.56 323 GLU A O 1
ATOM 2519 N N . VAL A 1 324 ? 0.726 10.830 -0.032 1.00 59.75 324 VAL A N 1
ATOM 2520 C CA . VAL A 1 324 ? 1.544 10.863 1.194 1.00 59.75 324 VAL A CA 1
ATOM 2521 C C . VAL A 1 324 ? 2.688 9.852 1.117 1.00 59.75 324 VAL A C 1
ATOM 2523 O O . VAL A 1 324 ? 3.806 10.156 1.532 1.00 59.75 324 VAL A O 1
ATOM 2526 N N . ALA A 1 325 ? 2.439 8.677 0.532 1.00 60.53 325 ALA A N 1
ATOM 2527 C CA . ALA A 1 325 ? 3.481 7.685 0.275 1.00 60.53 325 ALA A CA 1
ATOM 2528 C C . ALA A 1 325 ? 4.519 8.187 -0.751 1.00 60.53 325 ALA A C 1
ATOM 2530 O O . ALA A 1 325 ? 5.699 7.851 -0.652 1.00 60.53 325 ALA A O 1
ATOM 2531 N N . GLN A 1 326 ? 4.104 9.035 -1.699 1.00 62.75 326 GLN A N 1
ATOM 2532 C CA . GLN A 1 326 ? 4.968 9.593 -2.746 1.00 62.75 326 GLN A CA 1
ATOM 2533 C C . GLN A 1 326 ? 5.869 10.744 -2.283 1.00 62.75 326 GLN A C 1
ATOM 2535 O O . GLN A 1 326 ? 6.868 11.015 -2.946 1.00 62.75 326 GLN A O 1
ATOM 2540 N N . VAL A 1 327 ? 5.584 11.396 -1.146 1.00 63.78 327 VAL A N 1
ATOM 2541 C CA . VAL A 1 327 ? 6.425 12.497 -0.626 1.00 63.78 327 VAL A CA 1
ATOM 2542 C C . VAL A 1 327 ? 7.858 12.026 -0.337 1.00 63.78 327 VAL A C 1
ATOM 2544 O O . VAL A 1 327 ? 8.769 12.847 -0.248 1.00 63.78 327 VAL A O 1
ATOM 2547 N N . GLY A 1 328 ? 8.082 10.716 -0.168 1.00 68.56 328 GLY A N 1
ATOM 2548 C CA . GLY A 1 328 ? 9.408 10.124 0.044 1.00 68.56 328 GLY A CA 1
ATOM 2549 C C . GLY A 1 328 ? 10.101 10.574 1.337 1.00 68.56 328 GLY A C 1
ATOM 2550 O O . GLY A 1 328 ? 11.203 10.122 1.630 1.00 68.56 328 GLY A O 1
ATOM 2551 N N . ASN A 1 329 ? 9.468 11.451 2.124 1.00 82.19 329 ASN A N 1
ATOM 2552 C CA . ASN A 1 329 ? 9.981 11.981 3.376 1.00 82.19 329 ASN A CA 1
ATOM 2553 C C . ASN A 1 329 ? 9.450 11.139 4.549 1.00 82.19 329 ASN A C 1
ATOM 2555 O O . ASN A 1 329 ? 8.258 11.231 4.872 1.00 82.19 329 ASN A O 1
ATOM 2559 N N . PRO A 1 330 ? 10.316 10.375 5.241 1.00 81.94 330 PRO A N 1
ATOM 2560 C CA . PRO A 1 330 ? 9.904 9.536 6.362 1.00 81.94 330 PRO A CA 1
ATOM 2561 C C . PRO A 1 330 ? 9.215 10.325 7.481 1.00 81.94 330 PRO A C 1
ATOM 2563 O O . PRO A 1 330 ? 8.259 9.843 8.079 1.00 81.94 330 PRO A O 1
ATOM 2566 N N . TRP A 1 331 ? 9.635 11.566 7.740 1.00 86.31 331 TRP A N 1
ATOM 2567 C CA . TRP A 1 331 ? 9.043 12.397 8.791 1.00 86.31 331 TRP A CA 1
ATOM 2568 C C . TRP A 1 331 ? 7.617 12.829 8.467 1.00 86.31 331 TRP A C 1
ATOM 2570 O O . TRP A 1 331 ? 6.779 12.858 9.365 1.00 86.31 331 TRP A O 1
ATOM 2580 N N . ALA A 1 332 ? 7.324 13.122 7.198 1.00 86.19 332 ALA A N 1
ATOM 2581 C CA . ALA A 1 332 ? 5.972 13.469 6.765 1.00 86.19 332 ALA A CA 1
ATOM 2582 C C . ALA A 1 332 ? 5.017 12.281 6.951 1.00 86.19 332 ALA A C 1
ATOM 2584 O O . ALA A 1 332 ? 3.919 12.447 7.478 1.00 86.19 332 ALA A O 1
ATOM 2585 N N . VAL A 1 333 ? 5.477 11.075 6.606 1.00 88.56 333 VAL A N 1
ATOM 2586 C CA . VAL A 1 333 ? 4.746 9.819 6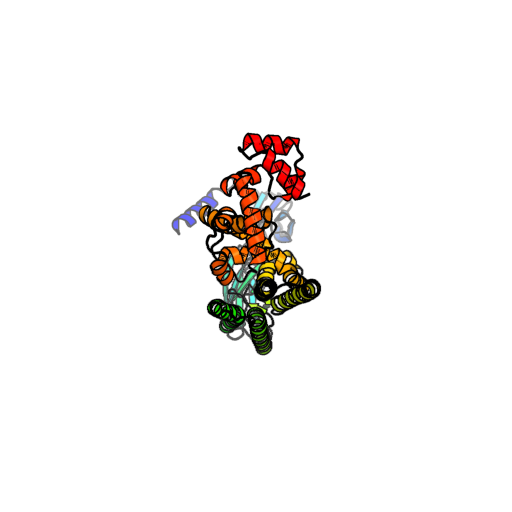.826 1.00 88.56 333 VAL A CA 1
ATOM 2587 C C . VAL A 1 333 ? 4.468 9.580 8.315 1.00 88.56 333 VAL A C 1
ATOM 2589 O O . VAL A 1 333 ? 3.341 9.251 8.687 1.00 88.56 333 VAL A O 1
ATOM 2592 N N . LEU A 1 334 ? 5.461 9.785 9.186 1.00 90.69 334 LEU A N 1
ATOM 2593 C CA . LEU A 1 334 ? 5.287 9.615 10.634 1.00 90.69 334 LEU A CA 1
ATOM 2594 C C . LEU A 1 334 ? 4.360 10.659 11.246 1.00 90.69 334 LEU A C 1
ATOM 2596 O O . LEU A 1 334 ? 3.516 10.323 12.076 1.00 90.69 334 LEU A O 1
ATOM 2600 N N . PHE A 1 335 ? 4.492 11.914 10.821 1.00 92.31 335 PHE A N 1
ATOM 2601 C CA . PHE A 1 335 ? 3.607 12.990 11.241 1.00 92.31 335 PHE A CA 1
ATOM 2602 C C . PHE A 1 335 ? 2.168 12.680 10.826 1.00 92.31 335 PHE A C 1
ATOM 2604 O O . PHE A 1 335 ? 1.270 12.694 11.663 1.00 92.31 335 PHE A O 1
ATOM 2611 N N . PHE A 1 336 ? 1.953 12.290 9.569 1.00 92.81 336 PHE A N 1
ATOM 2612 C CA . PHE A 1 336 ? 0.648 11.862 9.077 1.00 92.81 336 PHE A CA 1
ATOM 2613 C C . PHE A 1 336 ? 0.064 10.717 9.918 1.00 92.81 336 PHE A C 1
ATOM 2615 O O . PHE A 1 336 ? -1.057 10.830 10.413 1.00 92.81 336 PHE A O 1
ATOM 2622 N N . ALA A 1 337 ? 0.837 9.655 10.161 1.00 94.38 337 ALA A N 1
ATOM 2623 C CA . ALA A 1 337 ? 0.405 8.519 10.973 1.00 94.38 337 ALA A CA 1
ATOM 2624 C C . ALA A 1 337 ? 0.019 8.929 12.406 1.00 94.38 337 ALA A C 1
ATOM 2626 O O . ALA A 1 337 ? -1.009 8.484 12.921 1.00 94.38 337 ALA A O 1
ATOM 2627 N N . TYR A 1 338 ? 0.790 9.825 13.031 1.00 95.75 338 TYR A N 1
ATOM 2628 C CA . TYR A 1 338 ? 0.456 10.398 14.336 1.00 95.75 338 TYR A CA 1
ATOM 2629 C C . TYR A 1 338 ? -0.897 11.122 14.316 1.00 95.75 338 TYR A C 1
ATOM 2631 O O . TYR A 1 338 ? -1.730 10.890 15.194 1.00 95.75 338 TYR A O 1
ATOM 2639 N N . PHE A 1 339 ? -1.163 11.949 13.301 1.00 94.88 339 PHE A N 1
ATOM 2640 C CA . PHE A 1 339 ? -2.444 12.649 13.177 1.00 94.88 339 PHE A CA 1
ATOM 2641 C C . PHE A 1 339 ? -3.612 11.710 12.877 1.00 94.88 339 PHE A C 1
ATOM 2643 O O . PHE A 1 339 ? -4.691 11.900 13.437 1.00 94.88 339 PHE A O 1
ATOM 2650 N N . VAL A 1 340 ? -3.408 10.655 12.086 1.00 94.19 340 VAL A N 1
ATOM 2651 C CA . VAL A 1 340 ? -4.416 9.597 11.910 1.00 94.19 340 VAL A CA 1
ATOM 2652 C C . VAL A 1 340 ? -4.765 8.955 13.257 1.00 94.19 340 VAL A C 1
ATOM 2654 O O . VAL A 1 340 ? -5.942 8.780 13.586 1.00 94.19 340 VAL A O 1
ATOM 2657 N N . GLY A 1 341 ? -3.757 8.688 14.090 1.00 92.75 341 GLY A N 1
ATOM 2658 C CA . GLY A 1 341 ? -3.954 8.251 15.470 1.00 92.75 341 GLY A CA 1
ATOM 2659 C C . GLY A 1 341 ? -4.755 9.248 16.313 1.00 92.75 341 GLY A C 1
ATOM 2660 O O . GLY A 1 341 ? -5.721 8.880 16.983 1.00 92.75 341 GLY A O 1
ATOM 2661 N N . LEU A 1 342 ? -4.394 10.531 16.244 1.00 92.62 342 LEU A N 1
ATOM 2662 C CA . LEU A 1 342 ? -5.057 11.615 16.975 1.00 92.62 342 LEU A CA 1
ATOM 2663 C C . LEU A 1 342 ? -6.544 11.752 16.596 1.00 92.62 342 LEU A C 1
ATOM 2665 O O . LEU A 1 342 ? -7.390 11.944 17.471 1.00 92.62 342 LEU A O 1
ATOM 2669 N N . TYR A 1 343 ? -6.866 11.609 15.308 1.00 92.50 343 TYR A N 1
ATOM 2670 C CA . TYR A 1 343 ? -8.215 11.743 14.746 1.00 92.50 343 TYR A CA 1
ATOM 2671 C C . TYR A 1 343 ? -8.960 10.413 14.580 1.00 92.50 343 TYR A C 1
ATOM 2673 O O . TYR A 1 343 ? -10.002 10.351 13.925 1.00 92.50 343 TYR A O 1
ATOM 2681 N N . THR A 1 344 ? -8.479 9.336 15.206 1.00 91.00 344 THR A N 1
ATOM 2682 C CA . THR A 1 344 ? -9.088 8.004 15.075 1.00 91.00 344 THR A CA 1
ATOM 2683 C C . THR A 1 344 ? -10.572 7.991 15.463 1.00 91.00 344 THR A C 1
ATOM 2685 O O . THR A 1 344 ? -11.347 7.262 14.856 1.00 91.00 344 THR A O 1
ATOM 2688 N N . LYS A 1 345 ? -11.013 8.829 16.417 1.00 87.38 345 LYS A N 1
ATOM 2689 C CA . LYS A 1 345 ? -12.440 8.942 16.782 1.00 87.38 345 LYS A CA 1
ATOM 2690 C C . LYS A 1 345 ? -13.299 9.417 15.605 1.00 87.38 345 LYS A C 1
ATOM 2692 O O . LYS A 1 345 ? -14.378 8.880 15.383 1.00 87.38 345 LYS A O 1
ATOM 2697 N N . GLN A 1 346 ? -12.851 10.456 14.907 1.00 88.00 346 GLN A N 1
ATOM 2698 C CA . GLN A 1 346 ? -13.563 11.040 13.776 1.00 88.00 346 GLN A CA 1
ATOM 2699 C C . GLN A 1 346 ? -13.595 10.049 12.615 1.00 88.00 346 GLN A C 1
ATOM 2701 O O . GLN A 1 346 ? -14.663 9.797 12.068 1.00 88.00 346 GLN A O 1
ATOM 2706 N N . ILE A 1 347 ? -12.447 9.430 12.317 1.00 85.25 347 ILE A N 1
ATOM 2707 C CA . ILE A 1 347 ? -12.329 8.416 11.263 1.00 85.25 347 ILE A CA 1
ATOM 2708 C C . ILE A 1 347 ? -13.262 7.238 11.545 1.00 85.25 347 ILE A C 1
ATOM 2710 O O . ILE A 1 347 ? -13.968 6.782 10.655 1.00 85.25 347 ILE A O 1
ATOM 2714 N N . GLU A 1 348 ? -13.309 6.771 12.791 1.00 81.19 348 GLU A N 1
ATOM 2715 C CA . GLU A 1 348 ? -14.212 5.701 13.203 1.00 81.19 348 GLU A CA 1
ATOM 2716 C C . GLU A 1 348 ? -15.686 6.070 12.998 1.00 81.19 348 GLU A C 1
ATOM 2718 O O . GLU A 1 348 ? -16.440 5.249 12.486 1.00 81.19 348 GLU A O 1
ATOM 2723 N N . GLY A 1 349 ? -16.084 7.303 13.328 1.00 77.44 349 GLY A N 1
ATOM 2724 C CA . GLY A 1 349 ? -17.438 7.792 13.056 1.00 77.44 349 GLY A CA 1
ATOM 2725 C C . GLY A 1 349 ? -17.773 7.767 11.564 1.00 77.44 349 GLY A C 1
ATOM 2726 O O . GLY A 1 349 ? -18.808 7.236 11.173 1.00 77.44 349 GLY A O 1
ATOM 2727 N N . THR A 1 350 ? -16.860 8.247 10.715 1.00 79.50 350 THR A N 1
ATOM 2728 C CA . THR A 1 350 ? -17.029 8.192 9.256 1.00 79.50 350 THR A CA 1
ATOM 2729 C C . THR A 1 350 ? -17.102 6.750 8.742 1.00 79.50 350 THR A C 1
ATOM 2731 O O . THR A 1 350 ? -17.941 6.437 7.900 1.00 79.50 350 THR A O 1
ATOM 2734 N N . LEU A 1 351 ? -16.257 5.848 9.251 1.00 75.88 351 LEU A N 1
ATOM 2735 C CA . LEU A 1 351 ? -16.283 4.430 8.882 1.00 75.88 351 LEU A CA 1
ATOM 2736 C C . LEU A 1 351 ? -17.587 3.754 9.312 1.00 75.88 351 LEU A C 1
ATOM 2738 O O . LEU A 1 351 ? -18.109 2.925 8.571 1.00 75.88 351 LEU A O 1
ATOM 2742 N N . GLU A 1 352 ? -18.136 4.118 10.470 1.00 75.94 352 GLU A N 1
ATOM 2743 C CA . GLU A 1 352 ? -19.430 3.623 10.935 1.00 75.94 352 GLU A CA 1
ATOM 2744 C C . GLU A 1 352 ? -20.570 4.101 10.023 1.00 75.94 352 GLU A C 1
ATOM 2746 O O . GLU A 1 352 ? -21.411 3.299 9.618 1.00 75.94 352 GLU A O 1
ATOM 2751 N N . GLU A 1 353 ? -20.574 5.377 9.630 1.00 75.25 353 GLU A N 1
ATOM 2752 C CA . GLU A 1 353 ? -21.547 5.929 8.678 1.00 75.25 353 GLU A CA 1
ATOM 2753 C C . GLU A 1 353 ? -21.465 5.257 7.304 1.00 75.25 353 GLU A C 1
ATOM 2755 O O . GLU A 1 353 ? -22.488 4.916 6.708 1.00 75.25 353 GLU A O 1
ATOM 2760 N N . ILE A 1 354 ? -20.250 5.029 6.801 1.00 75.00 354 ILE A N 1
ATOM 2761 C CA . ILE A 1 354 ? -20.017 4.301 5.551 1.00 75.00 354 ILE A CA 1
ATOM 2762 C C . ILE A 1 354 ? -20.490 2.852 5.694 1.00 75.00 354 ILE A C 1
ATOM 2764 O O . ILE A 1 354 ? -21.227 2.364 4.841 1.00 75.00 354 ILE A O 1
ATOM 2768 N N . GLY A 1 355 ? -20.129 2.178 6.788 1.00 72.38 355 GLY A N 1
ATOM 2769 C CA . GLY A 1 355 ? -20.541 0.807 7.084 1.00 72.38 355 GLY A CA 1
ATOM 2770 C C . GLY A 1 355 ? -22.060 0.655 7.115 1.00 72.38 355 GLY A C 1
ATOM 2771 O O . GLY A 1 355 ? -22.595 -0.272 6.510 1.00 72.38 355 GLY A O 1
ATOM 2772 N N . LYS A 1 356 ? -22.771 1.620 7.714 1.00 72.12 356 LYS A N 1
ATOM 2773 C CA . LYS A 1 356 ? -24.241 1.667 7.721 1.00 72.12 356 LYS A CA 1
ATOM 2774 C C . LYS A 1 356 ? -24.834 1.693 6.311 1.00 72.12 356 LYS A C 1
ATOM 2776 O O . LYS A 1 356 ? -25.889 1.102 6.099 1.00 72.12 356 LYS A O 1
ATOM 2781 N N . LYS A 1 357 ? -24.162 2.293 5.320 1.00 76.12 357 LYS A N 1
ATOM 2782 C CA . LYS A 1 357 ? -24.630 2.288 3.919 1.00 76.12 357 LYS A CA 1
ATOM 2783 C C . LYS A 1 357 ? -24.600 0.893 3.290 1.00 76.12 357 LYS A C 1
ATOM 2785 O O . LYS A 1 357 ? -25.458 0.614 2.457 1.00 76.12 357 LYS A O 1
ATOM 2790 N N . PHE A 1 358 ? -23.674 0.033 3.719 1.00 74.50 358 PHE A N 1
ATOM 2791 C CA . PHE A 1 358 ? -23.514 -1.341 3.228 1.00 74.50 358 PHE A CA 1
ATOM 2792 C C . PHE A 1 358 ? -24.424 -2.367 3.919 1.00 74.50 358 PHE A C 1
ATOM 2794 O O . PHE A 1 358 ? -24.491 -3.513 3.478 1.00 74.50 358 PHE A O 1
ATOM 2801 N N . LEU A 1 359 ? -25.134 -1.980 4.982 1.00 75.25 359 LEU A N 1
ATOM 2802 C CA . LEU A 1 359 ? -26.111 -2.847 5.638 1.00 75.25 359 LEU A CA 1
ATOM 2803 C C . LEU A 1 359 ? -27.370 -3.015 4.773 1.00 75.25 359 LEU A C 1
ATOM 2805 O O . LEU A 1 359 ? -27.818 -2.081 4.101 1.00 75.25 359 LEU A O 1
ATOM 2809 N N . THR A 1 360 ? -27.971 -4.204 4.821 1.00 79.81 360 THR A N 1
ATOM 2810 C CA . THR A 1 360 ? -29.292 -4.450 4.213 1.00 79.81 360 THR A CA 1
ATOM 2811 C C . THR A 1 360 ? -30.376 -3.625 4.916 1.00 79.81 360 THR A C 1
ATOM 2813 O O . THR A 1 360 ? -30.224 -3.304 6.090 1.00 79.81 360 THR A O 1
ATOM 2816 N N . GLU A 1 361 ? -31.493 -3.321 4.242 1.00 69.44 361 GLU A N 1
ATOM 2817 C CA . GLU A 1 361 ? -32.654 -2.620 4.837 1.00 69.44 361 GLU A CA 1
ATOM 2818 C C . GLU A 1 361 ? -33.084 -3.232 6.179 1.00 69.44 361 GLU A C 1
ATOM 2820 O O . GLU A 1 361 ? -33.278 -2.527 7.161 1.00 69.44 361 GLU A O 1
ATOM 2825 N N . LYS A 1 362 ? -33.118 -4.567 6.274 1.00 68.56 362 LYS A N 1
ATOM 2826 C CA . LYS A 1 362 ? -33.441 -5.270 7.521 1.00 68.56 362 LYS A CA 1
ATOM 2827 C C . LYS A 1 362 ? -32.438 -4.977 8.647 1.00 68.56 362 LYS A C 1
ATOM 2829 O O . LYS A 1 362 ? -32.841 -4.713 9.772 1.00 68.56 362 LYS A O 1
ATOM 2834 N N . GLN A 1 363 ? -31.141 -4.997 8.346 1.00 68.19 363 GLN A N 1
ATOM 2835 C CA . GLN A 1 363 ? -30.084 -4.702 9.322 1.00 68.19 363 GLN A CA 1
ATOM 2836 C C . GLN A 1 363 ? -30.037 -3.215 9.687 1.00 68.19 363 GLN A C 1
ATOM 2838 O O . GLN A 1 363 ? -29.773 -2.880 10.837 1.00 68.19 363 GLN A O 1
ATOM 2843 N N . LYS A 1 364 ? -30.315 -2.323 8.728 1.00 65.75 364 LYS A N 1
ATOM 2844 C CA . LYS A 1 364 ? -30.490 -0.890 8.985 1.00 65.75 364 LYS A CA 1
ATOM 2845 C C . LYS A 1 364 ? -31.652 -0.667 9.939 1.00 65.75 364 LYS A C 1
ATOM 2847 O O . LYS A 1 364 ? -31.458 0.021 10.929 1.00 65.75 364 LYS A O 1
ATOM 2852 N N . ASN A 1 365 ? -32.791 -1.316 9.706 1.00 56.88 365 ASN A N 1
ATOM 2853 C CA . ASN A 1 365 ? -33.968 -1.209 10.563 1.00 56.88 365 ASN A CA 1
ATOM 2854 C C . ASN A 1 365 ? -33.709 -1.775 11.964 1.00 56.88 365 ASN A C 1
ATOM 2856 O O . ASN A 1 365 ? -34.041 -1.115 12.936 1.00 56.88 365 ASN A O 1
ATOM 2860 N N . GLU A 1 366 ? -33.019 -2.911 12.108 1.00 57.75 366 GLU A N 1
ATOM 2861 C CA . GLU A 1 366 ? -32.647 -3.444 13.431 1.00 57.75 366 GLU A CA 1
ATOM 2862 C C . GLU A 1 366 ? -31.670 -2.530 14.197 1.00 57.75 366 GLU A C 1
ATOM 2864 O O . GLU A 1 366 ? -31.784 -2.374 15.415 1.00 57.75 366 GLU A O 1
ATOM 2869 N N . VAL A 1 367 ? -30.712 -1.902 13.506 1.00 57.78 367 VAL A N 1
ATOM 2870 C CA . VAL A 1 367 ? -29.766 -0.949 14.116 1.00 57.78 367 VAL A CA 1
ATOM 2871 C C . VAL A 1 367 ? -30.459 0.381 14.444 1.00 57.78 367 VAL A C 1
ATOM 2873 O O . VAL A 1 367 ? -30.284 0.903 15.543 1.00 57.78 367 VAL A O 1
ATOM 2876 N N . MET A 1 368 ? -31.293 0.898 13.538 1.00 54.72 368 MET A N 1
ATOM 2877 C CA . MET A 1 368 ? -32.030 2.154 13.705 1.00 54.72 368 MET A CA 1
ATOM 2878 C C . MET A 1 368 ? -33.142 2.046 14.746 1.00 54.72 368 MET A C 1
ATOM 2880 O O . MET A 1 368 ? -33.267 2.942 15.566 1.00 54.72 368 MET A O 1
ATOM 2884 N N . GLU A 1 369 ? -33.908 0.957 14.788 1.00 53.41 369 GLU A N 1
ATOM 2885 C CA . GLU A 1 369 ? -34.947 0.733 15.802 1.00 53.41 369 GLU A CA 1
ATOM 2886 C C . GLU A 1 369 ? -34.330 0.615 17.207 1.00 53.41 369 GLU A C 1
ATOM 2888 O O . GLU A 1 369 ? -34.877 1.112 18.195 1.00 53.41 369 GLU A O 1
ATOM 2893 N N . LYS A 1 370 ? -33.136 0.015 17.303 1.00 54.91 370 LYS A N 1
ATOM 2894 C CA . LYS A 1 370 ? -32.384 -0.105 18.558 1.00 54.91 370 LYS A CA 1
ATOM 2895 C C . LYS A 1 370 ? -31.836 1.241 19.046 1.00 54.91 370 LYS A C 1
ATOM 2897 O O . LYS A 1 370 ? -31.810 1.453 20.266 1.00 54.91 370 LYS A O 1
ATOM 2902 N N . ASP A 1 371 ? -31.424 2.123 18.140 1.00 57.88 371 ASP A N 1
ATOM 2903 C CA . ASP A 1 371 ? -30.939 3.469 18.461 1.00 57.88 371 ASP A CA 1
ATOM 2904 C C . ASP A 1 371 ? -32.098 4.452 18.716 1.00 57.88 371 ASP A C 1
ATOM 2906 O O . ASP A 1 371 ? -32.050 5.186 19.704 1.00 57.88 371 ASP A O 1
ATOM 2910 N N . MET A 1 372 ? -33.174 4.403 17.920 1.00 57.66 372 MET A N 1
ATOM 2911 C CA . MET A 1 372 ? -34.361 5.266 18.040 1.00 57.66 372 MET A CA 1
ATOM 2912 C C . MET A 1 372 ? -35.068 5.116 19.388 1.00 57.66 372 MET A C 1
ATOM 2914 O O . MET A 1 372 ? -35.324 6.119 20.043 1.00 57.66 372 MET A O 1
ATOM 2918 N N . LYS A 1 373 ? -35.287 3.888 19.876 1.00 63.41 373 LYS A N 1
ATOM 2919 C CA . LYS A 1 373 ? -35.927 3.651 21.189 1.00 63.41 373 LYS A CA 1
ATOM 2920 C C . LYS A 1 373 ? -35.123 4.238 22.357 1.00 63.41 373 LYS A C 1
ATOM 2922 O O . LYS A 1 373 ? -35.653 4.826 23.292 1.00 63.41 373 LYS A O 1
ATOM 2927 N N . THR A 1 374 ? -33.796 4.161 22.260 1.00 61.47 374 THR A N 1
ATOM 2928 C CA . THR A 1 374 ? -32.895 4.761 23.258 1.00 61.47 374 THR A CA 1
ATOM 2929 C C . THR A 1 374 ? -32.892 6.294 23.152 1.00 61.47 374 THR A C 1
ATOM 2931 O O . THR A 1 374 ? -32.817 6.985 24.165 1.00 61.47 374 THR A O 1
ATOM 2934 N N . LEU A 1 375 ? -32.990 6.832 21.932 1.00 65.69 375 LEU A N 1
ATOM 2935 C CA . LEU A 1 375 ? -33.085 8.266 21.649 1.00 65.69 375 LEU A CA 1
ATOM 2936 C C . LEU A 1 375 ? -34.416 8.871 22.103 1.00 65.69 375 LEU A C 1
ATOM 2938 O O . LEU A 1 375 ? -34.401 9.996 22.588 1.00 65.69 375 LEU A O 1
ATOM 2942 N N . GLU A 1 376 ? -35.527 8.144 22.007 1.00 73.25 376 GLU A N 1
ATOM 2943 C CA . GLU A 1 376 ? -36.851 8.599 22.438 1.00 73.25 376 GLU A CA 1
ATOM 2944 C C . GLU A 1 376 ? -36.857 8.969 23.922 1.00 73.25 376 GLU A C 1
ATOM 2946 O O . GLU A 1 376 ? -37.159 10.110 24.275 1.00 73.25 376 GLU A O 1
ATOM 2951 N N . ILE A 1 377 ? -36.431 8.037 24.783 1.00 77.44 377 ILE A N 1
ATOM 2952 C CA . ILE A 1 377 ? -36.323 8.264 26.228 1.00 77.44 377 ILE A CA 1
ATOM 2953 C C . ILE A 1 377 ? -35.434 9.489 26.491 1.00 77.44 377 ILE A C 1
ATOM 2955 O O . ILE A 1 377 ? -35.837 10.410 27.201 1.00 77.44 377 ILE A O 1
ATOM 2959 N N . ILE A 1 378 ? -34.257 9.562 25.859 1.00 75.88 378 ILE A N 1
ATOM 2960 C CA . ILE A 1 378 ? -33.313 10.683 26.016 1.00 75.88 378 ILE A CA 1
ATOM 2961 C C . ILE A 1 378 ? -33.946 12.026 25.610 1.00 75.88 378 ILE A C 1
ATOM 2963 O O . ILE A 1 378 ? -33.819 13.008 26.341 1.00 75.88 378 ILE A O 1
ATOM 2967 N N . ARG A 1 379 ? -34.622 12.082 24.457 1.00 80.12 379 ARG A N 1
ATOM 2968 C CA . ARG A 1 379 ? -35.143 13.312 23.836 1.00 80.12 379 ARG A CA 1
ATOM 2969 C C . ARG A 1 379 ? -36.405 13.839 24.509 1.00 80.12 379 ARG A C 1
ATOM 2971 O O . ARG A 1 379 ? -36.525 15.046 24.719 1.00 80.12 379 ARG A O 1
ATOM 2978 N N . TRP A 1 380 ? -37.338 12.952 24.841 1.00 80.94 380 TRP A N 1
ATOM 2979 C CA . TRP A 1 380 ? -38.664 13.327 25.337 1.00 80.94 380 TRP A CA 1
ATOM 2980 C C . TRP A 1 380 ? -38.728 13.412 26.859 1.00 80.94 380 TRP A C 1
ATOM 2982 O O . TRP A 1 380 ? -39.395 14.297 27.393 1.00 80.94 380 TRP A O 1
ATOM 2992 N N . LEU A 1 381 ? -37.986 12.559 27.571 1.00 82.19 381 LEU A N 1
ATOM 2993 C CA . LEU A 1 381 ? -37.927 12.597 29.037 1.00 82.19 381 LEU A CA 1
ATOM 2994 C C . LEU A 1 381 ? -36.727 13.396 29.569 1.00 82.19 381 LEU A C 1
ATOM 2996 O O . LEU A 1 381 ? -36.671 13.702 30.765 1.00 82.19 381 LEU A O 1
ATOM 3000 N N . GLY A 1 382 ? -35.794 13.780 28.690 1.00 78.50 382 GLY A N 1
ATOM 3001 C CA . GLY A 1 382 ? -34.622 14.586 29.038 1.00 78.50 382 GLY A CA 1
ATOM 3002 C C . GLY A 1 382 ? -33.603 13.825 29.886 1.00 78.50 382 GLY A C 1
ATOM 3003 O O . GLY A 1 382 ? -32.950 14.416 30.746 1.00 78.50 382 GLY A O 1
ATOM 3004 N N . VAL A 1 383 ? -33.507 12.509 29.696 1.00 81.00 383 VAL A N 1
ATOM 3005 C CA . VAL A 1 383 ? -32.612 11.634 30.466 1.00 81.00 383 VAL A CA 1
ATOM 3006 C C . VAL A 1 383 ? -31.247 11.532 29.796 1.00 81.00 383 VAL A C 1
ATOM 3008 O O . VAL A 1 383 ? -31.129 11.614 28.575 1.00 81.00 383 VAL A O 1
ATOM 3011 N N . SER A 1 384 ? -30.188 11.325 30.579 1.00 72.56 384 SER A N 1
ATOM 3012 C CA . SER A 1 384 ? -28.857 11.106 30.008 1.00 72.56 384 SER A CA 1
ATOM 3013 C C . SER A 1 384 ? -28.775 9.755 29.286 1.00 72.56 384 SER A C 1
ATOM 3015 O O . SER A 1 384 ? -29.480 8.800 29.620 1.00 72.56 384 SER A O 1
ATOM 3017 N N . THR A 1 385 ? -27.856 9.644 28.323 1.00 68.06 385 THR A N 1
ATOM 3018 C CA . THR A 1 385 ? -27.635 8.414 27.542 1.00 68.06 385 THR A CA 1
ATOM 3019 C C . THR A 1 385 ? -27.332 7.200 28.422 1.00 68.06 385 THR A C 1
ATOM 3021 O O . THR A 1 385 ? -27.740 6.088 28.099 1.00 68.06 385 THR A O 1
ATOM 3024 N N . GLY A 1 386 ? -26.649 7.408 29.554 1.00 62.41 386 GLY A N 1
ATOM 3025 C CA . GLY A 1 386 ? -26.355 6.342 30.511 1.00 62.41 386 GLY A CA 1
ATOM 3026 C C . GLY A 1 386 ? -27.608 5.806 31.204 1.00 62.41 386 GLY A C 1
ATOM 3027 O O . GLY A 1 386 ? -27.762 4.596 31.331 1.00 62.41 386 GLY A O 1
ATOM 3028 N N . ILE A 1 387 ? -28.532 6.685 31.600 1.00 75.62 387 ILE A N 1
ATOM 3029 C CA . ILE A 1 387 ? -29.761 6.270 32.288 1.00 75.62 387 ILE A CA 1
ATOM 3030 C C . ILE A 1 387 ? -30.728 5.595 31.309 1.00 75.62 387 ILE A C 1
ATOM 3032 O O . ILE A 1 387 ? -31.305 4.564 31.642 1.00 75.62 387 ILE A O 1
ATOM 3036 N N . ALA A 1 388 ? -30.849 6.108 30.081 1.00 78.06 388 ALA A N 1
ATOM 3037 C CA . ALA A 1 388 ? -31.664 5.474 29.044 1.00 78.06 388 ALA A CA 1
ATOM 3038 C C . ALA A 1 388 ? -31.180 4.053 28.699 1.00 78.06 388 ALA A C 1
ATOM 3040 O O . ALA A 1 388 ? -31.993 3.152 28.504 1.00 78.06 388 ALA A O 1
ATOM 3041 N N . ALA A 1 389 ? -29.862 3.825 28.682 1.00 67.62 389 ALA A N 1
ATOM 3042 C CA . ALA A 1 389 ? -29.303 2.490 28.480 1.00 67.62 389 ALA A CA 1
ATOM 3043 C C . ALA A 1 389 ? -29.650 1.522 29.629 1.00 67.62 389 ALA A C 1
ATOM 3045 O O . ALA A 1 389 ? -30.013 0.381 29.363 1.00 67.62 389 ALA A O 1
ATOM 3046 N N . ARG A 1 390 ? -29.607 1.977 30.889 1.00 73.12 390 ARG A N 1
ATOM 3047 C CA . ARG A 1 390 ? -29.990 1.155 32.054 1.00 73.12 390 ARG A CA 1
ATOM 3048 C C . ARG A 1 390 ? -31.470 0.793 32.075 1.00 73.12 390 ARG A C 1
ATOM 3050 O O . ARG A 1 390 ? -31.810 -0.343 32.382 1.00 73.12 390 ARG A O 1
ATOM 3057 N N . LEU A 1 391 ? -32.342 1.747 31.741 1.00 79.75 391 LEU A N 1
ATOM 3058 C CA . LEU A 1 391 ? -33.782 1.496 31.622 1.00 79.75 391 LEU A CA 1
ATOM 3059 C C . LEU A 1 391 ? -34.039 0.386 30.596 1.00 79.75 391 LEU A C 1
ATOM 3061 O O . LEU A 1 391 ? -34.748 -0.575 30.880 1.00 79.75 391 LEU A O 1
ATOM 3065 N N . LYS A 1 392 ? -33.353 0.452 29.454 1.00 76.75 392 LYS A N 1
ATOM 3066 C CA . LYS A 1 392 ? -33.421 -0.572 28.410 1.00 76.75 392 LYS A CA 1
ATOM 3067 C C . LYS A 1 392 ? -32.916 -1.938 28.864 1.00 76.75 392 LYS A C 1
ATOM 3069 O O . LYS A 1 392 ? -33.555 -2.941 28.550 1.00 76.75 392 LYS A O 1
ATOM 3074 N N . ASP A 1 393 ? -31.801 -1.986 29.590 1.00 72.25 393 ASP A N 1
ATOM 3075 C CA . ASP A 1 393 ? -31.259 -3.234 30.145 1.00 72.25 393 ASP A CA 1
ATOM 3076 C C . ASP A 1 393 ? -32.222 -3.863 31.174 1.00 72.25 393 ASP A C 1
ATOM 3078 O O . ASP A 1 393 ? -32.288 -5.087 31.287 1.00 72.25 393 ASP A O 1
ATOM 3082 N N . ALA A 1 394 ? -33.034 -3.046 31.852 1.00 74.56 394 ALA A N 1
ATOM 3083 C CA . ALA A 1 394 ? -34.117 -3.494 32.727 1.00 74.56 394 ALA A CA 1
ATOM 3084 C C . ALA A 1 394 ? -35.413 -3.882 31.988 1.00 74.56 394 ALA A C 1
ATOM 3086 O O . ALA A 1 394 ? -36.370 -4.313 32.624 1.00 74.56 394 ALA A O 1
ATOM 3087 N N . GLY A 1 395 ? -35.438 -3.785 30.655 1.00 78.19 395 GLY A N 1
ATOM 3088 C CA . GLY A 1 395 ? -36.580 -4.161 29.819 1.00 78.19 395 GLY A CA 1
ATOM 3089 C C . GLY A 1 395 ? -37.492 -3.004 29.410 1.00 78.19 395 GLY A C 1
ATOM 3090 O O . GLY A 1 395 ? -38.415 -3.246 28.638 1.00 78.19 395 GLY A O 1
ATOM 3091 N N . ILE A 1 396 ? -37.205 -1.775 29.846 1.00 83.44 396 ILE A N 1
ATOM 3092 C CA . ILE A 1 396 ? -37.991 -0.565 29.567 1.00 83.44 396 ILE A CA 1
ATOM 3093 C C . ILE A 1 396 ? -37.447 0.105 28.302 1.00 83.44 396 ILE A C 1
ATOM 3095 O O . ILE A 1 396 ? -36.366 0.700 28.322 1.00 83.44 396 ILE A O 1
ATOM 3099 N N . LYS A 1 397 ? -38.160 -0.001 27.180 1.00 78.38 397 LYS A N 1
ATOM 3100 C CA . LYS A 1 397 ? -37.625 0.395 25.866 1.00 78.38 397 LYS A CA 1
ATOM 3101 C C . LYS A 1 397 ? -38.101 1.761 25.403 1.00 78.38 397 LYS A C 1
ATOM 3103 O O . LYS A 1 397 ? -37.371 2.407 24.657 1.00 78.38 397 LYS A O 1
ATOM 3108 N N . ASP A 1 398 ? -39.277 2.179 25.834 1.00 81.69 398 ASP A N 1
ATOM 3109 C CA . ASP A 1 398 ? -39.926 3.413 25.408 1.00 81.69 398 ASP A CA 1
ATOM 3110 C C . ASP A 1 398 ? -40.738 4.036 26.558 1.00 81.69 398 ASP A C 1
ATOM 3112 O O . ASP A 1 398 ? -40.679 3.604 27.716 1.00 81.69 398 ASP A O 1
ATOM 3116 N N . ILE A 1 399 ? -41.445 5.123 26.250 1.00 82.56 399 ILE A N 1
ATOM 3117 C CA . ILE A 1 399 ? -42.294 5.836 27.210 1.00 82.56 399 ILE A CA 1
ATOM 3118 C C . ILE A 1 399 ? -43.489 4.973 27.641 1.00 82.56 399 ILE A C 1
ATOM 3120 O O . ILE A 1 399 ? -43.901 5.058 28.802 1.00 82.56 399 ILE A O 1
ATOM 3124 N N . ASP A 1 400 ? -44.015 4.129 26.750 1.00 84.19 400 ASP A N 1
ATOM 3125 C CA . ASP A 1 400 ? -45.183 3.286 27.017 1.00 84.19 400 ASP A CA 1
ATOM 3126 C C . ASP A 1 400 ? -44.834 2.198 28.050 1.00 84.19 400 ASP A C 1
ATOM 3128 O O . ASP A 1 400 ? -45.563 2.013 29.034 1.00 84.19 400 ASP A O 1
ATOM 3132 N N . ASP A 1 401 ? -43.667 1.565 27.904 1.00 84.50 401 ASP A N 1
ATOM 3133 C CA . ASP A 1 401 ? -43.107 0.624 28.878 1.00 84.50 401 ASP A CA 1
ATOM 3134 C C . ASP A 1 401 ? -42.933 1.284 30.257 1.00 84.50 401 ASP A C 1
ATOM 3136 O O . ASP A 1 401 ? -43.304 0.705 31.281 1.00 84.50 401 ASP A O 1
ATOM 3140 N N . LEU A 1 402 ? -42.438 2.528 30.294 1.00 84.88 402 LEU A N 1
ATOM 3141 C CA . LEU A 1 402 ? -42.218 3.308 31.523 1.00 84.88 402 LEU A CA 1
ATOM 3142 C C . LEU A 1 402 ? -43.516 3.566 32.301 1.00 84.88 402 LEU A C 1
ATOM 3144 O O . LEU A 1 402 ? -43.539 3.500 33.535 1.00 84.88 402 LEU A O 1
ATOM 3148 N N . VAL A 1 403 ? -44.611 3.846 31.591 1.00 85.31 403 VAL A N 1
ATOM 3149 C CA . VAL A 1 403 ? -45.941 4.032 32.194 1.00 85.31 403 VAL A CA 1
ATOM 3150 C C . VAL A 1 403 ? -46.498 2.701 32.705 1.00 85.31 403 VAL A C 1
ATOM 3152 O O . VAL A 1 403 ? -47.124 2.667 33.772 1.00 85.31 403 VAL A O 1
ATOM 3155 N N . ALA A 1 404 ? -46.235 1.606 31.989 1.00 85.50 404 ALA A N 1
ATOM 3156 C CA . ALA A 1 404 ? -46.742 0.271 32.293 1.00 85.50 404 ALA A CA 1
ATOM 3157 C C . ALA A 1 404 ? -46.077 -0.410 33.507 1.00 85.50 404 ALA A C 1
ATOM 3159 O O . ALA A 1 404 ? -46.617 -1.405 34.005 1.00 85.50 404 ALA A O 1
ATOM 3160 N N . ILE A 1 405 ? -44.963 0.124 34.029 1.00 85.75 405 ILE A N 1
ATOM 3161 C CA . ILE A 1 405 ? -44.244 -0.431 35.191 1.00 85.75 405 ILE A CA 1
ATOM 3162 C C . ILE A 1 405 ? -45.187 -0.569 36.395 1.00 85.75 405 ILE A C 1
ATOM 3164 O O . ILE A 1 405 ? -45.605 0.425 36.996 1.00 85.75 405 ILE A O 1
ATOM 3168 N N . LYS A 1 406 ? -45.494 -1.805 36.804 1.00 80.88 406 LYS A N 1
ATOM 3169 C CA . LYS A 1 406 ? -46.333 -2.080 37.987 1.00 80.88 406 LYS A CA 1
ATOM 3170 C C . LYS A 1 406 ? -45.532 -2.118 39.284 1.00 80.88 406 LYS A C 1
ATOM 3172 O O . LYS A 1 406 ? -46.002 -1.598 40.291 1.00 80.88 406 LYS A O 1
ATOM 3177 N N . ASN A 1 407 ? -44.334 -2.703 39.252 1.00 82.94 407 ASN A N 1
ATOM 3178 C CA . ASN A 1 407 ? -43.461 -2.846 40.413 1.00 82.94 407 ASN A CA 1
ATOM 3179 C C . ASN A 1 407 ? -42.143 -2.097 40.186 1.00 82.94 407 ASN A C 1
ATOM 3181 O O . ASN A 1 407 ? -41.188 -2.642 39.642 1.00 82.94 407 ASN A O 1
ATOM 3185 N N . ILE A 1 408 ? -42.113 -0.827 40.595 1.00 78.31 408 ILE A N 1
ATOM 3186 C CA . ILE A 1 408 ? -40.944 0.041 40.404 1.00 78.31 408 ILE A CA 1
ATOM 3187 C C . ILE A 1 408 ? -39.737 -0.506 41.177 1.00 78.31 408 ILE A C 1
ATOM 3189 O O . ILE A 1 408 ? -38.624 -0.425 40.685 1.00 78.31 408 ILE A O 1
ATOM 3193 N N . GLU A 1 409 ? -39.925 -1.100 42.356 1.00 73.62 409 GLU A N 1
ATOM 3194 C CA . GLU A 1 409 ? -38.798 -1.559 43.181 1.00 73.62 409 GLU A CA 1
ATOM 3195 C C . GLU A 1 409 ? -37.997 -2.677 42.508 1.00 73.62 409 GLU A C 1
ATOM 3197 O O . GLU A 1 409 ? -36.773 -2.595 42.439 1.00 73.62 409 GLU A O 1
ATOM 3202 N N . GLU A 1 410 ? -38.680 -3.670 41.940 1.00 76.00 410 GLU A N 1
ATOM 3203 C CA . GLU A 1 410 ? -38.029 -4.817 41.301 1.00 76.00 410 GLU A CA 1
ATOM 3204 C C . GLU A 1 410 ? -37.302 -4.434 40.003 1.00 76.00 410 GLU A C 1
ATOM 3206 O O . GLU A 1 410 ? -36.198 -4.911 39.733 1.00 76.00 410 GLU A O 1
ATOM 3211 N N . GLU A 1 411 ? -37.890 -3.557 39.187 1.00 73.44 411 GLU A N 1
ATOM 3212 C CA . GLU A 1 411 ? -37.236 -3.117 37.951 1.00 73.44 411 GLU A CA 1
ATOM 3213 C C . GLU A 1 411 ? -36.087 -2.144 38.217 1.00 73.44 411 GLU A C 1
ATOM 3215 O O . GLU A 1 411 ? -35.114 -2.129 37.466 1.00 73.44 411 GLU A O 1
ATOM 3220 N N . MET A 1 412 ? -36.143 -1.379 39.311 1.00 70.56 412 MET A N 1
ATOM 3221 C CA . MET A 1 412 ? -35.067 -0.462 39.692 1.00 70.56 412 MET A CA 1
ATOM 3222 C C . MET A 1 412 ? -33.874 -1.163 40.325 1.00 70.56 412 MET A C 1
ATOM 3224 O O . MET A 1 412 ? -32.737 -0.756 40.076 1.00 70.56 412 MET A O 1
ATOM 3228 N N . GLU A 1 413 ? -34.107 -2.257 41.052 1.00 69.94 413 GLU A N 1
ATOM 3229 C CA . GLU A 1 413 ? -33.034 -3.150 41.491 1.00 69.94 413 GLU A CA 1
ATOM 3230 C C . GLU A 1 413 ? -32.312 -3.774 40.284 1.00 69.94 413 GLU A C 1
ATOM 3232 O O . GLU A 1 413 ? -31.081 -3.809 40.253 1.00 69.94 413 GLU A O 1
ATOM 3237 N N . LYS A 1 414 ? -33.056 -4.164 39.236 1.00 69.81 414 LYS A N 1
ATOM 3238 C CA . LYS A 1 414 ? -32.480 -4.656 37.970 1.00 69.81 414 LYS A CA 1
ATOM 3239 C C . LYS A 1 414 ? -31.749 -3.561 37.182 1.00 69.81 414 LYS A C 1
ATOM 3241 O O . LYS A 1 414 ? -30.703 -3.837 36.599 1.00 69.81 414 LYS A O 1
ATOM 3246 N N . ALA A 1 415 ? -32.270 -2.333 37.168 1.00 67.12 415 ALA A N 1
ATOM 3247 C CA . ALA A 1 415 ? -31.709 -1.218 36.403 1.00 67.12 415 ALA A CA 1
ATOM 3248 C C . ALA A 1 415 ? -30.511 -0.530 37.083 1.00 67.12 415 ALA A C 1
ATOM 3250 O O . ALA A 1 415 ? -29.756 0.182 36.420 1.00 67.12 415 ALA A O 1
ATOM 3251 N N . GLY A 1 416 ? -30.352 -0.665 38.405 1.00 74.00 416 GLY A N 1
ATOM 3252 C CA . GLY A 1 416 ? -29.353 0.092 39.167 1.00 74.00 416 GLY A CA 1
ATOM 3253 C C . GLY A 1 416 ? -29.566 1.611 39.079 1.00 74.00 416 GLY A C 1
ATOM 3254 O O . GLY A 1 416 ? -28.599 2.379 39.001 1.00 74.00 416 GLY A O 1
ATOM 3255 N N . ILE A 1 417 ? -30.826 2.051 39.015 1.00 78.38 417 ILE A N 1
ATOM 3256 C CA . ILE A 1 417 ? -31.225 3.464 38.969 1.00 78.38 417 ILE A CA 1
ATOM 3257 C C . ILE A 1 417 ? -31.902 3.816 40.293 1.00 78.38 417 ILE A C 1
ATOM 3259 O O . ILE A 1 417 ? -32.598 2.997 40.887 1.00 78.38 417 ILE A O 1
ATOM 3263 N N . ASP A 1 418 ? -31.688 5.046 40.752 1.00 80.56 418 ASP A N 1
ATOM 3264 C CA . ASP A 1 418 ? -32.369 5.576 41.925 1.00 80.56 418 ASP A CA 1
ATOM 3265 C C . ASP A 1 418 ? -33.901 5.545 41.749 1.00 80.56 418 ASP A C 1
ATOM 3267 O O . ASP A 1 418 ? -34.442 5.993 40.731 1.00 80.56 418 ASP A O 1
ATOM 3271 N N . LYS A 1 419 ? -34.596 4.997 42.752 1.00 80.31 419 LYS A N 1
ATOM 3272 C CA . LYS A 1 419 ? -36.047 4.783 42.725 1.00 80.31 419 LYS A CA 1
ATOM 3273 C C . LYS A 1 419 ? -36.812 6.099 42.593 1.00 80.31 419 LYS A C 1
ATOM 3275 O O . LYS A 1 419 ? -37.761 6.169 41.810 1.00 80.31 419 LYS A O 1
ATOM 3280 N N . ASP A 1 420 ? -36.397 7.132 43.320 1.00 80.25 420 ASP A N 1
ATOM 3281 C CA . ASP A 1 420 ? -37.078 8.427 43.315 1.00 80.25 420 ASP A CA 1
ATOM 3282 C C . ASP A 1 420 ? -36.924 9.100 41.949 1.00 80.25 420 ASP A C 1
ATOM 3284 O O . ASP A 1 420 ? -37.879 9.667 41.412 1.00 80.25 420 ASP A O 1
ATOM 3288 N N . TYR A 1 421 ? -35.758 8.943 41.320 1.00 80.50 421 TYR A N 1
ATOM 3289 C CA . TYR A 1 421 ? -35.537 9.419 39.959 1.00 80.50 421 TYR A CA 1
ATOM 3290 C C . TYR A 1 421 ? -36.469 8.754 38.934 1.00 80.50 421 TYR A C 1
ATOM 3292 O O . TYR A 1 421 ? -37.024 9.438 38.071 1.00 80.50 421 TYR A O 1
ATOM 3300 N N . VAL A 1 422 ? -36.704 7.443 39.027 1.00 81.81 422 VAL A N 1
ATOM 3301 C CA . VAL A 1 422 ? -37.609 6.754 38.089 1.00 81.81 422 VAL A CA 1
ATOM 3302 C C . VAL A 1 422 ? -39.079 7.025 38.369 1.00 81.81 422 VAL A C 1
ATOM 3304 O O . VAL A 1 422 ? -39.859 7.087 37.421 1.00 81.81 422 VAL A O 1
ATOM 3307 N N . ILE A 1 423 ? -39.464 7.303 39.614 1.00 84.06 423 ILE A N 1
ATOM 3308 C CA . ILE A 1 423 ? -40.804 7.828 39.915 1.00 84.06 423 ILE A CA 1
ATOM 3309 C C . ILE A 1 423 ? -41.032 9.148 39.166 1.00 84.06 423 ILE A C 1
ATOM 3311 O O . ILE A 1 423 ? -42.061 9.308 38.508 1.00 84.06 423 ILE A O 1
ATOM 3315 N N . VAL A 1 424 ? -40.048 10.056 39.175 1.00 85.69 424 VAL A N 1
ATOM 3316 C CA . VAL A 1 424 ? -40.119 11.318 38.419 1.00 85.69 424 VAL A CA 1
ATOM 3317 C C . VAL A 1 424 ? -40.205 11.068 36.910 1.00 85.69 424 VAL A C 1
ATOM 3319 O O . VAL A 1 424 ? -40.992 11.722 36.222 1.00 85.69 424 VAL A O 1
ATOM 3322 N N . LEU A 1 425 ? -39.429 10.120 36.372 1.00 86.19 425 LEU A N 1
ATOM 3323 C CA . LEU A 1 425 ? -39.500 9.763 34.949 1.00 86.19 425 LEU A CA 1
ATOM 3324 C C . LEU A 1 425 ? -40.848 9.155 34.569 1.00 86.19 425 LEU A C 1
ATOM 3326 O O . LEU A 1 425 ? -41.405 9.526 33.539 1.00 86.19 425 LEU A O 1
ATOM 3330 N N . LYS A 1 426 ? -41.395 8.273 35.406 1.00 87.88 426 LYS A N 1
ATOM 3331 C CA . LYS A 1 426 ? -42.705 7.659 35.198 1.00 87.88 426 LYS A CA 1
ATOM 3332 C C . LYS A 1 426 ? -43.821 8.697 35.242 1.00 87.88 426 LYS A C 1
ATOM 3334 O O . LYS A 1 426 ? -44.719 8.646 34.409 1.00 87.88 426 LYS A O 1
ATOM 3339 N N . GLU A 1 427 ? -43.767 9.664 36.157 1.00 85.44 427 GLU A N 1
ATOM 3340 C CA . GLU A 1 427 ? -44.722 10.778 36.166 1.00 85.44 427 GLU A CA 1
ATOM 3341 C C . GLU A 1 427 ? -44.633 11.626 34.894 1.00 85.44 427 GLU A C 1
ATOM 3343 O O . GLU A 1 427 ? -45.662 11.964 34.307 1.00 85.44 427 GLU A O 1
ATOM 3348 N N . LYS A 1 428 ? -43.419 11.940 34.426 1.00 85.31 428 LYS A N 1
ATOM 3349 C CA . LYS A 1 428 ? -43.224 12.653 33.154 1.00 85.31 428 LYS A CA 1
ATOM 3350 C C . LYS A 1 428 ? -43.773 11.855 31.970 1.00 85.31 428 LYS A C 1
ATOM 3352 O O . LYS A 1 428 ? -44.507 12.413 31.161 1.00 85.31 428 LYS A O 1
ATOM 3357 N N . ALA A 1 429 ? -43.471 10.561 31.906 1.00 86.56 429 ALA A N 1
ATOM 3358 C CA . ALA A 1 429 ? -43.979 9.645 30.891 1.00 86.56 429 ALA A CA 1
ATOM 3359 C C . ALA A 1 429 ? -45.513 9.568 30.916 1.00 86.56 429 ALA A C 1
ATOM 3361 O O . ALA A 1 429 ? -46.157 9.660 29.877 1.00 86.56 429 ALA A O 1
ATOM 3362 N N . LYS A 1 430 ? -46.116 9.506 32.109 1.00 87.56 430 LYS A N 1
ATOM 3363 C CA . LYS A 1 430 ? -47.571 9.493 32.278 1.00 87.56 430 LYS A CA 1
ATOM 3364 C C . LYS A 1 430 ? -48.214 10.784 31.777 1.00 87.56 430 LYS A C 1
ATOM 3366 O O . LYS A 1 430 ? -49.220 10.714 31.083 1.00 87.56 430 LYS A O 1
ATOM 3371 N N . LYS A 1 431 ? -47.622 11.946 32.069 1.00 83.94 431 LYS A N 1
ATOM 3372 C CA . LYS A 1 431 ? -48.096 13.232 31.533 1.00 83.94 431 LYS A CA 1
ATOM 3373 C C . LYS A 1 431 ? -48.027 13.261 30.003 1.00 83.94 431 LYS A C 1
ATOM 3375 O O . LYS A 1 431 ? -48.987 13.692 29.374 1.00 83.94 431 LYS A O 1
ATOM 3380 N N . LEU A 1 432 ? -46.938 12.765 29.402 1.00 82.12 432 LEU A N 1
ATOM 3381 C CA . LEU A 1 432 ? -46.825 12.614 27.941 1.00 82.12 432 LEU A CA 1
ATOM 3382 C C . LEU A 1 432 ? -47.935 11.714 27.378 1.00 82.12 432 LEU A C 1
ATOM 3384 O O . LEU A 1 432 ? -48.624 12.096 26.432 1.00 82.12 432 LEU A O 1
ATOM 3388 N N . TYR A 1 433 ? -48.181 10.577 28.024 1.00 83.44 433 TYR A N 1
ATOM 3389 C CA . TYR A 1 433 ? -49.227 9.638 27.633 1.00 83.44 433 TYR A CA 1
ATOM 3390 C C . TYR A 1 433 ? -50.642 10.230 27.768 1.00 83.44 433 TYR A C 1
ATOM 3392 O O . TYR A 1 433 ? -51.465 10.074 26.870 1.00 83.44 433 TYR A O 1
ATOM 3400 N N . GLU A 1 434 ? -50.928 10.964 28.849 1.00 80.69 434 GLU A N 1
ATOM 3401 C CA . GLU A 1 434 ? -52.207 11.660 29.083 1.00 80.69 434 GLU A CA 1
ATOM 3402 C C . GLU A 1 434 ? -52.461 12.772 28.048 1.00 80.69 434 GLU A C 1
ATOM 3404 O O . GLU A 1 434 ? -53.603 12.993 27.641 1.00 80.69 434 GLU A O 1
ATOM 3409 N N . MET A 1 435 ? -51.402 13.413 27.541 1.00 75.06 435 MET A N 1
ATOM 3410 C CA . MET A 1 435 ? -51.486 14.330 26.396 1.00 75.06 435 MET A CA 1
ATOM 3411 C C . MET A 1 435 ? -51.780 13.606 25.077 1.00 75.06 435 MET A C 1
ATOM 3413 O O . MET A 1 435 ? -52.159 14.239 24.092 1.00 75.06 435 MET A O 1
ATOM 3417 N N . GLY A 1 436 ? -51.646 12.282 25.050 1.00 77.06 436 GLY A N 1
ATOM 3418 C CA . GLY A 1 436 ? -51.757 11.472 23.850 1.00 77.06 436 GLY A CA 1
ATOM 3419 C C . GLY A 1 436 ? -50.474 11.464 23.029 1.00 77.06 436 GLY A C 1
ATOM 3420 O O . GLY A 1 436 ? -50.572 11.253 21.827 1.00 77.06 436 GLY A O 1
ATOM 3421 N N . ILE A 1 437 ? -49.308 11.712 23.636 1.00 79.75 437 ILE A N 1
ATOM 3422 C CA . ILE A 1 437 ? -47.981 11.533 23.033 1.00 79.75 437 ILE A CA 1
ATOM 3423 C C . ILE A 1 437 ? -47.509 10.116 23.395 1.00 79.75 437 ILE A C 1
ATOM 3425 O O . ILE A 1 437 ? -46.900 9.897 24.438 1.00 79.75 437 ILE A O 1
ATOM 3429 N N . THR A 1 438 ? -47.871 9.151 22.550 1.00 81.31 438 THR A N 1
ATOM 3430 C CA . THR A 1 438 ? -47.453 7.738 22.634 1.00 81.31 438 THR A CA 1
ATOM 3431 C C . THR A 1 438 ? -46.270 7.470 21.706 1.00 81.31 438 THR A C 1
ATOM 3433 O O . THR A 1 438 ? -45.998 8.293 20.826 1.00 81.31 438 THR A O 1
ATOM 3436 N N . HIS A 1 439 ? -45.624 6.302 21.818 1.00 78.56 439 HIS A N 1
ATOM 3437 C CA . HIS A 1 439 ? -44.519 5.915 20.926 1.00 78.56 439 HIS A CA 1
ATOM 3438 C C . HIS A 1 439 ? -44.875 6.100 19.437 1.00 78.56 439 HIS A C 1
ATOM 3440 O O . HIS A 1 439 ? -44.160 6.766 18.690 1.00 78.56 439 HIS A O 1
ATOM 3446 N N . GLN A 1 440 ? -46.052 5.615 19.016 1.00 76.44 440 GLN A N 1
ATOM 3447 C CA . GLN A 1 440 ? -46.536 5.759 17.634 1.00 76.44 440 GLN A CA 1
ATOM 3448 C C . GLN A 1 440 ? -46.648 7.215 17.170 1.00 76.44 440 GLN A C 1
ATOM 3450 O O . GLN A 1 440 ? -46.403 7.514 16.005 1.00 76.44 440 GLN A O 1
ATOM 3455 N N . LYS A 1 441 ? -47.050 8.124 18.059 1.00 79.62 441 LYS A N 1
ATOM 3456 C CA . LYS A 1 441 ? -47.213 9.539 17.714 1.00 79.62 441 LYS A CA 1
ATOM 3457 C C . LYS A 1 441 ? -45.901 10.305 17.785 1.00 79.62 441 LYS A C 1
ATOM 3459 O O . LYS A 1 441 ? -45.760 11.279 17.059 1.00 79.62 441 LYS A O 1
ATOM 3464 N N . ILE A 1 442 ? -44.935 9.854 18.581 1.00 78.19 442 ILE A N 1
ATOM 3465 C CA . ILE A 1 442 ? -43.579 10.407 18.575 1.00 78.19 442 ILE A CA 1
ATOM 3466 C C . ILE A 1 442 ? -42.929 10.208 17.209 1.00 78.19 442 ILE A C 1
ATOM 3468 O O . ILE A 1 442 ? -42.406 11.172 16.664 1.00 78.19 442 ILE A O 1
ATOM 3472 N N . THR A 1 443 ? -43.042 9.018 16.611 1.00 72.06 443 THR A N 1
ATOM 3473 C CA . THR A 1 443 ? -42.503 8.767 15.263 1.00 72.06 443 THR A CA 1
ATOM 3474 C C . THR A 1 443 ? -43.094 9.729 14.226 1.00 72.06 443 THR A C 1
ATOM 3476 O O . THR A 1 443 ? -42.377 10.257 13.387 1.00 72.06 443 THR A O 1
ATOM 3479 N N . ILE A 1 444 ? -44.391 10.031 14.335 1.00 78.25 444 ILE A N 1
ATOM 3480 C CA . ILE A 1 444 ? -45.085 10.974 13.443 1.00 78.25 444 ILE A CA 1
ATOM 3481 C C . ILE A 1 444 ? -44.666 12.434 13.709 1.00 78.25 444 ILE A C 1
ATOM 3483 O O . ILE A 1 444 ? -44.608 13.243 12.787 1.00 78.25 444 ILE A O 1
ATOM 3487 N N . LEU A 1 445 ? -44.380 12.798 14.962 1.00 79.88 445 LEU A N 1
ATOM 3488 C CA . LEU A 1 445 ? -43.879 14.131 15.316 1.00 79.88 445 LEU A CA 1
ATOM 3489 C C . LEU A 1 445 ? -42.439 14.347 14.827 1.00 79.88 445 LEU A C 1
ATOM 3491 O O . LEU A 1 445 ? -42.103 15.455 14.410 1.00 79.88 445 LEU A O 1
ATOM 3495 N N . GLU A 1 446 ? -41.612 13.301 14.826 1.00 76.56 446 GLU A N 1
ATOM 3496 C CA . GLU A 1 446 ? -40.257 13.345 14.265 1.00 76.56 446 GLU A CA 1
ATOM 3497 C C . GLU A 1 446 ? -40.275 13.601 12.747 1.00 76.56 446 GLU A C 1
ATOM 3499 O O . GLU A 1 446 ? -39.464 14.393 12.262 1.00 76.56 446 GLU A O 1
ATOM 3504 N N . ASP A 1 447 ? -41.254 13.047 12.019 1.00 76.12 447 ASP A N 1
ATOM 3505 C CA . ASP A 1 447 ? -41.474 13.325 10.587 1.00 76.12 447 ASP A CA 1
ATOM 3506 C C . ASP A 1 447 ? -41.855 14.798 10.304 1.00 76.12 447 ASP A C 1
ATOM 3508 O O . ASP A 1 447 ? -41.671 15.291 9.191 1.00 76.12 447 ASP A O 1
ATOM 3512 N N . GLU A 1 448 ? -42.344 15.528 11.311 1.00 77.94 448 GLU A N 1
ATOM 3513 C CA . GLU A 1 448 ? -42.658 16.969 11.263 1.00 77.94 448 GLU A CA 1
ATOM 3514 C C . GLU A 1 448 ? -41.524 17.851 11.823 1.00 77.94 448 GLU A C 1
ATOM 3516 O O . GLU A 1 448 ? -41.740 19.018 12.168 1.00 77.94 448 GLU A O 1
ATOM 3521 N N . GLU A 1 449 ? -40.317 17.287 11.929 1.00 80.50 449 GLU A N 1
ATOM 3522 C CA . GLU A 1 449 ? -39.104 17.909 12.475 1.00 80.50 449 GLU A CA 1
ATOM 3523 C C . GLU A 1 449 ? -39.167 18.232 13.983 1.00 80.50 449 GLU A C 1
ATOM 3525 O O . GLU A 1 449 ? -38.329 18.973 14.506 1.00 80.50 449 GLU A O 1
ATOM 3530 N N . ILE A 1 450 ? -40.113 17.644 14.724 1.00 82.12 450 ILE A N 1
ATOM 3531 C CA . ILE A 1 450 ? -40.250 17.818 16.176 1.00 82.12 450 ILE A CA 1
ATOM 3532 C C . ILE A 1 450 ? -39.581 16.643 16.882 1.00 82.12 450 ILE A C 1
ATOM 3534 O O . ILE A 1 450 ? -40.201 15.636 17.217 1.00 82.12 450 ILE A O 1
ATOM 3538 N N . ASN A 1 451 ? -38.281 16.791 17.120 1.00 78.81 451 ASN A N 1
ATOM 3539 C CA . ASN A 1 451 ? -37.426 15.707 17.602 1.00 78.81 451 ASN A CA 1
ATOM 3540 C C . ASN A 1 451 ? -37.340 15.621 19.131 1.00 78.81 451 ASN A C 1
ATOM 3542 O O . ASN A 1 451 ? -36.739 14.694 19.669 1.00 78.81 451 ASN A O 1
ATOM 3546 N N . SER A 1 452 ? -37.870 16.600 19.859 1.00 80.88 452 SER A N 1
ATOM 3547 C CA . SER A 1 452 ? -37.775 16.647 21.313 1.00 80.88 452 SER A CA 1
ATOM 3548 C C . SER A 1 452 ? -38.864 17.511 21.931 1.00 80.88 452 SER A C 1
ATOM 3550 O O . SER A 1 452 ? -39.484 18.352 21.275 1.00 80.88 452 SER A O 1
ATOM 3552 N N . MET A 1 453 ? -39.022 17.384 23.249 1.00 78.69 453 MET A N 1
ATOM 3553 C CA . MET A 1 453 ? -39.913 18.261 24.007 1.00 78.69 453 MET A CA 1
ATOM 3554 C C . MET A 1 453 ? -39.501 19.738 23.892 1.00 78.69 453 MET A C 1
ATOM 3556 O O . MET A 1 453 ? -40.351 20.626 23.887 1.00 78.69 453 MET A O 1
ATOM 3560 N N . ARG A 1 454 ? -38.198 20.018 23.762 1.00 79.38 454 ARG A N 1
ATOM 3561 C CA . ARG A 1 454 ? -37.694 21.382 23.558 1.00 79.38 454 ARG A CA 1
ATOM 3562 C C . ARG A 1 454 ? -38.150 21.941 22.211 1.00 79.38 454 ARG A C 1
ATOM 3564 O O . ARG A 1 454 ? -38.587 23.088 22.175 1.00 79.38 454 ARG A O 1
ATOM 3571 N N . ASP A 1 455 ? -38.072 21.143 21.151 1.00 80.25 455 ASP A N 1
ATOM 3572 C CA . ASP A 1 455 ? -38.506 21.564 19.814 1.00 80.25 455 ASP A CA 1
ATOM 3573 C C . ASP A 1 455 ? -40.007 21.847 19.829 1.00 80.25 455 ASP A C 1
ATOM 3575 O O . ASP A 1 455 ? -40.448 22.905 19.385 1.00 80.25 455 ASP A O 1
ATOM 3579 N N . LEU A 1 456 ? -40.783 20.967 20.475 1.00 81.19 456 LEU A N 1
ATOM 3580 C CA . LEU A 1 456 ? -42.216 21.162 20.651 1.00 81.19 456 LEU A CA 1
ATOM 3581 C C . LEU A 1 456 ? -42.504 22.484 21.373 1.00 81.19 456 LEU A C 1
ATOM 3583 O O . LEU A 1 456 ? -43.265 23.288 20.852 1.00 81.19 456 LEU A O 1
ATOM 3587 N N . ILE A 1 457 ? -41.833 22.794 22.487 1.00 81.25 457 ILE A N 1
ATOM 3588 C CA . ILE A 1 457 ? -41.995 24.071 23.214 1.00 81.25 457 ILE A CA 1
ATOM 3589 C C . ILE A 1 457 ? -41.682 25.295 22.328 1.00 81.25 457 ILE A C 1
ATOM 3591 O O . ILE A 1 457 ? -42.321 26.338 22.481 1.00 81.25 457 ILE A O 1
ATOM 3595 N N . GLN A 1 458 ? -40.735 25.175 21.393 1.00 82.25 458 GLN A N 1
ATOM 3596 C CA . GLN A 1 458 ? -40.284 26.268 20.523 1.00 82.25 458 GLN A CA 1
ATOM 3597 C C . GLN A 1 458 ? -41.184 26.523 19.305 1.00 82.25 458 GLN A C 1
ATOM 3599 O O . GLN A 1 458 ? -41.124 27.613 18.742 1.00 82.25 458 GLN A O 1
ATOM 3604 N N . THR A 1 459 ? -42.039 25.571 18.912 1.00 80.31 459 THR A N 1
ATOM 3605 C CA . THR A 1 459 ? -42.878 25.697 17.701 1.00 80.31 459 THR A CA 1
ATOM 3606 C C . THR A 1 459 ? -43.963 26.790 17.759 1.00 80.31 459 THR A C 1
ATOM 3608 O O . THR A 1 459 ? -44.496 27.153 16.713 1.00 80.31 459 THR A O 1
ATOM 3611 N N . GLY A 1 460 ? -44.232 27.383 18.931 1.00 80.69 460 GLY A N 1
ATOM 3612 C CA . GLY A 1 460 ? -45.208 28.469 19.120 1.00 80.69 460 GLY A CA 1
ATOM 3613 C C . GLY A 1 460 ? -46.668 27.993 19.218 1.00 80.69 460 GLY A C 1
ATOM 3614 O O . GLY A 1 460 ? -47.021 26.937 18.700 1.00 80.69 460 GLY A O 1
ATOM 3615 N N . GLU A 1 461 ? -47.533 28.778 19.876 1.00 82.06 461 GLU A N 1
ATOM 3616 C CA . GLU A 1 461 ? -48.920 28.387 20.231 1.00 82.06 461 GLU A CA 1
ATOM 3617 C C . GLU A 1 461 ? -49.803 28.034 19.019 1.00 82.06 461 GLU A C 1
ATOM 3619 O O . GLU A 1 461 ? -50.640 27.125 19.072 1.00 82.06 461 GLU A O 1
ATOM 3624 N N . GLU A 1 462 ? -49.598 28.723 17.895 1.00 83.50 462 GLU A N 1
ATOM 3625 C CA . GLU A 1 462 ? -50.326 28.458 16.652 1.00 83.50 462 GLU A CA 1
ATOM 3626 C C . GLU A 1 462 ? -49.977 27.073 16.088 1.00 83.50 462 GLU A C 1
ATOM 3628 O O . GLU A 1 462 ? -50.865 26.298 15.726 1.00 83.50 462 GLU A O 1
ATOM 3633 N N . ARG A 1 463 ? -48.690 26.705 16.107 1.00 83.50 463 ARG A N 1
ATOM 3634 C CA . ARG A 1 463 ? -48.234 25.389 15.653 1.00 83.50 463 ARG A CA 1
ATOM 3635 C C . ARG A 1 463 ? -48.611 24.290 16.646 1.00 83.50 463 ARG A C 1
ATOM 3637 O O . ARG A 1 463 ? -48.979 23.205 16.211 1.00 83.50 463 ARG A O 1
ATOM 3644 N N . HIS A 1 464 ? -48.633 24.570 17.956 1.00 84.06 464 HIS A N 1
ATOM 3645 C CA . HIS A 1 464 ? -49.167 23.639 18.968 1.00 84.06 464 HIS A CA 1
ATOM 3646 C C . HIS A 1 464 ? -50.620 23.271 18.685 1.00 84.06 464 HIS A C 1
ATOM 3648 O O . HIS A 1 464 ? -50.978 22.097 18.757 1.00 84.06 464 HIS A O 1
ATOM 3654 N N . SER A 1 465 ? -51.439 24.257 18.309 1.00 82.75 465 SER A N 1
ATOM 3655 C CA . SER A 1 465 ? -52.843 24.041 17.950 1.00 82.75 465 SER A CA 1
ATOM 3656 C C . SER A 1 465 ? -52.986 23.153 16.712 1.00 82.75 465 SER A C 1
ATOM 3658 O O . SER A 1 465 ? -53.773 22.209 16.731 1.00 82.75 465 SER A O 1
ATOM 3660 N N . GLN A 1 466 ? -52.183 23.409 15.674 1.00 85.31 466 GLN A N 1
ATOM 3661 C CA . GLN A 1 466 ? -52.184 22.619 14.437 1.00 85.31 466 GLN A CA 1
ATOM 3662 C C . GLN A 1 466 ? -51.751 21.169 14.681 1.00 85.31 466 GLN A C 1
ATOM 3664 O O . GLN A 1 466 ? -52.389 20.243 14.188 1.00 85.31 466 GLN A O 1
ATOM 3669 N N . ILE A 1 467 ? -50.699 20.957 15.476 1.00 83.12 467 ILE A N 1
ATOM 3670 C CA . ILE A 1 467 ? -50.215 19.624 15.864 1.00 83.12 467 ILE A CA 1
ATOM 3671 C C . ILE A 1 467 ? -51.280 18.889 16.684 1.00 83.12 467 ILE A C 1
ATOM 3673 O O . ILE A 1 467 ? -51.553 17.712 16.438 1.00 83.12 467 ILE A O 1
ATOM 3677 N N . ALA A 1 468 ? -51.898 19.581 17.646 1.00 83.81 468 ALA A N 1
ATOM 3678 C CA . ALA A 1 468 ? -52.907 18.999 18.517 1.00 83.81 468 ALA A CA 1
ATOM 3679 C C . ALA A 1 468 ? -54.132 18.506 17.741 1.00 83.81 468 ALA A C 1
ATOM 3681 O O . ALA A 1 468 ? -54.585 17.379 17.949 1.00 83.81 468 ALA A O 1
ATOM 3682 N N . GLU A 1 469 ? -54.615 19.318 16.804 1.00 86.56 469 GLU A N 1
ATOM 3683 C CA . GLU A 1 469 ? -55.734 18.978 15.931 1.00 86.56 469 GLU A CA 1
ATOM 3684 C C . GLU A 1 469 ? -55.369 17.865 14.940 1.00 86.56 469 GLU A C 1
ATOM 3686 O O . GLU A 1 469 ? -56.077 16.862 14.851 1.00 86.56 469 GLU A O 1
ATOM 3691 N N . LYS A 1 470 ? -54.224 17.992 14.255 1.00 85.19 470 LYS A N 1
ATOM 3692 C CA . LYS A 1 470 ? -53.777 17.042 13.225 1.00 85.19 470 LYS A CA 1
ATOM 3693 C C . LYS A 1 470 ? -53.542 15.636 13.777 1.00 85.19 470 LYS A C 1
ATOM 3695 O O . LYS A 1 470 ? -53.832 14.658 13.091 1.00 85.19 470 LYS A O 1
ATOM 3700 N N . TYR A 1 471 ? -53.040 15.525 15.008 1.00 82.81 471 TYR A N 1
ATOM 3701 C CA . TYR A 1 471 ? -52.633 14.244 15.597 1.00 82.81 471 TYR A CA 1
ATOM 3702 C C . TYR A 1 471 ? -53.504 13.788 16.770 1.00 82.81 471 TYR A C 1
ATOM 3704 O O . TYR A 1 471 ? -53.167 12.813 17.451 1.00 82.81 471 TYR A O 1
ATOM 3712 N N . GLY A 1 472 ? -54.623 14.471 17.027 1.00 81.38 472 GLY A N 1
ATOM 3713 C CA . GLY A 1 472 ? -55.522 14.153 18.137 1.00 81.38 472 GLY A CA 1
ATOM 3714 C C . GLY A 1 472 ? -54.792 14.124 19.484 1.00 81.38 472 GLY A C 1
ATOM 3715 O O . GLY A 1 472 ? -54.953 13.176 20.256 1.00 81.38 472 GLY A O 1
ATOM 3716 N N . ILE A 1 473 ? -53.905 15.093 19.712 1.00 84.44 473 ILE A N 1
ATOM 3717 C CA . ILE A 1 473 ? -53.232 15.333 20.998 1.00 84.44 473 ILE A CA 1
ATOM 3718 C C . ILE A 1 473 ? -54.115 16.312 21.775 1.00 84.44 473 ILE A C 1
ATOM 3720 O O . ILE A 1 473 ? -54.690 17.237 21.200 1.00 84.44 473 ILE A O 1
ATOM 3724 N N . ASN A 1 474 ? -54.268 16.115 23.084 1.00 83.94 474 ASN A N 1
ATOM 3725 C CA . ASN A 1 474 ? -55.120 16.994 23.880 1.00 83.94 474 ASN A CA 1
ATOM 3726 C C . ASN A 1 474 ? -54.483 18.389 23.986 1.00 83.94 474 ASN A C 1
ATOM 3728 O O . ASN A 1 474 ? -53.544 18.587 24.758 1.00 83.94 474 ASN A O 1
ATOM 3732 N N . LYS A 1 475 ? -55.020 19.354 23.229 1.00 83.50 475 LYS A N 1
ATOM 3733 C CA . LYS 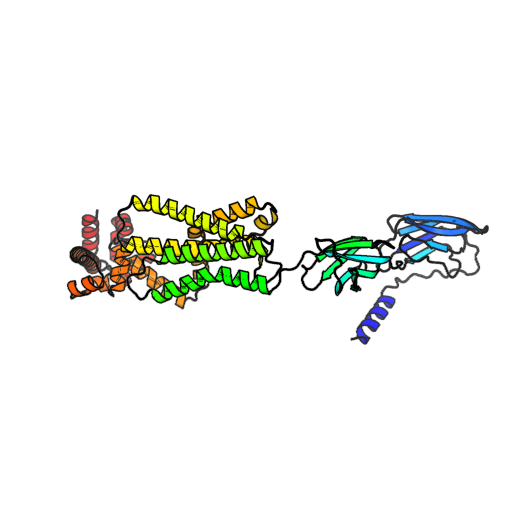A 1 475 ? -54.518 20.733 23.156 1.00 83.50 475 LYS A CA 1
ATOM 3734 C C . LYS A 1 475 ? -54.356 21.378 24.536 1.00 83.50 475 LYS A C 1
ATOM 3736 O O . LYS A 1 475 ? -53.294 21.904 24.844 1.00 83.50 475 LYS A O 1
ATOM 3741 N N . THR A 1 476 ? -55.379 21.291 25.386 1.00 82.12 476 THR A N 1
ATOM 3742 C CA . THR A 1 476 ? -55.370 21.918 26.715 1.00 82.12 476 THR A CA 1
ATOM 3743 C C . THR A 1 476 ? -54.313 21.303 27.630 1.00 82.12 476 THR A C 1
ATOM 3745 O O . THR A 1 476 ? -53.654 22.018 28.383 1.00 82.12 476 THR A O 1
ATOM 3748 N N . MET A 1 477 ? -54.112 19.983 27.571 1.00 77.94 477 MET A N 1
ATOM 3749 C CA . MET A 1 477 ? -53.041 19.346 28.342 1.00 77.94 477 MET A CA 1
ATOM 3750 C C . MET A 1 477 ? -51.655 19.685 27.787 1.00 77.94 477 MET A C 1
ATOM 3752 O O . MET A 1 477 ? -50.748 19.936 28.577 1.00 77.94 477 MET A O 1
ATOM 3756 N N . LEU A 1 478 ? -51.508 19.748 26.459 1.00 77.44 478 LEU A N 1
ATOM 3757 C CA . LEU A 1 478 ? -50.261 20.129 25.798 1.00 77.44 478 LEU A CA 1
ATOM 3758 C C . LEU A 1 478 ? -49.821 21.544 26.200 1.00 77.44 478 LEU A C 1
ATOM 3760 O O . LEU A 1 478 ? -48.685 21.736 26.627 1.00 77.44 478 LEU A O 1
ATOM 3764 N N . GLU A 1 479 ? -50.729 22.517 26.142 1.00 79.44 479 GLU A N 1
ATOM 3765 C CA . GLU A 1 479 ? -50.463 23.906 26.539 1.00 79.44 479 GLU A CA 1
ATOM 3766 C C . GLU A 1 479 ? -50.116 24.016 28.032 1.00 79.44 479 GLU A C 1
ATOM 3768 O O . GLU A 1 479 ? -49.134 24.664 28.399 1.00 79.44 479 GLU A O 1
ATOM 3773 N N . ASN A 1 480 ? -50.860 23.324 28.903 1.00 78.19 480 ASN A N 1
ATOM 3774 C CA . ASN A 1 480 ? -50.579 23.297 30.341 1.00 78.19 480 ASN A CA 1
ATOM 3775 C C . ASN A 1 480 ? -49.211 22.682 30.657 1.00 78.19 480 ASN A C 1
ATOM 3777 O O . ASN A 1 480 ? -48.487 23.190 31.513 1.00 78.19 480 ASN A O 1
ATOM 3781 N N . PHE A 1 481 ? -48.837 21.605 29.970 1.00 73.00 481 PHE A N 1
ATOM 3782 C CA . PHE A 1 481 ? -47.549 20.950 30.166 1.00 73.00 481 PHE A CA 1
ATOM 3783 C C . PHE A 1 481 ? -46.386 21.810 29.660 1.00 73.00 481 PHE A C 1
ATOM 3785 O O . PHE A 1 481 ? -45.378 21.947 30.354 1.00 73.00 481 PHE A O 1
ATOM 3792 N N . ILE A 1 482 ? -46.534 22.444 28.493 1.00 77.81 482 ILE A N 1
ATOM 3793 C CA . ILE A 1 482 ? -45.551 23.397 27.958 1.00 77.81 482 ILE A CA 1
ATOM 3794 C C . ILE A 1 482 ? -45.352 24.559 28.936 1.00 77.81 482 ILE A C 1
ATOM 3796 O O . ILE A 1 482 ? -44.213 24.913 29.228 1.00 77.81 482 ILE A O 1
ATOM 3800 N N . ASN A 1 483 ? -46.433 25.098 29.502 1.00 76.94 483 ASN A N 1
ATOM 3801 C CA . ASN A 1 483 ? -46.370 26.188 30.477 1.00 76.94 483 ASN A CA 1
ATOM 3802 C C . ASN A 1 483 ? -45.775 25.776 31.832 1.00 76.94 483 ASN A C 1
ATOM 3804 O O . ASN A 1 483 ? -45.194 26.618 32.501 1.00 76.94 483 ASN A O 1
ATOM 3808 N N . GLN A 1 484 ? -45.889 24.505 32.233 1.00 73.38 484 GLN A N 1
ATOM 3809 C CA . GLN A 1 484 ? -45.208 23.964 33.422 1.00 73.38 484 GLN A CA 1
ATOM 3810 C C . GLN A 1 484 ? -43.721 23.661 33.186 1.00 73.38 484 GLN A C 1
ATOM 3812 O O . GLN A 1 484 ? -42.971 23.515 34.149 1.00 73.38 484 GLN A O 1
ATOM 3817 N N . THR A 1 485 ? -43.320 23.478 31.925 1.00 71.06 485 THR A N 1
ATOM 3818 C CA . THR A 1 485 ? -41.955 23.084 31.539 1.00 71.06 485 THR A CA 1
ATOM 3819 C C . THR A 1 485 ? -41.081 24.287 31.162 1.00 71.06 485 THR A C 1
ATOM 3821 O O . THR A 1 485 ? -39.856 24.189 31.256 1.00 71.06 485 THR A O 1
ATOM 3824 N N . LYS A 1 486 ? -41.695 25.396 30.725 1.00 72.62 486 LYS A N 1
ATOM 3825 C CA . LYS A 1 486 ? -41.067 26.725 30.636 1.00 72.62 486 LYS A CA 1
ATOM 3826 C C . LYS A 1 486 ? -40.739 27.246 32.032 1.00 72.62 486 LYS A C 1
ATOM 3828 O O . LYS A 1 486 ? -39.649 27.847 32.162 1.00 72.62 486 LYS A O 1
#

Radius of gyration: 41.49 Å; chains: 1; bounding box: 91×50×116 Å

Sequence (486 aa):
MVGVIIKSILLFIILFLPSVAAGQLDENTDTIGNISIIVNDLKGSPIPDAFIQATDPSGKLVFSKTDSKGTAYFENIRKSNFIVKAQGYQDWVAREPIGPGVLMMVLVSEPANTNFHIIDTKRNDVPDAFIIIVDSMGNQVVKQSDAKGKASASVSPGRANITIKAGGYEIFNENSVNMSGNAVNTFVLEPGVNPKTSLLYIFALMVPFILLLIASMLKDTHHNKWYPFTSVAGWIIAFTILIFLAYYNNDYNIYFLDPMLKVSLFVPIAAFLGATSHITMSKLNNLERKLSQEEWRIVYVGYGRRLLMAPYIAVIALFTITEVAQVGNPWAVLFFAYFVGLYTKQIEGTLEEIGKKFLTEKQKNEVMEKDMKTLEIIRWLGVSTGIAARLKDAGIKDIDDLVAIKNIEEEMEKAGIDKDYVIVLKEKAKKLYEMGITHQKITILEDEEINSMRDLIQTGEERHSQIAEKYGINKTMLENFINQTK

pLDDT: mean 79.07, std 14.18, range [30.84, 98.0]